Protein AF-0000000067513092 (afdb_homodimer)

Nearest PDB structures (foldseek):
  6led-assembly1_A  TM=8.745E-01  e=2.678E-21  Nitratireductor indicus C115
  6lei-assembly1_A  TM=8.644E-01  e=2.377E-21  Nitratireductor indicus C115
  6le2-assembly1_A  TM=8.466E-01  e=1.664E-21  Nitratireductor indicus C115
  6le2-assembly1_B  TM=8.863E-01  e=1.053E-20  Nitratireductor indicus C115
  1uf4-assembly1_A  TM=8.535E-01  e=4.575E-21  Agrobacterium sp.

InterPro domains:
  IPR003010 Carbon-nitrogen hydrolase [PF00795] (7-262)
  IPR003010 Carbon-nitrogen hydrolase [PS50263] (4-254)
  IPR036526 Carbon-nitrogen hydrolase superfamily [G3DSA:3.60.110.10] (2-268)
  IPR036526 Carbon-nitrogen hydrolase superfamily [SSF56317] (1-269)
  IPR050345 Aliphatic Amidase/Beta-Ureidopropionase [PTHR43674] (4-258)

Secondary structure (DSSP, 8-state):
-PPEEEEEEEB---TT-HHHHHHHHHHHHHHHGGG--SEEE--TTTTT-S--GGGHHHH-B-HHHHHHHHHHHHHHHT--S-EEEEEEEEEEETTEEEEEEEEEEETTEEEEEEEPS----STT--HHHH-BPP----EEEETTEEEEE--THHHHSHHHHHHHHHTT-SEEEEEE--B---EETTEEHHHHHHHHHHHHHHHHHT-EEEEEEBEEEETTEEEEB--EEE-TTS-EEEEPPBTS-EEEEEEE-GGGHHHHHHHSTHHHHHHHHGGGGHHHHHHHHHHHHHH-/-PPEEEEEEEB---TT-HHHHHHHHHHHHHHHGGG--SEEE--TTTTT-S--GGGHHHH-B-HHHHHHHHHHHHHHHT--S-EEEEEEEEEEETTEEEEEEEEEEETTEEEEEEE-S----STT--HHHH-BPP----EEEETTEEEEE--THHHHSHHHHHHHHHTT-SEEEEEE--B---EETTEEHHHHHHHHHHHHHHHHHT-EEEEEEBEEEETTEEEEB--EEE-TTS-EEEEPPBTS-EEEEEEE-GGGHHHHHHHSTHHHHHHHHGGGGHHHHHHHHHHHHH--

Foldseek 3Di:
DDWAKEKFWQAAEDAQDQVRLLVVVLVVVLVCQVVQGQEYEAAAQSRHDDPCVVSLVVFADAQVRVLVSVLVSCVVSVHPDWHWYWYWHWHDDPNFIFGKIWIDTPNPHTFDIDTAADQDPDDPGNRVVHHDHGDDWEWGADPVGIETEYEAVRLLDLVSLLRHLLRPHQEYEYRYFDFFDDCDPNDGPVLVSVLVSQLVSLQLRQHKYWYHYYADDDPNTTGFTWTWIAGSNSHTPDTDHTRDTDMDIDIDDSVSRVVSCVVPVNSVVCVVCVVVCVVVVVVVVCVVVVVD/DDWAKEKFWQAAEDAQDQVRLLVVVLVVVLVCQVVQGQEYEAAFQSRHDDPCAVSLVVFADAQVRVLVSVLVSCVVSVHPDWHWYWYWHWHDDPNFIFGKIWIDTPNPHTFDIDTAADQDPDDPGNRVVHHDHGDDWEWGADPVGIETEYEAVRLLDLVSLLRHLLRPHQEYEYRYFDFFDDCDPNDGPVLVSVLVSQLVSLQLRQHKYWYHYYADDDPNTTGFTWTWIAGSNSHTPDTDHTRDTDMDIDIDDSVSRVVSCVVPVNSVVCVVCVVVCVVVVVVVVCVVVVVD

Sequence (584 aa):
MGEVRHAVLQFRPEKSRLRESLARLRARLEALRPHAPQVVVLPEAALTGYFLQGGVRELALTRHELLELLVGVYEKVGWEGVLDVVVGFYERDEGAYYNSAAYLELPHRVVHVHRKVFLPTYGVFDEERYLARGRRVEAFRTRFGRAALLICEDFWHSITATIAALDGAEVIYVPSASPARGFQGGYPENVARWRTLAQAVAAEHGLYVVVASLVGFEGGKGMSGGSLVVGPDGRVLAEAPLFEEAALLFALDRERIPPVRYDSPLLSDLEAGLPLLLSDLQRVLGRRDADTMGEVRHAVLQFRPEKSRLRESLARLRARLEALRPHAPQVVVLPEAALTGYFLQGGVRELALTRHELLELLVGVYEKVGWEGVLDVVVGFYERDEGAYYNSAAYLELPHRVVHVHRKVFLPTYGVFDEERYLARGRRVEAFRTRFGRAALLICEDFWHSITATIAALDGAEVIYVPSASPARGFQGGYPENVARWRTLAQAVAAEHGLYVVVASLVGFEGGKGMSGGSLVVGPDGRVLAEAPLFEEAALLFALDRERIPPVRYDSPLLSDLEAGLPLLLSDLQRVLGRRDADT

Organism: Thermus thermophilus (strain ATCC 27634 / DSM 579 / HB8) (NCBI:txid300852)

Structure (mmCIF, N/CA/C/O backbone):
data_AF-0000000067513092-model_v1
#
loop_
_entity.id
_entity.type
_entity.pdbx_description
1 polymer 'Carbon-nitrogen hydrolase family protein'
#
loop_
_atom_site.group_PDB
_atom_site.id
_atom_site.type_symbol
_atom_site.label_atom_id
_atom_site.label_alt_id
_atom_site.label_comp_id
_atom_site.label_asym_id
_atom_site.label_entity_id
_atom_site.label_seq_id
_atom_site.pdbx_PDB_ins_code
_atom_site.Cartn_x
_atom_site.Cartn_y
_atom_site.Cartn_z
_atom_site.occupancy
_atom_site.B_iso_or_equiv
_atom_site.auth_seq_id
_atom_site.auth_comp_id
_atom_site.auth_asym_id
_atom_site.auth_atom_id
_atom_site.pdbx_PDB_model_num
ATOM 1 N N . MET A 1 1 ? -24.484 -16.328 -1.698 1 56.78 1 MET A N 1
ATOM 2 C CA . MET A 1 1 ? -23.453 -17.172 -2.318 1 56.78 1 MET A CA 1
ATOM 3 C C . MET A 1 1 ? -22.391 -17.578 -1.302 1 56.78 1 MET A C 1
ATOM 5 O O . MET A 1 1 ? -21.953 -16.75 -0.499 1 56.78 1 MET A O 1
ATOM 9 N N . GLY A 1 2 ? -22.25 -18.922 -0.94 1 75.31 2 GLY A N 1
ATOM 10 C CA . GLY A 1 2 ? -21.625 -19.578 0.199 1 75.31 2 GLY A CA 1
ATOM 11 C C . GLY A 1 2 ? -20.125 -19.453 0.196 1 75.31 2 GLY A C 1
ATOM 12 O O . GLY A 1 2 ? -19.531 -18.875 -0.721 1 75.31 2 GLY A O 1
ATOM 13 N N . GLU A 1 3 ? -19.422 -19.703 1.213 1 93.62 3 GLU A N 1
ATOM 14 C CA . GLU A 1 3 ? -17.984 -19.812 1.432 1 93.62 3 GLU A CA 1
ATOM 15 C C . GLU A 1 3 ? -17.344 -20.719 0.388 1 93.62 3 GLU A C 1
ATOM 17 O O . GLU A 1 3 ? -17.906 -21.734 -0.006 1 93.62 3 GLU A O 1
ATOM 22 N N . VAL A 1 4 ? -16.328 -20.266 -0.289 1 97.69 4 VAL A N 1
ATOM 23 C CA . VAL A 1 4 ? -15.547 -21.047 -1.234 1 97.69 4 VAL A CA 1
ATOM 24 C C . VAL A 1 4 ? -14.344 -21.656 -0.522 1 97.69 4 VAL A C 1
ATOM 26 O O . VAL A 1 4 ? -13.516 -20.938 0.039 1 97.69 4 VAL A O 1
ATOM 29 N N . ARG A 1 5 ? -14.234 -22.953 -0.515 1 98.06 5 ARG A N 1
ATOM 30 C CA . ARG A 1 5 ? -13.125 -23.625 0.148 1 98.06 5 ARG A CA 1
ATOM 31 C C . ARG A 1 5 ? -11.852 -23.531 -0.676 1 98.06 5 ARG A C 1
ATOM 33 O O . ARG A 1 5 ? -11.836 -23.891 -1.854 1 98.06 5 ARG A O 1
ATOM 40 N N . HIS A 1 6 ? -10.828 -23.016 -0.034 1 98.62 6 HIS A N 1
ATOM 41 C CA . HIS A 1 6 ? -9.531 -22.812 -0.682 1 98.62 6 HIS A CA 1
ATOM 42 C C . HIS A 1 6 ? -8.445 -23.625 0.012 1 98.62 6 HIS A C 1
ATOM 44 O O . HIS A 1 6 ? -8.57 -23.969 1.191 1 98.62 6 HIS A O 1
ATOM 50 N N . ALA A 1 7 ? -7.461 -23.938 -0.726 1 98.75 7 ALA A N 1
ATOM 51 C CA . ALA A 1 7 ? -6.188 -24.391 -0.176 1 98.75 7 ALA A CA 1
ATOM 52 C C . ALA A 1 7 ? -5.012 -23.703 -0.858 1 98.75 7 ALA A C 1
ATOM 54 O O . ALA A 1 7 ? -4.961 -23.625 -2.088 1 98.75 7 ALA A O 1
ATOM 55 N N . VAL A 1 8 ? -4.172 -23.141 -0.067 1 98.81 8 VAL A N 1
ATOM 56 C CA . VAL A 1 8 ? -2.859 -22.75 -0.571 1 98.81 8 VAL A CA 1
ATOM 57 C C . VAL A 1 8 ? -1.862 -23.875 -0.344 1 98.81 8 VAL A C 1
ATOM 59 O O . VAL A 1 8 ? -1.721 -24.375 0.777 1 98.81 8 VAL A O 1
ATOM 62 N N . LEU A 1 9 ? -1.268 -24.344 -1.411 1 98.56 9 LEU A N 1
ATOM 63 C CA . LEU A 1 9 ? -0.167 -25.281 -1.271 1 98.56 9 LEU A CA 1
ATOM 64 C C . LEU A 1 9 ? 1.176 -24.562 -1.292 1 98.56 9 LEU A C 1
ATOM 66 O O . LEU A 1 9 ? 1.632 -24.125 -2.348 1 98.56 9 LEU A O 1
ATOM 70 N N . GLN A 1 10 ? 1.695 -24.328 -0.117 1 98.31 10 GLN A N 1
ATOM 71 C CA . GLN A 1 10 ? 3.105 -23.953 -0.069 1 98.31 10 GLN A CA 1
ATOM 72 C C . GLN A 1 10 ? 3.994 -25.109 -0.54 1 98.31 10 GLN A C 1
ATOM 74 O O . GLN A 1 10 ? 4.184 -26.078 0.18 1 98.31 10 GLN A O 1
ATOM 79 N N . PHE A 1 11 ? 4.586 -25.016 -1.67 1 97.69 11 PHE A N 1
ATOM 80 C CA . PHE A 1 11 ? 5.004 -26.172 -2.475 1 97.69 11 PHE A CA 1
ATOM 81 C C . PHE A 1 11 ? 6.492 -26.094 -2.781 1 97.69 11 PHE A C 1
ATOM 83 O O . PHE A 1 11 ? 7.035 -25.016 -3.012 1 97.69 11 PHE A O 1
ATOM 90 N N . ARG A 1 12 ? 7.129 -27.234 -2.732 1 96.38 12 ARG A N 1
ATOM 91 C CA . ARG A 1 12 ? 8.523 -27.391 -3.129 1 96.38 12 ARG A CA 1
ATOM 92 C C . ARG A 1 12 ? 8.641 -28.172 -4.441 1 96.38 12 ARG A C 1
ATOM 94 O O . ARG A 1 12 ? 8.461 -29.391 -4.465 1 96.38 12 ARG A O 1
ATOM 101 N N . PRO A 1 13 ? 8.984 -27.484 -5.469 1 95.62 13 PRO A N 1
ATOM 10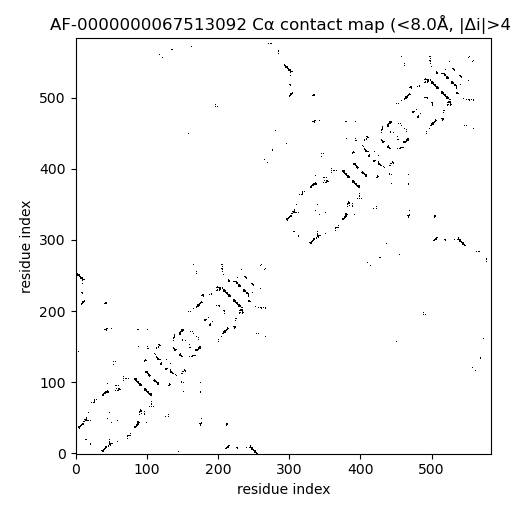2 C CA . PRO A 1 13 ? 9.164 -28.203 -6.734 1 95.62 13 PRO A CA 1
ATOM 103 C C . PRO A 1 13 ? 10.484 -28.969 -6.789 1 95.62 13 PRO A C 1
ATOM 105 O O . PRO A 1 13 ? 11.359 -28.766 -5.945 1 95.62 13 PRO A O 1
ATOM 108 N N . GLU A 1 14 ? 10.5 -29.984 -7.688 1 95.69 14 GLU A N 1
ATOM 109 C CA . GLU A 1 14 ? 11.781 -30.531 -8.109 1 95.69 14 GLU A CA 1
ATOM 110 C C . GLU A 1 14 ? 12.375 -29.734 -9.273 1 95.69 14 GLU A C 1
ATOM 112 O O . GLU A 1 14 ? 11.945 -29.891 -10.414 1 95.69 14 GLU A O 1
ATOM 117 N N . LYS A 1 15 ? 13.352 -28.969 -8.938 1 95.25 15 LYS A N 1
ATOM 118 C CA . LYS A 1 15 ? 13.859 -27.984 -9.891 1 95.25 15 LYS A CA 1
ATOM 119 C C . LYS A 1 15 ? 14.25 -28.656 -11.211 1 95.25 15 LYS A C 1
ATOM 121 O O . LYS A 1 15 ? 14.953 -29.656 -11.219 1 95.25 15 LYS A O 1
ATOM 126 N N . SER A 1 16 ? 13.812 -28.156 -12.219 1 96.25 16 SER A N 1
ATOM 127 C CA . SER A 1 16 ? 14.117 -28.5 -13.602 1 96.25 16 SER A CA 1
ATOM 128 C C . SER A 1 16 ? 13.617 -29.891 -13.945 1 96.25 16 SER A C 1
ATOM 130 O O . SER A 1 16 ? 14.031 -30.484 -14.945 1 96.25 16 SER A O 1
ATOM 132 N N . ARG A 1 17 ? 12.852 -30.438 -13.07 1 96.81 17 ARG A N 1
ATOM 133 C CA . ARG A 1 17 ? 12.289 -31.766 -13.281 1 96.81 17 ARG A CA 1
ATOM 134 C C . ARG A 1 17 ? 10.766 -31.734 -13.25 1 96.81 17 ARG A C 1
ATOM 136 O O . ARG A 1 17 ? 10.148 -32.094 -12.242 1 96.81 17 ARG A O 1
ATOM 143 N N . LEU A 1 18 ? 10.211 -31.438 -14.367 1 97.56 18 LEU A N 1
ATOM 144 C CA . LEU A 1 18 ? 8.781 -31.203 -14.516 1 97.56 18 LEU A CA 1
ATOM 145 C C . LEU A 1 18 ? 7.98 -32.438 -14.094 1 97.56 18 LEU A C 1
ATOM 147 O O . LEU A 1 18 ? 7.027 -32.312 -13.32 1 97.56 18 LEU A O 1
ATOM 151 N N . ARG A 1 19 ? 8.383 -33.625 -14.539 1 97.25 19 ARG A N 1
ATOM 152 C CA . ARG A 1 19 ? 7.648 -34.844 -14.258 1 97.25 19 ARG A CA 1
ATOM 153 C C . ARG A 1 19 ? 7.621 -35.125 -12.758 1 97.25 19 ARG A C 1
ATOM 155 O O . ARG A 1 19 ? 6.586 -35.5 -12.211 1 97.25 19 ARG A O 1
ATOM 162 N N . GLU A 1 20 ? 8.766 -34.938 -12.133 1 97.94 20 GLU A N 1
ATOM 163 C CA . GLU A 1 20 ? 8.859 -35.156 -10.695 1 97.94 20 GLU A CA 1
ATOM 164 C C . GLU A 1 20 ? 8.023 -34.156 -9.922 1 97.94 20 GLU A C 1
ATOM 166 O O . GLU A 1 20 ? 7.398 -34.5 -8.914 1 97.94 20 GLU A O 1
ATOM 171 N N . SER A 1 21 ? 8.055 -32.938 -10.352 1 98.06 21 SER A N 1
ATOM 172 C CA . SER A 1 21 ? 7.234 -31.906 -9.711 1 98.06 21 SER A CA 1
ATOM 173 C C . SER A 1 21 ? 5.75 -32.219 -9.852 1 98.06 21 SER A C 1
ATOM 175 O O . SER A 1 21 ? 4.977 -32.031 -8.906 1 98.06 21 SER A O 1
ATOM 177 N N . LEU A 1 22 ? 5.344 -32.719 -10.977 1 98.38 22 LEU A N 1
ATOM 178 C CA . LEU A 1 22 ? 3.951 -33.094 -11.203 1 98.38 22 LEU A CA 1
ATOM 179 C C . LEU A 1 22 ? 3.559 -34.281 -10.32 1 98.38 22 LEU A C 1
ATOM 181 O O . LEU A 1 22 ? 2.43 -34.344 -9.82 1 98.38 22 LEU A O 1
ATOM 185 N N . ALA A 1 23 ? 4.496 -35.188 -10.164 1 98.19 23 ALA A N 1
ATOM 186 C CA . ALA A 1 23 ? 4.242 -36.312 -9.266 1 98.19 23 ALA A CA 1
ATOM 187 C C . ALA A 1 23 ? 4.059 -35.844 -7.828 1 98.19 23 ALA A C 1
ATOM 189 O O . ALA A 1 23 ? 3.188 -36.344 -7.109 1 98.19 23 ALA A O 1
ATOM 190 N N . ARG A 1 24 ? 4.863 -34.906 -7.434 1 97.69 24 ARG A N 1
ATOM 191 C CA . ARG A 1 24 ? 4.723 -34.344 -6.102 1 97.69 24 ARG A CA 1
ATOM 192 C C . ARG A 1 24 ? 3.385 -33.625 -5.957 1 97.69 24 ARG A C 1
ATOM 194 O O . ARG A 1 24 ? 2.721 -33.719 -4.926 1 97.69 24 ARG A O 1
ATOM 201 N N . LEU A 1 25 ? 3.043 -32.844 -6.988 1 98.38 25 LEU A N 1
ATOM 202 C CA . LEU A 1 25 ? 1.759 -32.156 -6.969 1 98.38 25 LEU A CA 1
ATOM 203 C C . LEU A 1 25 ? 0.609 -33.156 -6.84 1 98.38 25 LEU A C 1
ATOM 205 O O . LEU A 1 25 ? -0.326 -32.906 -6.066 1 98.38 25 LEU A O 1
ATOM 209 N N . ARG A 1 26 ? 0.686 -34.219 -7.582 1 98.38 26 ARG A N 1
ATOM 210 C CA . ARG A 1 26 ? -0.331 -35.25 -7.508 1 98.38 26 ARG A CA 1
ATOM 211 C C . ARG A 1 26 ? -0.487 -35.781 -6.082 1 98.38 26 ARG A C 1
ATOM 213 O O . ARG A 1 26 ? -1.605 -35.875 -5.578 1 98.38 26 ARG A O 1
ATOM 220 N N . ALA A 1 27 ? 0.633 -36.031 -5.465 1 98.31 27 ALA A N 1
ATOM 221 C CA . ALA A 1 27 ? 0.615 -36.531 -4.094 1 98.31 27 ALA A CA 1
ATOM 222 C C . ALA A 1 27 ? -0.029 -35.531 -3.143 1 98.31 27 ALA A C 1
ATOM 224 O O . ALA A 1 27 ? -0.796 -35.938 -2.256 1 98.31 27 ALA A O 1
ATOM 225 N N . ARG A 1 28 ? 0.281 -34.281 -3.277 1 98.12 28 ARG A N 1
ATOM 226 C CA . ARG A 1 28 ? -0.279 -33.25 -2.41 1 98.12 28 ARG A CA 1
ATOM 227 C C . ARG A 1 28 ? -1.776 -33.094 -2.648 1 98.12 28 ARG A C 1
ATOM 229 O O . ARG A 1 28 ? -2.541 -32.875 -1.706 1 98.12 28 ARG A O 1
ATOM 236 N N . LEU A 1 29 ? -2.195 -33.156 -3.918 1 98.06 29 LEU A N 1
ATOM 237 C CA . LEU A 1 29 ? -3.617 -33.062 -4.227 1 98.06 29 LEU A CA 1
ATOM 238 C C . LEU A 1 29 ? -4.379 -34.25 -3.668 1 98.06 29 LEU A C 1
ATOM 240 O O . LEU A 1 29 ? -5.504 -34.094 -3.188 1 98.06 29 LEU A O 1
ATOM 244 N N . GLU A 1 30 ? -3.766 -35.406 -3.777 1 97.94 30 GLU A N 1
ATOM 245 C CA . GLU A 1 30 ? -4.383 -36.594 -3.188 1 97.94 30 GLU A CA 1
ATOM 246 C C . GLU A 1 30 ? -4.625 -36.406 -1.692 1 97.94 30 GLU A C 1
ATOM 248 O O . GLU A 1 30 ? -5.691 -36.75 -1.182 1 97.94 30 GLU A O 1
ATOM 253 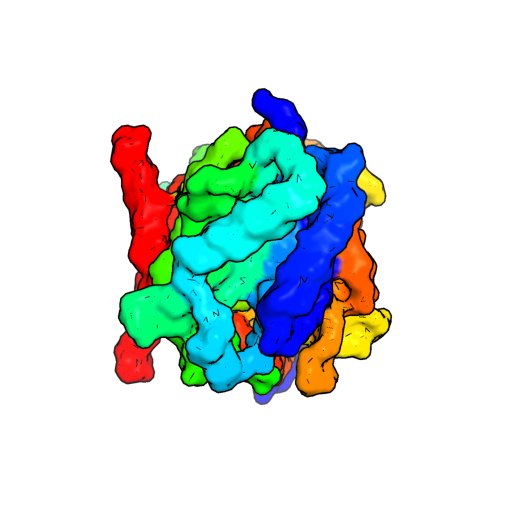N N . ALA A 1 31 ? -3.605 -35.844 -1.03 1 97.5 31 ALA A N 1
ATOM 254 C CA . ALA A 1 31 ? -3.705 -35.594 0.406 1 97.5 31 ALA A CA 1
ATOM 255 C C . ALA A 1 31 ? -4.785 -34.562 0.714 1 97.5 31 ALA A C 1
ATOM 257 O O . ALA A 1 31 ? -5.336 -34.562 1.817 1 97.5 31 ALA A O 1
ATOM 258 N N . LEU A 1 32 ? -5.133 -33.719 -0.27 1 97.38 32 LEU A N 1
ATOM 259 C CA . LEU A 1 32 ? -6.102 -32.625 -0.073 1 97.38 32 LEU A CA 1
ATOM 260 C C . LEU A 1 32 ? -7.52 -33.125 -0.339 1 97.38 32 LEU A C 1
ATOM 262 O O . LEU A 1 32 ? -8.492 -32.469 0.033 1 97.38 32 LEU A O 1
ATOM 266 N N . ARG A 1 33 ? -7.656 -34.25 -0.954 1 96 33 ARG A N 1
ATOM 267 C CA . ARG A 1 33 ? -8.938 -34.719 -1.453 1 96 33 ARG A CA 1
ATOM 268 C C . ARG A 1 33 ? -9.984 -34.75 -0.339 1 96 33 ARG A C 1
ATOM 270 O O . ARG A 1 33 ? -11.117 -34.312 -0.531 1 96 33 ARG A O 1
ATOM 277 N N . PRO A 1 34 ? -9.57 -35.25 0.916 1 95.94 34 PRO A N 1
ATOM 278 C CA . PRO A 1 34 ? -10.578 -35.312 1.979 1 95.94 34 PRO A CA 1
ATOM 279 C C . PRO A 1 34 ? -11.117 -33.938 2.369 1 95.94 34 PRO A C 1
ATOM 281 O O . PRO A 1 34 ? -12.234 -33.844 2.895 1 95.94 34 PRO A O 1
ATOM 284 N N . HIS A 1 35 ? -10.375 -32.938 2.135 1 96.5 35 HIS A N 1
ATOM 285 C CA . HIS A 1 35 ? -10.789 -31.578 2.488 1 96.5 35 HIS A CA 1
ATOM 286 C C . HIS A 1 35 ? -11.555 -30.922 1.346 1 96.5 35 HIS A C 1
ATOM 288 O O . HIS A 1 35 ? -12.203 -29.891 1.54 1 96.5 35 HIS A O 1
ATOM 294 N N . ALA A 1 36 ? -11.445 -31.422 0.157 1 95.88 36 ALA A N 1
ATOM 295 C CA . ALA A 1 36 ? -12.195 -31.094 -1.053 1 95.88 36 ALA A CA 1
ATOM 296 C C . ALA A 1 36 ? -12.203 -29.594 -1.309 1 95.88 36 ALA A C 1
ATOM 298 O O . ALA A 1 36 ? -13.266 -29 -1.491 1 95.88 36 ALA A O 1
ATOM 299 N N . PRO A 1 37 ? -11.086 -28.938 -1.289 1 98.06 37 PRO A N 1
ATOM 300 C CA . PRO A 1 37 ? -11.109 -27.531 -1.716 1 98.06 37 PRO A CA 1
ATOM 301 C C . PRO A 1 37 ? -11.648 -27.359 -3.131 1 98.06 37 PRO A C 1
ATOM 303 O O . PRO A 1 37 ? -11.57 -28.281 -3.949 1 98.06 37 PRO A O 1
ATOM 306 N N . GLN A 1 38 ? -12.219 -26.203 -3.318 1 98.38 38 GLN A N 1
ATOM 307 C CA . GLN A 1 38 ? -12.742 -25.859 -4.637 1 98.38 38 GLN A CA 1
ATOM 308 C C . GLN A 1 38 ? -11.703 -25.109 -5.457 1 98.38 38 GLN A C 1
ATOM 310 O O . GLN A 1 38 ? -11.773 -25.078 -6.688 1 98.38 38 GLN A O 1
ATOM 315 N N . VAL A 1 39 ? -10.766 -24.422 -4.785 1 98.81 39 VAL A N 1
ATOM 316 C CA . VAL A 1 39 ? -9.672 -23.703 -5.418 1 98.81 39 VAL A CA 1
ATOM 317 C C . VAL A 1 39 ? -8.352 -24.062 -4.734 1 98.81 39 VAL A C 1
ATOM 319 O O . VAL A 1 39 ? -8.25 -24.031 -3.508 1 98.81 39 VAL A O 1
ATOM 322 N N . VAL A 1 40 ? -7.406 -24.469 -5.469 1 98.88 40 VAL A N 1
ATOM 323 C CA . VAL A 1 40 ? -6.055 -24.703 -4.973 1 98.88 40 VAL A CA 1
ATOM 324 C C . VAL A 1 40 ? -5.094 -23.688 -5.586 1 98.88 40 VAL A C 1
ATOM 326 O O . VAL A 1 40 ? -5.074 -23.5 -6.805 1 98.88 40 VAL A O 1
ATOM 329 N N . VAL A 1 41 ? -4.363 -23 -4.777 1 98.94 41 VAL A N 1
ATOM 330 C CA . VAL A 1 41 ? -3.445 -21.953 -5.23 1 98.94 41 VAL A CA 1
ATOM 331 C C . VAL A 1 41 ? -2.004 -22.422 -5.039 1 98.94 41 VAL A C 1
ATOM 333 O O . VAL A 1 41 ? -1.607 -22.797 -3.932 1 98.94 41 VAL A O 1
ATOM 336 N N . LEU A 1 42 ? -1.245 -22.453 -6.082 1 98.88 42 LEU A N 1
ATOM 337 C CA . LEU A 1 42 ? 0.159 -22.859 -6.09 1 98.88 42 LEU A CA 1
ATOM 338 C C . LEU A 1 42 ? 1.064 -21.641 -6.297 1 98.88 42 LEU A C 1
ATOM 340 O O . LEU A 1 42 ? 0.615 -20.609 -6.777 1 98.88 42 LEU A O 1
ATOM 344 N N . PRO A 1 43 ? 2.381 -21.797 -5.988 1 98.75 43 PRO A N 1
ATOM 345 C CA . PRO A 1 43 ? 3.334 -20.688 -6.055 1 98.75 43 PRO A CA 1
ATOM 346 C C . PRO A 1 43 ? 3.758 -20.359 -7.488 1 98.75 43 PRO A C 1
ATOM 348 O O . PRO A 1 43 ? 3.289 -21 -8.438 1 98.75 43 PRO A O 1
ATOM 351 N N . GLU A 1 44 ? 4.555 -19.266 -7.594 1 98.62 44 GLU A N 1
ATOM 352 C CA . GLU A 1 44 ? 5.285 -18.891 -8.797 1 98.62 44 GLU A CA 1
ATOM 353 C C . GLU A 1 44 ? 6.238 -20 -9.234 1 98.62 44 GLU A C 1
ATOM 355 O O . GLU A 1 44 ? 6.938 -20.594 -8.406 1 98.62 44 GLU A O 1
ATOM 360 N N . ALA A 1 45 ? 6.184 -20.359 -10.516 1 97.56 45 ALA A N 1
ATOM 361 C CA . ALA A 1 45 ? 7.074 -21.359 -11.094 1 97.56 45 ALA A CA 1
ATOM 362 C C . ALA A 1 45 ? 6.984 -22.688 -10.336 1 97.56 45 ALA A C 1
ATOM 364 O O . ALA A 1 45 ? 7.988 -23.375 -10.156 1 97.56 45 ALA A O 1
ATOM 365 N N . ALA A 1 46 ? 5.832 -22.969 -9.922 1 97.56 46 ALA A N 1
ATOM 366 C CA . ALA A 1 46 ? 5.602 -24.078 -9.016 1 97.56 46 ALA A CA 1
ATOM 367 C C . ALA A 1 46 ? 5.984 -25.406 -9.664 1 97.56 46 ALA A C 1
ATOM 369 O O . ALA A 1 46 ? 6.355 -26.359 -8.977 1 97.56 46 ALA A O 1
ATOM 370 N N . LEU A 1 47 ? 5.984 -25.484 -10.969 1 96.25 47 LEU A N 1
ATOM 371 C CA . LEU A 1 47 ? 6.117 -26.781 -11.641 1 96.25 47 LEU A CA 1
ATOM 372 C C . LEU A 1 47 ? 7.578 -27.062 -11.977 1 96.25 47 LEU A C 1
ATOM 374 O O . LEU A 1 47 ? 7.938 -28.203 -12.281 1 96.25 47 LEU A O 1
ATOM 378 N N . THR A 1 48 ? 8.445 -26.031 -11.938 1 96.94 48 THR A N 1
ATOM 379 C CA . THR A 1 48 ? 9.789 -26.234 -12.477 1 96.94 48 THR A CA 1
ATOM 380 C C . THR A 1 48 ? 10.844 -25.688 -11.531 1 96.94 48 THR A C 1
ATOM 382 O O . THR A 1 48 ? 12.031 -25.969 -11.68 1 96.94 48 THR A O 1
ATOM 385 N N . GLY A 1 49 ? 10.406 -24.953 -10.547 1 96.31 49 GLY A N 1
ATOM 386 C CA . GLY A 1 49 ? 11.359 -24.141 -9.82 1 96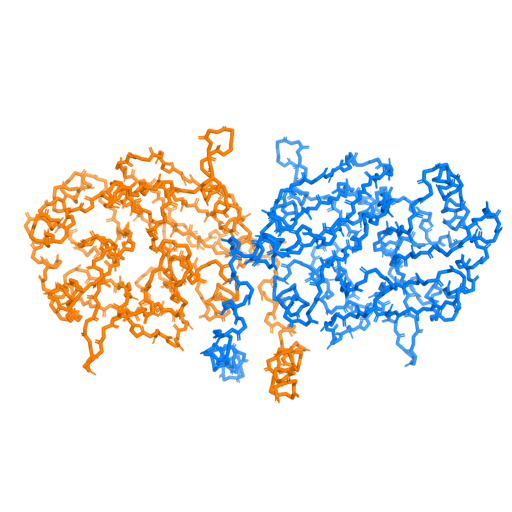.31 49 GLY A CA 1
ATOM 387 C C . GLY A 1 49 ? 11.57 -22.766 -10.438 1 96.31 49 GLY A C 1
ATOM 388 O O . GLY A 1 49 ? 11.289 -22.562 -11.617 1 96.31 49 GLY A O 1
ATOM 389 N N . TYR A 1 50 ? 12.156 -21.875 -9.766 1 96.06 50 TYR A N 1
ATOM 390 C CA . TYR A 1 50 ? 12.195 -20.453 -10.125 1 96.06 50 TYR A CA 1
ATOM 391 C C . TYR A 1 50 ? 13.469 -20.125 -10.891 1 96.06 50 TYR A C 1
ATOM 393 O O . TYR A 1 50 ? 13.414 -19.531 -11.969 1 96.06 50 TYR A O 1
ATOM 401 N N . PHE A 1 51 ? 14.578 -20.531 -10.422 1 93.88 51 PHE A N 1
ATOM 402 C CA . PHE A 1 51 ? 15.859 -20.141 -11 1 93.88 51 PHE A CA 1
ATOM 403 C C . PHE A 1 51 ? 16.266 -21.078 -12.133 1 93.88 51 PHE A C 1
ATOM 405 O O . PHE A 1 51 ? 17.328 -21.688 -12.086 1 93.88 51 PHE A O 1
ATOM 412 N N . LEU A 1 52 ? 15.523 -21.094 -13.156 1 92.44 52 LEU A N 1
ATOM 413 C CA . LEU A 1 52 ? 15.805 -21.953 -14.289 1 92.44 52 LEU A CA 1
ATOM 414 C C . LEU A 1 52 ? 16.828 -21.312 -15.219 1 92.44 52 LEU A C 1
ATOM 416 O O . LEU A 1 52 ? 17.562 -22.016 -15.93 1 92.44 52 LEU A O 1
ATOM 420 N N . GLN A 1 53 ? 16.828 -20.031 -15.203 1 90.31 53 GLN A N 1
ATOM 421 C CA . GLN A 1 53 ? 17.703 -19.297 -16.109 1 90.31 53 GLN A CA 1
ATOM 422 C C . GLN A 1 53 ? 17.547 -19.812 -17.547 1 90.31 53 GLN A C 1
ATOM 424 O O . GLN A 1 53 ? 16.453 -19.828 -18.094 1 90.31 53 GLN A O 1
ATOM 429 N N . GLY A 1 54 ? 18.562 -20.266 -18.141 1 89.12 54 GLY A N 1
ATOM 430 C CA . GLY A 1 54 ? 18.5 -20.734 -19.516 1 89.12 54 GLY A CA 1
ATOM 431 C C . GLY A 1 54 ? 17.594 -21.953 -19.672 1 89.12 54 GLY A C 1
ATOM 432 O O . GLY A 1 54 ? 17.094 -22.219 -20.766 1 89.12 54 GLY A O 1
ATOM 433 N N . GLY A 1 55 ? 17.297 -22.672 -18.672 1 93.62 55 GLY A N 1
ATOM 434 C CA . GLY A 1 55 ? 16.438 -23.844 -18.688 1 93.62 55 GLY A CA 1
ATOM 435 C C . GLY A 1 55 ? 14.992 -23.516 -19 1 93.62 55 GLY A C 1
ATOM 436 O O . GLY A 1 55 ? 14.203 -24.406 -19.312 1 93.62 55 GLY A O 1
ATOM 437 N N . VAL A 1 56 ? 14.625 -22.25 -18.984 1 95.62 56 VAL A N 1
ATOM 438 C CA . VAL A 1 56 ? 13.273 -21.812 -19.328 1 95.62 56 VAL A CA 1
ATOM 439 C C . VAL A 1 56 ? 12.93 -22.281 -20.75 1 95.62 56 VAL A C 1
ATOM 441 O O . VAL A 1 56 ? 11.812 -22.734 -21 1 95.62 56 VAL A O 1
ATOM 444 N N . ARG A 1 57 ? 13.828 -22.203 -21.641 1 94.75 57 ARG A N 1
ATOM 445 C CA . ARG A 1 57 ? 13.609 -22.562 -23.031 1 94.75 57 ARG A CA 1
ATOM 446 C C . ARG A 1 57 ? 13.148 -24.016 -23.156 1 94.75 57 ARG A C 1
ATOM 448 O O . ARG A 1 57 ? 12.281 -24.328 -23.969 1 94.75 57 ARG A O 1
ATOM 455 N N . GLU A 1 58 ? 13.695 -24.828 -22.312 1 95.69 58 GLU A N 1
ATOM 456 C CA . GLU A 1 58 ? 13.445 -26.266 -22.406 1 95.69 58 GLU A CA 1
ATOM 457 C C . GLU A 1 58 ? 12.156 -26.641 -21.672 1 95.69 58 GLU A C 1
ATOM 459 O O . GLU A 1 58 ? 11.492 -27.609 -22.047 1 95.69 58 GLU A O 1
ATOM 464 N N . LEU A 1 59 ? 11.789 -25.859 -20.703 1 97.56 59 LEU A N 1
ATOM 465 C CA . LEU A 1 59 ? 10.758 -26.375 -19.797 1 97.56 59 LEU A CA 1
ATOM 466 C C . LEU A 1 59 ? 9.484 -25.531 -19.906 1 97.56 59 LEU A C 1
ATOM 468 O O . LEU A 1 59 ? 8.453 -25.891 -19.344 1 97.56 59 LEU A O 1
ATOM 472 N N . ALA A 1 60 ? 9.547 -24.391 -20.609 1 98.31 60 ALA A N 1
ATOM 473 C CA . ALA A 1 60 ? 8.359 -23.562 -20.781 1 98.31 60 ALA A CA 1
ATOM 474 C C . ALA A 1 60 ? 7.25 -24.344 -21.484 1 98.31 60 ALA A C 1
ATOM 476 O O . ALA A 1 60 ? 7.523 -25.203 -22.328 1 98.31 60 ALA A O 1
ATOM 477 N N . LEU A 1 61 ? 6.059 -24.047 -21.109 1 98.62 61 LEU A N 1
ATOM 478 C CA . LEU A 1 61 ? 4.883 -24.734 -21.641 1 98.62 61 LEU A CA 1
ATOM 479 C C . LEU A 1 61 ? 3.949 -23.75 -22.344 1 98.62 61 LEU A C 1
ATOM 481 O O . LEU A 1 61 ? 3.861 -22.578 -21.969 1 98.62 61 LEU A O 1
ATOM 485 N N . THR A 1 62 ? 3.227 -24.203 -23.344 1 98.5 62 THR A N 1
ATOM 486 C CA . THR A 1 62 ? 2.059 -23.469 -23.812 1 98.5 62 THR A CA 1
ATOM 487 C C . THR A 1 62 ? 0.892 -23.625 -22.844 1 98.5 62 THR A C 1
ATOM 489 O O . THR A 1 62 ? 0.899 -24.516 -21.984 1 98.5 62 THR A O 1
ATOM 492 N N . ARG A 1 63 ? -0.116 -22.781 -23.031 1 98.25 63 ARG A N 1
ATOM 493 C CA . ARG A 1 63 ? -1.312 -22.875 -22.203 1 98.25 63 ARG A CA 1
ATOM 494 C C . ARG A 1 63 ? -1.991 -24.234 -22.375 1 98.25 63 ARG A C 1
ATOM 496 O O . ARG A 1 63 ? -2.518 -24.797 -21.422 1 98.25 63 ARG A O 1
ATOM 503 N N . HIS A 1 64 ? -1.926 -24.703 -23.562 1 98.19 64 HIS A N 1
ATOM 504 C CA . HIS A 1 64 ? -2.539 -26 -23.859 1 98.19 64 HIS A CA 1
ATOM 505 C C . HIS A 1 64 ? -1.79 -27.141 -23.188 1 98.19 64 HIS A C 1
ATOM 507 O O . HIS A 1 64 ? -2.408 -28.031 -22.594 1 98.19 64 HIS A O 1
ATOM 513 N N . GLU A 1 65 ? -0.5 -27.109 -23.297 1 98.62 65 GLU A N 1
ATOM 514 C CA . GLU A 1 65 ? 0.313 -28.141 -22.641 1 98.62 65 GLU A CA 1
ATOM 515 C C . GLU A 1 65 ? 0.105 -28.125 -21.125 1 98.62 65 GLU A C 1
ATOM 517 O O . GLU A 1 65 ? 0.015 -29.188 -20.5 1 98.62 65 GLU A O 1
ATOM 522 N N . LEU A 1 66 ? 0.044 -26.922 -20.578 1 98.81 66 LEU A N 1
ATOM 523 C CA . LEU A 1 66 ? -0.207 -26.812 -19.141 1 98.81 66 LEU A CA 1
ATOM 524 C C . LEU A 1 66 ? -1.526 -27.469 -18.766 1 98.81 66 LEU A C 1
ATOM 526 O O . LEU A 1 66 ? -1.583 -28.25 -17.812 1 98.81 66 LEU A O 1
ATOM 530 N N . LEU A 1 67 ? -2.598 -27.125 -19.5 1 98.81 67 LEU A N 1
ATOM 531 C CA . LEU A 1 67 ? -3.908 -27.703 -19.234 1 98.81 67 LEU A CA 1
ATOM 532 C C . LEU A 1 67 ? -3.859 -29.219 -19.312 1 98.81 67 LEU A C 1
ATOM 534 O O . LEU A 1 67 ? -4.367 -29.906 -18.422 1 98.81 67 LEU A O 1
ATOM 538 N N . GLU A 1 68 ? -3.229 -29.734 -20.328 1 98.75 68 GLU A N 1
ATOM 539 C CA . GLU A 1 68 ? -3.148 -31.188 -20.5 1 98.75 68 GLU A CA 1
ATOM 540 C C . GLU A 1 68 ? -2.445 -31.844 -19.328 1 98.75 68 GLU A C 1
ATOM 542 O O . GLU A 1 68 ? -2.912 -32.875 -18.828 1 98.75 68 GLU A O 1
ATOM 547 N N . LEU A 1 69 ? -1.319 -31.312 -18.953 1 98.75 69 LEU A N 1
ATOM 548 C CA . LEU A 1 69 ? -0.548 -31.859 -17.844 1 98.75 69 LEU A CA 1
ATOM 549 C C . LEU A 1 69 ? -1.366 -31.859 -16.562 1 98.75 69 LEU A C 1
ATOM 551 O O . LEU A 1 69 ? -1.406 -32.875 -15.844 1 98.75 69 LEU A O 1
ATOM 555 N N . LEU A 1 70 ? -2.074 -30.75 -16.25 1 98.75 70 LEU A N 1
ATOM 556 C CA . LEU A 1 70 ? -2.793 -30.625 -14.992 1 98.75 70 LEU A CA 1
ATOM 557 C C . LEU A 1 70 ? -4.074 -31.453 -15.016 1 98.75 70 LEU A C 1
ATOM 559 O O . LEU A 1 70 ? -4.504 -31.969 -13.977 1 98.75 70 LEU A O 1
ATOM 563 N N . VAL A 1 71 ? -4.715 -31.594 -16.203 1 98.69 71 VAL A N 1
ATOM 564 C CA . VAL A 1 71 ? -5.844 -32.531 -16.344 1 98.69 71 VAL A CA 1
ATOM 565 C C . VAL A 1 71 ? -5.391 -33.938 -16.031 1 98.69 71 VAL A C 1
ATOM 567 O O . VAL A 1 71 ? -6.094 -34.688 -15.352 1 98.69 71 VAL A O 1
ATOM 570 N N . GLY A 1 72 ? -4.234 -34.281 -16.578 1 98.44 72 GLY A N 1
ATOM 571 C CA . GLY A 1 72 ? -3.682 -35.594 -16.25 1 98.44 72 GLY A CA 1
ATOM 572 C C . GLY A 1 72 ? -3.529 -35.844 -14.758 1 98.44 72 GLY A C 1
ATOM 573 O O . GLY A 1 72 ? -3.91 -36.875 -14.25 1 98.44 72 GLY A O 1
ATOM 574 N N . VAL A 1 73 ? -2.912 -34.875 -14.055 1 98.31 73 VAL A N 1
ATOM 575 C CA . VAL A 1 73 ? -2.744 -34.969 -12.609 1 98.31 73 VAL A CA 1
ATOM 576 C C . VAL A 1 73 ? -4.109 -35.094 -11.938 1 98.31 73 VAL A C 1
ATOM 578 O O . VAL A 1 73 ? -4.312 -35.938 -11.07 1 98.31 73 VAL A O 1
ATOM 581 N N . TYR A 1 74 ? -5.039 -34.219 -12.383 1 98 74 TYR A N 1
ATOM 582 C CA . TYR A 1 74 ? -6.402 -34.188 -11.867 1 98 74 TYR A CA 1
ATOM 583 C C . TYR A 1 74 ? -7.07 -35.562 -11.984 1 98 74 TYR A C 1
ATOM 585 O O . TYR A 1 74 ? -7.672 -36.031 -11.031 1 98 74 TYR A O 1
ATOM 593 N N . GLU A 1 75 ? -6.934 -36.188 -13.094 1 97.94 75 GLU A N 1
ATOM 594 C CA . GLU A 1 75 ? -7.551 -37.469 -13.359 1 97.94 75 GLU A CA 1
ATOM 595 C C . GLU A 1 75 ? -6.906 -38.562 -12.523 1 97.94 75 GLU A C 1
ATOM 597 O O . GLU A 1 75 ? -7.598 -39.438 -11.969 1 97.94 75 GLU A O 1
ATOM 602 N N . LYS A 1 76 ? -5.617 -38.531 -12.461 1 97.88 76 LYS A N 1
ATOM 603 C CA . LYS A 1 76 ? -4.898 -39.562 -11.695 1 97.88 76 LYS A CA 1
ATOM 604 C C . LYS A 1 76 ? -5.266 -39.469 -10.211 1 97.88 76 LYS A C 1
ATOM 606 O O . LYS A 1 76 ? -5.309 -40.5 -9.531 1 97.88 76 LYS A O 1
ATOM 611 N N . VAL A 1 77 ? -5.473 -38.281 -9.695 1 97.56 77 VAL A N 1
ATOM 612 C CA . VAL A 1 77 ? -5.855 -38.094 -8.305 1 97.56 77 VAL A CA 1
ATOM 613 C C . VAL A 1 77 ? -7.273 -38.594 -8.078 1 97.56 77 VAL A C 1
ATOM 615 O O . VAL A 1 77 ? -7.625 -39 -6.969 1 97.56 77 VAL A O 1
ATOM 618 N N . GLY A 1 78 ? -8.094 -38.656 -9.125 1 96.69 78 GLY A N 1
ATOM 619 C CA . GLY A 1 78 ? -9.492 -39.031 -9 1 96.69 78 GLY A CA 1
ATOM 620 C C . GLY A 1 78 ? -10.336 -37.969 -8.344 1 96.69 78 GLY A C 1
ATOM 621 O O . GLY A 1 78 ? -11.18 -38.25 -7.496 1 96.69 78 GLY A O 1
ATOM 622 N N . TRP A 1 79 ? -10.062 -36.781 -8.695 1 94.69 79 TRP A N 1
ATOM 623 C CA . TRP A 1 79 ? -10.797 -35.656 -8.109 1 94.69 79 TRP A CA 1
ATOM 624 C C . TRP A 1 79 ? -12.25 -35.656 -8.57 1 94.69 79 TRP A C 1
ATOM 626 O O . TRP A 1 79 ? -12.531 -35.938 -9.742 1 94.69 79 TRP A O 1
ATOM 636 N N . GLU A 1 80 ? -13.102 -35.406 -7.641 1 93.44 80 GLU A N 1
ATOM 637 C CA . GLU A 1 80 ? -14.523 -35.344 -7.984 1 93.44 80 GLU A CA 1
ATOM 638 C C . GLU A 1 80 ? -14.969 -33.906 -8.188 1 93.44 80 G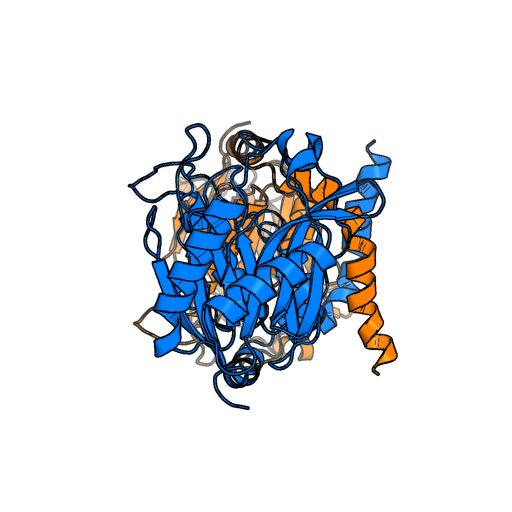LU A C 1
ATOM 640 O O . GLU A 1 80 ? -14.711 -33.031 -7.348 1 93.44 80 GLU A O 1
ATOM 645 N N . GLY A 1 81 ? -15.633 -33.688 -9.32 1 95.81 81 GLY A N 1
ATOM 646 C CA . GLY A 1 81 ? -16.141 -32.344 -9.602 1 95.81 81 GLY A CA 1
ATOM 647 C C . GLY A 1 81 ? -15.109 -31.438 -10.227 1 95.81 81 GLY A C 1
ATOM 648 O O . GLY A 1 81 ? -14.078 -31.906 -10.727 1 95.81 81 GLY A O 1
ATOM 649 N N . VAL A 1 82 ? -15.398 -30.188 -10.258 1 98.06 82 VAL A N 1
ATOM 650 C CA . VAL A 1 82 ? -14.523 -29.188 -10.867 1 98.06 82 VAL A CA 1
ATOM 651 C C . VAL A 1 82 ? -13.539 -28.656 -9.836 1 98.06 82 VAL A C 1
ATOM 653 O O . VAL A 1 82 ? -13.906 -28.406 -8.688 1 98.06 82 VAL A O 1
ATOM 656 N N . LEU A 1 83 ? -12.344 -28.562 -10.133 1 98.62 83 LEU A N 1
ATOM 657 C CA . LEU A 1 83 ? -11.305 -27.984 -9.281 1 98.62 83 LEU A CA 1
ATOM 658 C C . LEU A 1 83 ? -10.664 -26.781 -9.961 1 98.62 83 LEU A C 1
ATOM 660 O O . LEU A 1 83 ? -10.109 -26.906 -11.055 1 98.62 83 LEU A O 1
ATOM 664 N N . ASP A 1 84 ? -10.789 -25.609 -9.391 1 98.88 84 ASP A N 1
ATOM 665 C CA . ASP A 1 84 ? -10.023 -24.453 -9.859 1 98.88 84 ASP A CA 1
ATOM 666 C C . ASP A 1 84 ? -8.602 -24.484 -9.312 1 98.88 84 ASP A C 1
ATOM 668 O O . ASP A 1 84 ? -8.391 -24.797 -8.133 1 98.88 84 ASP A O 1
ATOM 672 N N . VAL A 1 85 ? -7.621 -24.219 -10.172 1 98.88 85 VAL A N 1
ATOM 673 C CA . VAL A 1 85 ? -6.215 -24.234 -9.773 1 98.88 85 VAL A CA 1
ATOM 674 C C . VAL A 1 85 ? -5.535 -22.953 -10.258 1 98.88 85 VAL A C 1
ATOM 676 O O . VAL A 1 85 ? -5.684 -22.562 -11.414 1 98.88 85 VAL A O 1
ATOM 679 N N . VAL A 1 86 ? -4.914 -22.219 -9.383 1 98.94 86 VAL A N 1
ATOM 680 C CA . VAL A 1 86 ? -3.959 -21.172 -9.727 1 98.94 86 VAL A CA 1
ATOM 681 C C . VAL A 1 86 ? -2.541 -21.734 -9.711 1 98.94 86 VAL A C 1
ATOM 683 O O . VAL A 1 86 ? -2.129 -22.375 -8.734 1 98.94 86 VAL A O 1
ATOM 686 N N . VAL A 1 87 ? -1.785 -21.531 -10.773 1 98.88 87 VAL A N 1
ATOM 687 C CA . VAL A 1 87 ? -0.461 -22.141 -10.812 1 98.88 87 VAL A CA 1
ATOM 688 C C . VAL A 1 87 ? 0.498 -21.25 -11.602 1 98.88 87 VAL A C 1
ATOM 690 O O . VAL A 1 87 ? 0.147 -20.734 -12.664 1 98.88 87 VAL A O 1
ATOM 693 N N . GLY A 1 88 ? 1.654 -20.984 -11.023 1 98.75 88 GLY A N 1
ATOM 694 C CA . GLY A 1 88 ? 2.729 -20.344 -11.758 1 98.75 88 GLY A CA 1
ATOM 695 C C . GLY A 1 88 ? 3.494 -21.281 -12.656 1 98.75 88 GLY A C 1
ATOM 696 O O . GLY A 1 88 ? 3.736 -22.438 -12.289 1 98.75 88 GLY A O 1
ATOM 697 N N . PHE A 1 89 ? 3.869 -20.844 -13.859 1 98.62 89 PHE A N 1
ATOM 698 C CA . PHE A 1 89 ? 4.633 -21.641 -14.812 1 98.62 89 PHE A CA 1
ATOM 699 C C . PHE A 1 89 ? 5.375 -20.734 -15.789 1 98.62 89 PHE A C 1
ATOM 701 O O . PHE A 1 89 ? 5.062 -19.547 -15.922 1 98.62 89 PHE A O 1
ATOM 708 N N . TYR A 1 90 ? 6.414 -21.266 -16.391 1 98.56 90 TYR A N 1
ATOM 709 C CA . TYR A 1 90 ? 7.039 -20.578 -17.516 1 98.56 90 TYR A CA 1
ATOM 710 C C . TYR A 1 90 ? 6.305 -20.875 -18.812 1 98.56 90 TYR A C 1
ATOM 712 O O . TYR A 1 90 ? 6.082 -22.031 -19.172 1 98.56 90 TYR A O 1
ATOM 720 N N . GLU A 1 91 ? 5.961 -19.781 -19.484 1 98.75 91 GLU A N 1
ATOM 721 C CA . GLU A 1 91 ? 5.098 -19.844 -20.672 1 98.75 91 GLU A CA 1
ATOM 722 C C . GLU A 1 91 ? 5.887 -19.578 -21.953 1 98.75 91 GLU A C 1
ATOM 724 O O . GLU A 1 91 ? 6.711 -18.656 -21.984 1 98.75 91 GLU A O 1
ATOM 729 N N . ARG A 1 92 ? 5.691 -20.375 -22.859 1 98.25 92 ARG A N 1
ATOM 730 C CA . ARG A 1 92 ? 6.125 -20.016 -24.203 1 98.25 92 ARG A CA 1
ATOM 731 C C . ARG A 1 92 ? 4.926 -19.688 -25.094 1 98.25 92 ARG A C 1
ATOM 733 O O . ARG A 1 92 ? 3.945 -20.438 -25.125 1 98.25 92 ARG A O 1
ATOM 740 N N . ASP A 1 93 ? 4.934 -18.547 -25.703 1 96.75 93 ASP A N 1
ATOM 741 C CA . ASP A 1 93 ? 3.871 -18.062 -26.594 1 96.75 93 ASP A CA 1
ATOM 742 C C . ASP A 1 93 ? 4.426 -17.156 -27.672 1 96.75 93 ASP A C 1
ATOM 744 O O . ASP A 1 93 ? 5.082 -16.156 -27.391 1 96.75 93 ASP A O 1
ATOM 748 N N . GLU A 1 94 ? 4.098 -17.453 -28.891 1 92.06 94 GLU A N 1
ATOM 749 C CA . GLU A 1 94 ? 4.41 -16.641 -30.062 1 92.06 94 GLU A CA 1
ATOM 750 C C . GLU A 1 94 ? 5.887 -16.25 -30.078 1 92.06 94 GLU A C 1
ATOM 752 O O . GLU A 1 94 ? 6.227 -15.078 -30.234 1 92.06 94 GLU A O 1
ATOM 757 N N . GLY A 1 95 ? 6.812 -17.172 -29.781 1 92.38 95 GLY A N 1
ATOM 758 C CA . GLY A 1 95 ? 8.25 -16.969 -29.922 1 92.38 95 GLY A CA 1
ATOM 759 C C . GLY A 1 95 ? 8.875 -16.297 -28.703 1 92.38 95 GLY A C 1
ATOM 760 O O . GLY A 1 95 ? 10.07 -16.016 -28.703 1 92.38 95 GLY A O 1
ATOM 761 N N . ALA A 1 96 ? 8.078 -16.031 -27.703 1 96.69 96 ALA A N 1
ATOM 762 C CA . ALA A 1 96 ? 8.602 -15.422 -26.484 1 96.69 96 ALA A CA 1
ATOM 763 C C . ALA A 1 96 ? 8.344 -16.297 -25.266 1 96.69 96 ALA A C 1
ATOM 765 O O . ALA A 1 96 ? 7.539 -17.234 -25.328 1 96.69 96 ALA A O 1
ATOM 766 N N . TYR A 1 97 ? 9.141 -16.078 -24.25 1 98.25 97 TYR A N 1
ATOM 767 C CA . TYR A 1 97 ? 9.008 -16.797 -22.984 1 98.25 97 TYR A CA 1
ATOM 768 C C . TYR A 1 97 ? 8.609 -15.836 -21.859 1 98.25 97 TYR A C 1
ATOM 770 O O . TYR A 1 97 ? 9.094 -14.703 -21.797 1 98.25 97 TYR A O 1
ATOM 778 N N . TYR A 1 98 ? 7.703 -16.234 -21.062 1 98.38 98 TYR A N 1
ATOM 779 C CA . TYR A 1 98 ? 7.184 -15.391 -20 1 98.38 98 TYR A CA 1
ATOM 780 C C . TYR A 1 98 ? 7.18 -16.125 -18.672 1 98.38 98 TYR A C 1
ATOM 782 O O . TYR A 1 98 ? 7.125 -17.359 -18.641 1 98.38 98 TYR A O 1
ATOM 790 N N . ASN A 1 99 ? 7.352 -15.406 -17.531 1 98.5 99 ASN A N 1
ATOM 791 C CA . ASN A 1 99 ? 6.879 -15.852 -16.234 1 98.5 99 ASN A CA 1
ATOM 792 C C . ASN A 1 99 ? 5.387 -15.586 -16.047 1 98.5 99 ASN A C 1
ATOM 794 O O . ASN A 1 99 ? 4.973 -14.43 -15.93 1 98.5 99 ASN A O 1
ATOM 798 N N . SER A 1 100 ? 4.613 -16.672 -16.047 1 98.81 100 SER A N 1
ATOM 799 C CA . SER A 1 100 ? 3.162 -16.516 -16.078 1 98.81 100 SER A CA 1
ATOM 800 C C . SER A 1 100 ? 2.494 -17.297 -14.953 1 98.81 100 SER A C 1
ATOM 802 O O . SER A 1 100 ? 3.115 -18.156 -14.336 1 98.81 100 SER A O 1
ATOM 804 N N . ALA A 1 101 ? 1.339 -16.906 -14.57 1 98.94 101 ALA A N 1
ATOM 805 C CA . ALA A 1 101 ? 0.413 -17.656 -13.727 1 98.94 101 ALA A CA 1
ATOM 806 C C . ALA A 1 101 ? -0.931 -17.844 -14.422 1 98.94 101 ALA A C 1
ATOM 808 O O . ALA A 1 101 ? -1.434 -16.938 -15.078 1 98.94 101 ALA A O 1
ATOM 809 N N . ALA A 1 102 ? -1.499 -19.047 -14.281 1 98.88 102 ALA A N 1
ATOM 810 C CA . ALA A 1 102 ? -2.779 -19.359 -14.906 1 98.88 102 ALA A CA 1
ATOM 811 C C . ALA A 1 102 ? -3.842 -19.672 -13.859 1 98.88 102 ALA A C 1
ATOM 813 O O . ALA A 1 102 ? -3.533 -20.219 -12.797 1 98.88 102 ALA A O 1
ATOM 814 N N . TYR A 1 103 ? -5.008 -19.25 -14.086 1 98.94 103 TYR A N 1
ATOM 815 C CA . TYR A 1 103 ? -6.203 -19.75 -13.414 1 98.94 103 TYR A CA 1
ATOM 816 C C . TYR A 1 103 ? -6.93 -20.766 -14.281 1 98.94 103 TYR A C 1
ATOM 818 O O . TYR A 1 103 ? -7.398 -20.453 -15.375 1 98.94 103 TYR A O 1
ATOM 826 N N . LEU A 1 104 ? -7.023 -22.016 -13.781 1 98.88 104 LEU A N 1
ATOM 827 C CA . LEU A 1 104 ? -7.652 -23.094 -14.539 1 98.88 104 LEU A CA 1
ATOM 828 C C . LEU A 1 104 ? -8.914 -23.578 -13.836 1 98.88 104 LEU A C 1
ATOM 830 O O . LEU A 1 104 ? -8.992 -23.562 -12.609 1 98.88 104 LEU A O 1
ATOM 834 N N . GLU A 1 105 ? -9.844 -23.969 -14.641 1 98.62 105 GLU A N 1
ATOM 835 C CA . GLU A 1 105 ? -10.992 -24.766 -14.203 1 98.62 105 GLU A CA 1
ATOM 836 C C . GLU A 1 105 ? -10.898 -26.203 -14.695 1 98.62 105 GLU A C 1
ATOM 838 O O . GLU A 1 105 ? -11.383 -26.516 -15.789 1 98.62 105 GLU A O 1
ATOM 843 N N . LEU A 1 106 ? -10.219 -27.031 -13.859 1 98.44 106 LEU A N 1
ATOM 844 C CA . LEU A 1 106 ? -9.961 -28.406 -14.266 1 98.44 106 LEU A CA 1
ATOM 845 C C . LEU A 1 106 ? -11.234 -29.234 -14.195 1 98.44 106 LEU A C 1
ATOM 847 O O . LEU A 1 106 ? -12.016 -29.109 -13.25 1 98.44 106 LEU A O 1
ATOM 851 N N . PRO A 1 107 ? -11.484 -30.078 -15.148 1 97.94 107 PRO A N 1
ATOM 852 C CA . PRO A 1 107 ? -10.602 -30.406 -16.266 1 97.94 107 PRO A CA 1
ATOM 853 C C . PRO A 1 107 ? -10.953 -29.641 -17.547 1 97.94 107 PRO A C 1
ATOM 855 O O . PRO A 1 107 ? -10.602 -30.078 -18.641 1 97.94 107 PRO A O 1
ATOM 858 N N . HIS A 1 108 ? -11.547 -28.5 -17.453 1 98 108 HIS A N 1
ATOM 859 C CA . HIS A 1 108 ? -12.258 -27.938 -18.609 1 98 108 HIS A CA 1
ATOM 860 C C . HIS A 1 108 ? -11.375 -26.953 -19.375 1 98 108 HIS A C 1
ATOM 862 O O . HIS A 1 108 ? -11.25 -27.062 -20.594 1 98 108 HIS A O 1
ATOM 868 N N . ARG A 1 109 ? -10.773 -26 -18.672 1 98.25 109 ARG A N 1
ATOM 869 C CA . ARG A 1 109 ? -10.188 -24.938 -19.469 1 98.25 109 ARG A CA 1
ATOM 870 C C . ARG A 1 109 ? -9.234 -24.094 -18.641 1 98.25 109 ARG A C 1
ATOM 872 O O . ARG A 1 109 ? -9.273 -24.125 -17.406 1 98.25 109 ARG A O 1
ATOM 879 N N . VAL A 1 110 ? -8.414 -23.328 -19.391 1 98.75 110 VAL A N 1
ATOM 880 C CA . VAL A 1 110 ? -7.695 -22.203 -18.828 1 98.75 110 VAL A CA 1
ATOM 881 C C . VAL A 1 110 ? -8.586 -20.953 -18.859 1 98.75 110 VAL A C 1
ATOM 883 O O . VAL A 1 110 ? -9.023 -20.516 -19.922 1 98.75 110 VAL A O 1
ATOM 886 N N . VAL A 1 111 ? -8.828 -20.391 -17.703 1 98.75 111 VAL A N 1
ATOM 887 C CA . VAL A 1 111 ? -9.742 -19.25 -17.594 1 98.75 111 VAL A CA 1
ATOM 888 C C . VAL A 1 111 ? -9 -17.953 -17.891 1 98.75 111 VAL A C 1
ATOM 890 O O . VAL A 1 111 ? -9.531 -17.062 -18.562 1 98.75 111 VAL A O 1
ATOM 893 N N . HIS A 1 112 ? -7.809 -17.812 -17.406 1 98.75 112 HIS A N 1
ATOM 894 C CA . HIS A 1 112 ? -7.02 -16.594 -17.531 1 98.75 112 HIS A CA 1
ATOM 895 C C . HIS A 1 112 ? -5.531 -16.875 -17.344 1 98.75 112 HIS A C 1
ATOM 897 O O . HIS A 1 112 ? -5.16 -17.766 -16.578 1 98.75 112 HIS A O 1
ATOM 903 N N . VAL A 1 113 ? -4.703 -16.172 -18.094 1 98.81 113 VAL A N 1
ATOM 904 C CA . VAL A 1 113 ? -3.258 -16.188 -17.891 1 98.81 113 VAL A CA 1
ATOM 905 C C . VAL A 1 113 ? -2.748 -14.766 -17.672 1 98.81 113 VAL A C 1
ATOM 907 O O . VAL A 1 113 ? -3.08 -13.859 -18.438 1 98.81 113 VAL A O 1
ATOM 910 N N . HIS A 1 114 ? -2.064 -14.586 -16.609 1 98.81 114 HIS A N 1
ATOM 911 C CA . HIS A 1 114 ? -1.356 -13.344 -16.328 1 98.81 114 HIS A CA 1
ATOM 912 C C . HIS A 1 114 ? 0.143 -13.5 -16.562 1 98.81 114 HIS A C 1
ATOM 914 O O . HIS A 1 114 ? 0.765 -14.422 -16.031 1 98.81 114 HIS A O 1
ATOM 920 N N . ARG A 1 115 ? 0.671 -12.617 -17.375 1 98.56 115 ARG A N 1
ATOM 921 C CA . ARG A 1 115 ? 2.115 -12.562 -17.594 1 98.56 115 ARG A CA 1
ATOM 922 C C . ARG A 1 115 ? 2.754 -11.5 -16.688 1 98.56 115 ARG A C 1
ATOM 924 O O . ARG A 1 115 ? 2.295 -10.359 -16.641 1 98.56 115 ARG A O 1
ATOM 931 N N . LYS A 1 116 ? 3.768 -11.922 -15.984 1 98.19 116 LYS A N 1
ATOM 932 C CA . LYS A 1 116 ? 4.434 -11.047 -15.023 1 98.19 116 LYS A CA 1
ATOM 933 C C . LYS A 1 116 ? 4.891 -9.75 -15.688 1 98.19 116 LYS A C 1
ATOM 935 O O . LYS A 1 116 ? 5.523 -9.781 -16.75 1 98.19 116 LYS A O 1
ATOM 940 N N . VAL A 1 117 ? 4.559 -8.625 -15.055 1 97.19 117 VAL A N 1
ATOM 941 C CA . VAL A 1 117 ? 4.859 -7.316 -15.617 1 97.19 117 VAL A CA 1
ATOM 942 C C . VAL A 1 117 ? 6.219 -6.836 -15.109 1 97.19 117 VAL A C 1
ATOM 944 O O . VAL A 1 117 ? 7.051 -6.371 -15.898 1 97.19 117 VAL A O 1
ATOM 947 N N . PHE A 1 118 ? 6.418 -6.902 -13.812 1 97.06 118 PHE A N 1
ATOM 948 C CA . PHE A 1 118 ? 7.668 -6.469 -13.195 1 97.06 118 PHE A CA 1
ATOM 949 C C . PHE A 1 118 ? 8.641 -7.633 -13.062 1 97.06 118 PHE A C 1
ATOM 951 O O . PHE A 1 118 ? 8.445 -8.516 -12.219 1 97.06 118 PHE A O 1
ATOM 958 N N . LEU A 1 119 ? 9.719 -7.574 -13.867 1 96.31 119 LEU A N 1
ATOM 959 C CA . LEU A 1 119 ? 10.742 -8.617 -13.875 1 96.31 119 LEU A CA 1
ATOM 960 C C . LEU A 1 119 ? 11.984 -8.164 -13.102 1 96.31 119 LEU A C 1
ATOM 962 O O . LEU A 1 119 ? 12.789 -7.387 -13.617 1 96.31 119 LEU A O 1
ATOM 966 N N . PRO A 1 120 ? 12.148 -8.68 -11.93 1 92.06 120 PRO A N 1
ATOM 967 C CA . PRO A 1 120 ? 13.281 -8.195 -11.141 1 92.06 120 PRO A CA 1
ATOM 968 C C . PRO A 1 120 ? 14.633 -8.578 -11.742 1 92.06 120 PRO A C 1
ATOM 970 O O . PRO A 1 120 ? 14.797 -9.703 -12.227 1 92.06 120 PRO A O 1
ATOM 973 N N . THR A 1 121 ? 15.539 -7.637 -11.734 1 90.19 121 THR A N 1
ATOM 974 C CA . THR A 1 121 ? 16.906 -7.832 -12.203 1 90.19 121 THR A CA 1
ATOM 975 C C . THR A 1 121 ? 17.906 -7.266 -11.203 1 90.19 121 THR A C 1
ATOM 977 O O . THR A 1 121 ? 18.906 -6.648 -11.594 1 90.19 121 THR A O 1
ATOM 980 N N . TYR A 1 122 ? 17.672 -7.398 -10 1 86.38 122 TYR A N 1
ATOM 981 C CA . TYR A 1 122 ? 18.547 -6.93 -8.938 1 86.38 122 TYR A CA 1
ATOM 982 C C . TYR A 1 122 ? 18.859 -8.047 -7.953 1 86.38 122 TYR A C 1
ATOM 984 O O . TYR A 1 122 ? 18.141 -9.055 -7.902 1 86.38 122 TYR A O 1
ATOM 992 N N . GLY A 1 123 ? 19.953 -7.879 -7.227 1 81.75 123 GLY A N 1
ATOM 993 C CA . GLY A 1 123 ? 20.328 -8.93 -6.301 1 81.75 123 GLY A CA 1
ATOM 994 C C . GLY A 1 123 ? 20.562 -10.273 -6.977 1 81.75 123 GLY A C 1
ATOM 995 O O . GLY A 1 123 ? 21.344 -10.375 -7.918 1 81.75 123 GLY A O 1
ATOM 996 N N . VAL A 1 124 ? 19.656 -11.211 -6.562 1 83.19 124 VAL A N 1
ATOM 997 C CA . VAL A 1 124 ? 19.828 -12.57 -7.074 1 83.19 124 VAL A CA 1
ATOM 998 C C . VAL A 1 124 ? 18.938 -12.781 -8.297 1 83.19 124 VAL A C 1
ATOM 1000 O O . VAL A 1 124 ? 18.969 -13.836 -8.922 1 83.19 124 VAL A O 1
ATOM 1003 N N . PHE A 1 125 ? 18.219 -11.789 -8.633 1 88 125 PHE A N 1
ATOM 1004 C CA . PHE A 1 125 ? 17.188 -11.945 -9.656 1 88 125 PHE A CA 1
ATOM 1005 C C . PHE A 1 125 ? 17.719 -11.516 -11.023 1 88 125 PHE A C 1
ATOM 1007 O O . PHE A 1 125 ? 18.453 -10.531 -11.125 1 88 125 PHE A O 1
ATOM 1014 N N . ASP A 1 126 ? 17.391 -12.273 -12.062 1 89.12 126 ASP A N 1
ATOM 1015 C CA . ASP A 1 126 ? 17.812 -11.961 -13.422 1 89.12 126 ASP A CA 1
ATOM 1016 C C . ASP A 1 126 ? 16.719 -12.281 -14.43 1 89.12 126 ASP A C 1
ATOM 1018 O O . ASP A 1 126 ? 16.984 -12.727 -15.539 1 89.12 126 ASP A O 1
ATOM 1022 N N . GLU A 1 127 ? 15.492 -12.055 -14.109 1 91.12 127 GLU A N 1
ATOM 1023 C CA . GLU A 1 127 ? 14.359 -12.492 -14.914 1 91.12 127 GLU A CA 1
ATOM 1024 C C . GLU A 1 127 ? 14.359 -11.82 -16.281 1 91.12 127 GLU A C 1
ATOM 1026 O O . GLU A 1 127 ? 14.055 -12.461 -17.297 1 91.12 127 GLU A O 1
ATOM 1031 N N . GLU A 1 128 ? 14.758 -10.57 -16.312 1 90.31 128 GLU A N 1
ATOM 1032 C CA . GLU A 1 128 ? 14.656 -9.828 -17.562 1 90.31 128 GLU A CA 1
ATOM 1033 C C . GLU A 1 128 ? 15.617 -10.383 -18.609 1 90.31 128 GLU A C 1
ATOM 1035 O O . GLU A 1 128 ? 15.438 -10.156 -19.812 1 90.31 128 GLU A O 1
ATOM 1040 N N . ARG A 1 129 ? 16.562 -11.102 -18.156 1 89.5 129 ARG A N 1
ATOM 1041 C CA . ARG A 1 129 ? 17.547 -11.703 -19.062 1 89.5 129 ARG A CA 1
ATOM 1042 C C . ARG A 1 129 ? 16.922 -12.82 -19.891 1 89.5 129 ARG A C 1
ATOM 1044 O O . ARG A 1 129 ? 17.344 -13.07 -21.016 1 89.5 129 ARG A O 1
ATOM 1051 N N . TYR A 1 130 ? 15.859 -13.438 -19.344 1 93 130 TYR A N 1
ATOM 1052 C CA . TYR A 1 130 ? 15.414 -14.68 -19.953 1 93 130 TYR A CA 1
ATOM 1053 C C . TYR A 1 130 ? 13.945 -14.594 -20.359 1 93 130 TYR A C 1
ATOM 1055 O O . TYR A 1 130 ? 13.453 -15.43 -21.109 1 93 130 TYR A O 1
ATOM 1063 N N . LEU A 1 131 ? 13.281 -13.555 -19.844 1 97.06 131 LEU A N 1
ATOM 1064 C CA . LEU A 1 131 ? 11.828 -13.555 -19.984 1 97.06 131 LEU A CA 1
ATOM 1065 C C . LEU A 1 131 ? 11.336 -12.227 -20.547 1 97.06 131 LEU A C 1
ATOM 1067 O O . LEU A 1 131 ? 11.906 -11.172 -20.266 1 97.06 131 LEU A O 1
ATOM 1071 N N . ALA A 1 132 ? 10.328 -12.328 -21.406 1 96.19 132 ALA A N 1
ATOM 1072 C CA . ALA A 1 132 ? 9.617 -11.141 -21.844 1 96.19 132 ALA A CA 1
ATOM 1073 C C . ALA A 1 132 ? 8.648 -10.633 -20.781 1 96.19 132 ALA A C 1
ATOM 1075 O O . ALA A 1 132 ? 8.188 -11.414 -19.938 1 96.19 132 ALA A O 1
ATOM 1076 N N . ARG A 1 133 ? 8.375 -9.336 -20.844 1 95.5 133 ARG A N 1
ATOM 1077 C CA . ARG A 1 133 ? 7.488 -8.711 -19.859 1 95.5 133 ARG A CA 1
ATOM 1078 C C . ARG A 1 133 ? 6.027 -8.844 -20.281 1 95.5 133 ARG A C 1
ATOM 1080 O O . ARG A 1 133 ? 5.711 -8.758 -21.469 1 95.5 133 ARG A O 1
ATOM 1087 N N . GLY A 1 134 ? 5.172 -9.102 -19.25 1 95.62 134 GLY A N 1
ATOM 1088 C CA . GLY A 1 134 ? 3.76 -8.836 -19.469 1 95.62 134 GLY A CA 1
ATOM 1089 C C . GLY A 1 134 ? 3.438 -7.352 -19.5 1 95.62 134 GLY A C 1
ATOM 1090 O O . GLY A 1 134 ? 4.293 -6.516 -19.203 1 95.62 134 GLY A O 1
ATOM 1091 N N . ARG A 1 135 ? 2.213 -6.996 -19.891 1 93.62 135 ARG A N 1
ATOM 1092 C CA . ARG A 1 135 ? 1.864 -5.582 -20.016 1 93.62 135 ARG A CA 1
ATOM 1093 C C . ARG A 1 135 ? 0.421 -5.336 -19.594 1 93.62 135 ARG A C 1
ATOM 1095 O O . ARG A 1 135 ? -0.184 -4.336 -19.984 1 93.62 135 ARG A O 1
ATOM 1102 N N . ARG A 1 136 ? -0.062 -6.312 -18.891 1 95.44 136 ARG A N 1
ATOM 1103 C CA . ARG A 1 136 ? -1.479 -6.195 -18.562 1 95.44 136 ARG A CA 1
ATOM 1104 C C . ARG A 1 136 ? -1.747 -6.66 -17.125 1 95.44 136 ARG A C 1
ATOM 1106 O O . ARG A 1 136 ? -1.223 -7.684 -16.688 1 95.44 136 ARG A O 1
ATOM 1113 N N . VAL A 1 137 ? -2.395 -5.812 -16.406 1 97.56 137 VAL A N 1
ATOM 1114 C CA . VAL A 1 137 ? -3.004 -6.176 -15.133 1 97.56 137 VAL A CA 1
ATOM 1115 C C . VAL A 1 137 ? -4.52 -6.039 -15.234 1 97.56 137 VAL A C 1
ATOM 1117 O O . VAL A 1 137 ? -5.035 -4.984 -15.602 1 97.56 137 VAL A O 1
ATOM 1120 N N . GLU A 1 138 ? -5.227 -7.129 -14.961 1 97.25 138 GLU A N 1
ATOM 1121 C CA . GLU A 1 138 ? -6.68 -7.074 -15.078 1 97.25 138 GLU A CA 1
ATOM 1122 C C . GLU A 1 138 ? -7.348 -8.102 -14.164 1 97.25 138 GLU A C 1
ATOM 1124 O O . GLU A 1 138 ? -6.723 -9.086 -13.773 1 97.25 138 GLU A O 1
ATOM 1129 N N . ALA A 1 139 ? -8.531 -7.801 -13.805 1 98.31 139 ALA A N 1
ATOM 1130 C CA . ALA A 1 139 ? -9.391 -8.797 -13.172 1 98.31 139 ALA A CA 1
ATOM 1131 C C . ALA A 1 139 ? -10.148 -9.609 -14.211 1 98.31 139 ALA A C 1
ATOM 1133 O O . ALA A 1 139 ? -10.289 -9.188 -15.359 1 98.31 139 ALA A O 1
ATOM 1134 N N . PHE A 1 140 ? -10.531 -10.82 -13.836 1 98.44 140 PHE A N 1
ATOM 1135 C CA . PHE A 1 140 ? -11.258 -11.719 -14.719 1 98.44 140 PHE A CA 1
ATOM 1136 C C . PHE A 1 140 ? -12.336 -12.484 -13.961 1 98.44 140 PHE A C 1
ATOM 1138 O O . PHE A 1 140 ? -12.273 -12.594 -12.734 1 98.44 140 PHE A O 1
ATOM 1145 N N . ARG A 1 141 ? -13.312 -12.977 -14.656 1 98.25 141 ARG A N 1
ATOM 1146 C CA . ARG A 1 141 ? -14.43 -13.688 -14.055 1 98.25 141 ARG A CA 1
ATOM 1147 C C . ARG A 1 141 ? -14.086 -15.148 -13.812 1 98.25 141 ARG A C 1
ATOM 1149 O O . ARG A 1 141 ? -13.477 -15.797 -14.672 1 98.25 141 ARG A O 1
ATOM 1156 N N . THR A 1 142 ? -14.391 -15.68 -12.648 1 98.12 142 THR A N 1
ATOM 1157 C CA . THR A 1 142 ? -14.391 -17.094 -12.312 1 98.12 142 THR A CA 1
ATOM 1158 C C . THR A 1 142 ? -15.789 -17.547 -11.891 1 98.12 142 THR A C 1
ATOM 1160 O O . THR A 1 142 ? -16.703 -16.734 -11.773 1 98.12 142 THR A O 1
ATOM 1163 N N . ARG A 1 143 ? -15.961 -18.828 -11.68 1 96.31 143 ARG A N 1
ATOM 1164 C CA . ARG A 1 143 ? -17.266 -19.297 -11.227 1 96.31 143 ARG A CA 1
ATOM 1165 C C . ARG A 1 143 ? -17.516 -18.891 -9.781 1 96.31 143 ARG A C 1
ATOM 1167 O O . ARG A 1 143 ? -18.641 -19.016 -9.281 1 96.31 143 ARG A O 1
ATOM 1174 N N . PHE A 1 144 ? -16.531 -18.266 -9.094 1 97.88 144 PHE A N 1
ATOM 1175 C CA . PHE A 1 144 ? -16.688 -17.875 -7.703 1 97.88 144 PHE A CA 1
ATOM 1176 C C . PHE A 1 144 ? -16.688 -16.359 -7.562 1 97.88 144 PHE A C 1
ATOM 1178 O O . PHE A 1 144 ? -16.75 -15.836 -6.449 1 97.88 144 PHE A O 1
ATOM 1185 N N . GLY A 1 145 ? -16.594 -15.625 -8.656 1 97 145 GLY A N 1
ATOM 1186 C CA . GLY A 1 145 ? -16.484 -14.18 -8.641 1 97 145 GLY A CA 1
ATOM 1187 C C . GLY A 1 145 ? -15.32 -13.656 -9.461 1 97 145 GLY A C 1
ATOM 1188 O O . GLY A 1 145 ? -14.781 -14.367 -10.305 1 97 145 GLY A O 1
ATOM 1189 N N . ARG A 1 146 ? -14.914 -12.445 -9.258 1 98.19 146 ARG A N 1
ATOM 1190 C CA . ARG A 1 146 ? -13.828 -11.852 -10.039 1 98.19 146 ARG A CA 1
ATOM 1191 C C . ARG A 1 146 ? -12.508 -11.93 -9.289 1 98.19 146 ARG A C 1
ATOM 1193 O O . ARG A 1 146 ? -12.453 -11.664 -8.086 1 98.19 146 ARG A O 1
ATOM 1200 N N . ALA A 1 147 ? -11.516 -12.312 -9.984 1 98.75 147 ALA A N 1
ATOM 1201 C CA . ALA A 1 147 ? -10.188 -12.5 -9.398 1 98.75 147 ALA A CA 1
ATOM 1202 C C . ALA A 1 147 ? -9.117 -11.805 -10.234 1 98.75 147 ALA A C 1
ATOM 1204 O O . ALA A 1 147 ? -9.383 -11.367 -11.359 1 98.75 147 ALA A O 1
ATOM 1205 N N . ALA A 1 148 ? -7.988 -11.562 -9.656 1 98.88 148 ALA A N 1
ATOM 1206 C CA . ALA A 1 148 ? -6.793 -11.133 -10.375 1 98.88 148 ALA A CA 1
ATOM 1207 C C . ALA A 1 148 ? -5.574 -11.953 -9.969 1 98.88 148 ALA A C 1
ATOM 1209 O O . ALA A 1 148 ? -5.559 -12.555 -8.891 1 98.88 148 ALA A O 1
ATOM 1210 N N . LEU A 1 149 ? -4.652 -12.062 -10.859 1 98.94 149 LEU A N 1
ATOM 1211 C CA . LEU A 1 149 ? -3.363 -12.695 -10.617 1 98.94 149 LEU A CA 1
ATOM 1212 C C . LEU A 1 149 ? -2.236 -11.664 -10.648 1 98.94 149 LEU A C 1
ATOM 1214 O O . LEU A 1 149 ? -2.137 -10.883 -11.594 1 98.94 149 LEU A O 1
ATOM 1218 N N . LEU A 1 150 ? -1.485 -11.57 -9.633 1 98.88 150 LEU A N 1
ATOM 1219 C CA . LEU A 1 150 ? -0.249 -10.797 -9.578 1 98.88 150 LEU A CA 1
ATOM 1220 C C . LEU A 1 150 ? 0.916 -11.664 -9.117 1 98.88 150 LEU A C 1
ATOM 1222 O O . LEU A 1 150 ? 0.847 -12.289 -8.055 1 98.88 150 LEU A O 1
ATOM 1226 N N . ILE A 1 151 ? 2.01 -11.688 -9.875 1 98.75 151 ILE A N 1
ATOM 1227 C CA . ILE A 1 151 ? 3.072 -12.648 -9.602 1 98.75 151 ILE A CA 1
ATOM 1228 C C . ILE A 1 151 ? 4.207 -11.961 -8.844 1 98.75 151 ILE A C 1
ATOM 1230 O O . ILE A 1 151 ? 4.906 -11.109 -9.398 1 98.75 151 ILE A O 1
ATOM 1234 N N . CYS A 1 152 ? 4.395 -12.352 -7.625 1 97.75 152 CYS A N 1
ATOM 1235 C CA . CYS A 1 152 ? 5.547 -12 -6.805 1 97.75 152 CYS A CA 1
ATOM 1236 C C . CYS A 1 152 ? 5.855 -10.516 -6.898 1 97.75 152 CYS A C 1
ATOM 1238 O O . CYS A 1 152 ? 5.086 -9.68 -6.406 1 97.75 152 CYS A O 1
ATOM 1240 N N . GLU A 1 153 ? 6.824 -10.094 -7.715 1 97.06 153 GLU A N 1
ATOM 1241 C CA . GLU A 1 153 ? 7.27 -8.711 -7.855 1 97.06 153 GLU A CA 1
ATOM 1242 C C . GLU A 1 153 ? 6.117 -7.797 -8.266 1 97.06 153 GLU A C 1
ATOM 1244 O O . GLU A 1 153 ? 6.074 -6.629 -7.871 1 97.06 153 GLU A O 1
ATOM 1249 N N . ASP A 1 154 ? 5.191 -8.258 -9.055 1 97.88 154 ASP A N 1
ATOM 1250 C CA . ASP A 1 154 ? 4.031 -7.461 -9.438 1 97.88 154 ASP A CA 1
ATOM 1251 C C . ASP A 1 154 ? 3.328 -6.891 -8.211 1 97.88 154 ASP A C 1
ATOM 1253 O O . ASP A 1 154 ? 2.938 -5.723 -8.195 1 97.88 154 ASP A O 1
ATOM 1257 N N . PHE A 1 155 ? 3.225 -7.719 -7.195 1 98.12 155 PHE A N 1
ATOM 1258 C CA . PHE A 1 155 ? 2.416 -7.363 -6.035 1 98.12 155 PHE A CA 1
ATOM 1259 C C . PHE A 1 155 ? 3.152 -6.371 -5.148 1 98.12 155 PHE A C 1
ATOM 1261 O O . PHE A 1 155 ? 2.527 -5.633 -4.379 1 98.12 155 PHE A O 1
ATOM 1268 N N . TRP A 1 156 ? 4.469 -6.316 -5.262 1 97.06 156 TRP A N 1
ATOM 1269 C CA . TRP A 1 156 ? 5.242 -5.359 -4.477 1 97.06 156 TRP A CA 1
ATOM 1270 C C . TRP A 1 156 ? 4.918 -3.928 -4.891 1 97.06 156 TRP A C 1
ATOM 1272 O O . TRP A 1 156 ? 5.266 -2.979 -4.184 1 97.06 156 TRP A O 1
ATOM 1282 N N . HIS A 1 157 ? 4.422 -3.771 -6.031 1 97.25 157 HIS A N 1
ATOM 1283 C CA . HIS A 1 157 ? 3.963 -2.469 -6.5 1 97.25 157 HIS A CA 1
ATOM 1284 C C . HIS A 1 157 ? 2.463 -2.299 -6.273 1 97.25 157 HIS A C 1
ATOM 1286 O O . HIS A 1 157 ? 1.653 -2.807 -7.051 1 97.25 157 HIS A O 1
ATOM 1292 N N . SER A 1 158 ? 2.09 -1.497 -5.305 1 96.75 158 SER A N 1
ATOM 1293 C CA . SER A 1 158 ? 0.703 -1.388 -4.863 1 96.75 158 SER A CA 1
ATOM 1294 C C . SER A 1 158 ? -0.203 -0.913 -5.992 1 96.75 158 SER A C 1
ATOM 1296 O O . SER A 1 158 ? -1.402 -1.196 -5.996 1 96.75 158 SER A O 1
ATOM 1298 N N . ILE A 1 159 ? 0.354 -0.259 -7.008 1 95.56 159 ILE A N 1
ATOM 1299 C CA . ILE A 1 159 ? -0.437 0.271 -8.109 1 95.56 159 ILE A CA 1
ATOM 1300 C C . ILE A 1 159 ? -1.077 -0.878 -8.883 1 95.56 159 ILE A C 1
ATOM 1302 O O . ILE A 1 159 ? -2.176 -0.735 -9.43 1 95.56 159 ILE A O 1
ATOM 1306 N N . THR A 1 160 ? -0.406 -2.07 -8.977 1 98.06 160 THR A N 1
ATOM 1307 C CA . THR A 1 160 ? -0.988 -3.203 -9.688 1 98.06 160 THR A CA 1
ATOM 1308 C C . THR A 1 160 ? -2.227 -3.719 -8.961 1 98.06 160 THR A C 1
ATOM 1310 O O . THR A 1 160 ? -3.232 -4.047 -9.594 1 98.06 160 THR A O 1
ATOM 1313 N N . ALA A 1 161 ? -2.166 -3.76 -7.637 1 98.44 161 ALA A N 1
ATOM 1314 C CA . ALA A 1 161 ? -3.332 -4.152 -6.852 1 98.44 161 ALA A CA 1
ATOM 1315 C C . ALA A 1 161 ? -4.461 -3.135 -7.004 1 98.44 161 ALA A C 1
ATOM 1317 O O . ALA A 1 161 ? -5.637 -3.504 -7.043 1 98.44 161 ALA A O 1
ATOM 1318 N N . THR A 1 162 ? -4.086 -1.846 -7.039 1 97.06 162 THR A N 1
ATOM 1319 C CA . THR A 1 162 ? -5.066 -0.787 -7.25 1 97.06 162 THR A CA 1
ATOM 1320 C C . THR A 1 162 ? -5.805 -0.991 -8.57 1 97.06 162 THR A C 1
ATOM 1322 O O . THR A 1 162 ? -7.035 -0.933 -8.609 1 97.06 162 THR A O 1
ATOM 1325 N N . ILE A 1 163 ? -5.043 -1.301 -9.609 1 96.5 163 ILE A N 1
ATOM 1326 C CA . ILE A 1 163 ? -5.641 -1.526 -10.922 1 96.5 163 ILE A CA 1
ATOM 1327 C C . ILE A 1 163 ? -6.57 -2.736 -10.867 1 96.5 163 ILE A C 1
ATOM 1329 O O . ILE A 1 163 ? -7.703 -2.678 -11.352 1 96.5 163 ILE A O 1
ATOM 1333 N N . ALA A 1 164 ? -6.121 -3.818 -10.266 1 98.38 164 ALA A N 1
ATOM 1334 C CA . ALA A 1 164 ? -6.922 -5.035 -10.141 1 98.38 164 ALA A CA 1
ATOM 1335 C C . ALA A 1 164 ? -8.219 -4.762 -9.383 1 98.38 164 ALA A C 1
ATOM 1337 O O . ALA A 1 164 ? -9.289 -5.219 -9.789 1 98.38 164 ALA A O 1
ATOM 1338 N N . ALA A 1 165 ? -8.117 -4.023 -8.289 1 98.06 165 ALA A N 1
ATOM 1339 C CA . ALA A 1 165 ? -9.281 -3.717 -7.461 1 98.06 165 ALA A CA 1
ATOM 1340 C C . ALA A 1 165 ? -10.289 -2.863 -8.219 1 98.06 165 ALA A C 1
ATOM 1342 O O . ALA A 1 165 ? -11.484 -3.145 -8.203 1 98.06 165 ALA A O 1
ATOM 1343 N N . LEU A 1 166 ? -9.797 -1.832 -8.891 1 96.25 166 LEU A N 1
ATOM 1344 C CA . LEU A 1 166 ? -10.656 -0.945 -9.664 1 96.25 166 LEU A CA 1
ATOM 1345 C C . LEU A 1 166 ? -11.32 -1.695 -10.812 1 96.25 166 LEU A C 1
ATOM 1347 O O . LEU A 1 166 ? -12.375 -1.287 -11.305 1 96.25 166 LEU A O 1
ATOM 1351 N N . ASP A 1 167 ? -10.648 -2.793 -11.25 1 97.19 167 ASP A N 1
ATOM 1352 C CA . ASP A 1 167 ? -11.195 -3.617 -12.32 1 97.19 167 ASP A CA 1
ATOM 1353 C C . ASP A 1 167 ? -12.172 -4.652 -11.773 1 97.19 167 ASP A C 1
ATOM 1355 O O . ASP A 1 167 ? -12.609 -5.551 -12.5 1 97.19 167 ASP A O 1
ATOM 1359 N N . GLY A 1 168 ? -12.383 -4.68 -10.477 1 96.94 168 GLY A N 1
ATOM 1360 C CA . GLY A 1 168 ? -13.484 -5.426 -9.891 1 96.94 168 GLY A CA 1
ATOM 1361 C C . GLY A 1 168 ? -13.039 -6.68 -9.164 1 96.94 168 GLY A C 1
ATOM 1362 O O . GLY A 1 168 ? -13.867 -7.496 -8.75 1 96.94 168 GLY A O 1
ATOM 1363 N N . ALA A 1 169 ? -11.773 -6.891 -8.961 1 98.5 169 ALA A N 1
ATOM 1364 C CA . ALA A 1 169 ? -11.289 -8.094 -8.289 1 98.5 169 ALA A CA 1
ATOM 1365 C C . ALA A 1 169 ? -11.812 -8.172 -6.859 1 98.5 169 ALA A C 1
ATOM 1367 O O . ALA A 1 169 ? -11.852 -7.164 -6.148 1 98.5 169 ALA A O 1
ATOM 1368 N N . GLU A 1 170 ? -12.234 -9.344 -6.473 1 98.5 170 GLU A N 1
ATOM 1369 C CA . GLU A 1 170 ? -12.656 -9.641 -5.105 1 98.5 170 GLU A CA 1
ATOM 1370 C C . GLU A 1 170 ? -11.57 -10.406 -4.352 1 98.5 170 GLU A C 1
ATOM 1372 O O . GLU A 1 170 ? -11.586 -10.461 -3.119 1 98.5 170 GLU A O 1
ATOM 1377 N N . VAL A 1 171 ? -10.711 -11 -5.09 1 98.88 171 VAL A N 1
ATOM 1378 C CA . VAL A 1 171 ? -9.555 -11.703 -4.551 1 98.88 171 VAL A CA 1
ATOM 1379 C C . VAL A 1 171 ? -8.359 -11.531 -5.484 1 98.88 171 VAL A C 1
ATOM 1381 O O . VAL A 1 171 ? -8.516 -11.555 -6.707 1 98.88 171 VAL A O 1
ATOM 1384 N N . ILE A 1 172 ? -7.242 -11.211 -4.91 1 98.94 172 ILE A N 1
ATOM 1385 C CA . ILE A 1 172 ? -5.98 -11.234 -5.641 1 98.94 172 ILE A CA 1
ATOM 1386 C C . ILE A 1 172 ? -5.156 -12.445 -5.215 1 98.94 172 ILE A C 1
ATOM 1388 O O . ILE A 1 172 ? -4.812 -12.594 -4.043 1 98.94 172 ILE A O 1
ATOM 1392 N N . TYR A 1 173 ? -4.926 -13.367 -6.109 1 98.94 173 TYR A N 1
ATOM 1393 C CA . TYR A 1 173 ? -3.975 -14.445 -5.883 1 98.94 173 TYR A CA 1
ATOM 1394 C C . TYR A 1 173 ? -2.559 -14.016 -6.242 1 98.94 173 TYR A C 1
ATOM 1396 O O . TYR A 1 173 ? -2.328 -13.445 -7.312 1 98.94 173 TYR A O 1
ATOM 1404 N N . VAL A 1 174 ? -1.632 -14.305 -5.34 1 98.94 174 VAL A N 1
ATOM 1405 C CA . VAL A 1 174 ? -0.251 -13.867 -5.52 1 98.94 174 VAL A CA 1
ATOM 1406 C C . VAL A 1 174 ? 0.685 -15.07 -5.453 1 98.94 174 VAL A C 1
ATOM 1408 O O . VAL A 1 174 ? 1.288 -15.344 -4.414 1 98.94 174 VAL A O 1
ATOM 1411 N N . PRO A 1 175 ? 0.832 -15.789 -6.605 1 98.88 175 PRO A N 1
ATOM 1412 C CA . PRO A 1 175 ? 1.918 -16.766 -6.641 1 98.88 175 PRO A CA 1
ATOM 1413 C C . PRO A 1 175 ? 3.295 -16.125 -6.461 1 98.88 175 PRO A C 1
ATOM 1415 O O . PRO A 1 175 ? 3.629 -15.172 -7.152 1 98.88 175 PRO A O 1
ATOM 1418 N N . SER A 1 176 ? 4.078 -16.688 -5.555 1 98 176 SER A N 1
ATOM 1419 C CA . SER A 1 176 ? 5.336 -16.016 -5.223 1 98 176 SER A CA 1
ATOM 1420 C C . SER A 1 176 ? 6.469 -17.031 -5.059 1 98 176 SER A C 1
ATOM 1422 O O . SER A 1 176 ? 6.242 -18.156 -4.629 1 98 176 SER A O 1
ATOM 1424 N N . ALA A 1 177 ? 7.613 -16.688 -5.48 1 96.25 177 ALA A N 1
ATOM 1425 C CA . ALA A 1 177 ? 8.906 -17.312 -5.188 1 96.25 177 ALA A CA 1
ATOM 1426 C C . ALA A 1 177 ? 9.891 -16.281 -4.625 1 96.25 177 ALA A C 1
ATOM 1428 O O . ALA A 1 177 ? 10.516 -15.539 -5.379 1 96.25 177 ALA A O 1
ATOM 1429 N N . SER A 1 178 ? 9.977 -16.234 -3.387 1 91.38 178 SER A N 1
ATOM 1430 C CA . SER A 1 178 ? 10.758 -15.188 -2.725 1 91.38 178 SER A CA 1
ATOM 1431 C C . SER A 1 178 ? 11.883 -15.781 -1.891 1 91.38 178 SER A C 1
ATOM 1433 O O . SER A 1 178 ? 11.633 -16.406 -0.857 1 91.38 178 SER A O 1
ATOM 1435 N N . PRO A 1 179 ? 13.031 -15.594 -2.338 1 89.94 179 PRO A N 1
ATOM 1436 C CA . PRO A 1 179 ? 14.148 -16.047 -1.508 1 89.94 179 PRO A CA 1
ATOM 1437 C C . PRO A 1 179 ? 14.258 -15.281 -0.192 1 89.94 179 PRO A C 1
ATOM 1439 O O . PRO A 1 179 ? 13.992 -14.078 -0.151 1 89.94 179 PRO A O 1
ATOM 1442 N N . ALA A 1 180 ? 14.648 -15.992 0.8 1 86.56 180 ALA A N 1
ATOM 1443 C CA . ALA A 1 180 ? 14.805 -15.359 2.107 1 86.56 180 ALA A CA 1
ATOM 1444 C C . ALA A 1 180 ? 15.914 -14.312 2.082 1 86.56 180 ALA A C 1
ATOM 1446 O O . ALA A 1 180 ? 16.969 -14.539 1.482 1 86.56 180 ALA A O 1
ATOM 1447 N N . ARG A 1 181 ? 15.555 -13.211 2.514 1 78.12 181 ARG A N 1
ATOM 1448 C CA . ARG A 1 181 ? 16.5 -12.109 2.658 1 78.12 181 ARG A CA 1
ATOM 1449 C C . ARG A 1 181 ? 16.422 -11.492 4.051 1 78.12 181 ARG A C 1
ATOM 1451 O O . ARG A 1 181 ? 15.336 -11.414 4.637 1 78.12 181 ARG A O 1
ATOM 1458 N N . GLY A 1 182 ? 17.562 -11.031 4.582 1 67.38 182 GLY A N 1
ATOM 1459 C CA . GLY A 1 182 ? 17.641 -10.273 5.816 1 67.38 182 GLY A CA 1
ATOM 1460 C C . GLY A 1 182 ? 17.172 -11.047 7.031 1 67.38 182 GLY A C 1
ATOM 1461 O O . GLY A 1 182 ? 16.078 -11.633 7.02 1 67.38 182 GLY A O 1
ATOM 1462 N N . PHE A 1 183 ? 18.016 -11.688 7.848 1 64.12 183 PHE A N 1
ATOM 1463 C CA . PHE A 1 183 ? 17.625 -12.43 9.039 1 64.12 183 PHE A CA 1
ATOM 1464 C C . PHE A 1 183 ? 17.734 -11.555 10.281 1 64.12 183 PHE A C 1
ATOM 1466 O O . PHE A 1 183 ? 18.797 -11.492 10.914 1 64.12 183 PHE A O 1
ATOM 1473 N N . GLN A 1 184 ? 17.047 -10.383 10.188 1 55.06 184 GLN A N 1
ATOM 1474 C CA . GLN A 1 184 ? 17.047 -9.648 11.445 1 55.06 184 GLN A CA 1
ATOM 1475 C C . GLN A 1 184 ? 16.031 -10.227 12.438 1 55.06 184 GLN A C 1
ATOM 1477 O O . GLN A 1 184 ? 14.852 -10.336 12.125 1 55.06 184 GLN A O 1
ATOM 1482 N N . GLY A 1 185 ? 16.344 -10.594 13.641 1 57.06 185 GLY A N 1
ATOM 1483 C CA . GLY A 1 185 ? 15.586 -11.094 14.773 1 57.06 185 GLY A CA 1
ATOM 1484 C C . GLY A 1 185 ? 15 -12.477 14.531 1 57.06 185 GLY A C 1
ATOM 1485 O O . GLY A 1 185 ? 13.938 -12.805 15.07 1 57.06 185 GLY A O 1
ATOM 1486 N N . GLY A 1 186 ? 15.477 -13.227 13.484 1 62.5 186 GLY A N 1
ATOM 1487 C CA . GLY A 1 186 ? 15.062 -14.602 13.242 1 62.5 186 GLY A CA 1
ATOM 1488 C C . GLY A 1 186 ? 13.992 -14.727 12.18 1 62.5 186 GLY A C 1
ATOM 1489 O O . GLY A 1 186 ? 13.68 -15.828 11.727 1 62.5 186 GLY A O 1
ATOM 1490 N N . TYR A 1 187 ? 13.266 -13.688 11.852 1 75.69 187 TYR A N 1
ATOM 1491 C CA . TYR A 1 187 ? 12.219 -13.711 10.844 1 75.69 187 TYR A CA 1
ATOM 1492 C C . TYR A 1 187 ? 12.664 -13.008 9.57 1 75.69 187 TYR A C 1
ATOM 1494 O O . TYR A 1 187 ? 13.18 -11.883 9.617 1 75.69 187 TYR A O 1
ATOM 1502 N N . PRO A 1 188 ? 12.609 -13.789 8.547 1 86.25 188 PRO A N 1
ATOM 1503 C CA . PRO A 1 188 ? 13.062 -13.148 7.305 1 86.25 188 PRO A CA 1
ATOM 1504 C C . PRO A 1 188 ? 12.305 -11.859 6.992 1 86.25 188 PRO A C 1
ATOM 1506 O O . PRO A 1 188 ? 11.07 -11.836 7.062 1 86.25 188 PRO A O 1
ATOM 1509 N N . GLU A 1 189 ? 13.008 -10.812 6.684 1 86.06 189 GLU A N 1
ATOM 1510 C CA . GLU A 1 189 ? 12.461 -9.484 6.445 1 86.06 189 GLU A CA 1
ATOM 1511 C C . GLU A 1 189 ? 11.477 -9.492 5.285 1 86.06 189 GLU A C 1
ATOM 1513 O O . GLU A 1 189 ? 10.477 -8.766 5.309 1 86.06 189 GLU A O 1
ATOM 1518 N N . ASN A 1 190 ? 11.742 -10.32 4.355 1 87.38 190 ASN A N 1
ATOM 1519 C CA . ASN A 1 190 ? 10.844 -10.375 3.209 1 87.38 190 ASN A CA 1
ATOM 1520 C C . ASN A 1 190 ? 9.453 -10.852 3.613 1 87.38 190 ASN A C 1
ATOM 1522 O O . ASN A 1 190 ? 8.445 -10.359 3.096 1 87.38 190 ASN A O 1
ATOM 1526 N N . VAL A 1 191 ? 9.406 -11.789 4.543 1 90.5 191 VAL A N 1
ATOM 1527 C CA . VAL A 1 191 ? 8.125 -12.336 4.988 1 90.5 191 VAL A CA 1
ATOM 1528 C C . VAL A 1 191 ? 7.324 -11.258 5.711 1 90.5 191 VAL A C 1
ATOM 1530 O O . VAL A 1 191 ? 6.121 -11.117 5.484 1 90.5 191 VAL A O 1
ATOM 1533 N N . ALA A 1 192 ? 8.008 -10.523 6.547 1 91.88 192 ALA A N 1
ATOM 1534 C CA . ALA A 1 192 ? 7.352 -9.422 7.246 1 91.88 192 ALA A CA 1
ATOM 1535 C C . ALA A 1 192 ? 6.828 -8.375 6.262 1 91.88 192 ALA A C 1
ATOM 1537 O O . ALA A 1 192 ? 5.727 -7.848 6.438 1 91.88 192 ALA A O 1
ATOM 1538 N N . ARG A 1 193 ? 7.543 -8.109 5.285 1 92.94 193 ARG A N 1
ATOM 1539 C CA . ARG A 1 193 ? 7.156 -7.129 4.285 1 92.94 193 ARG A CA 1
ATOM 1540 C C . ARG A 1 193 ? 5.961 -7.613 3.471 1 92.94 193 ARG A C 1
ATOM 1542 O O . ARG A 1 193 ? 5.066 -6.832 3.143 1 92.94 193 ARG A O 1
ATOM 1549 N N . TRP A 1 194 ? 5.945 -8.891 3.158 1 94.12 194 TRP A N 1
ATOM 1550 C CA . TRP A 1 194 ? 4.805 -9.477 2.463 1 94.12 194 TRP A CA 1
ATOM 1551 C C . TRP A 1 194 ? 3.529 -9.336 3.287 1 94.12 194 TRP A C 1
ATOM 1553 O O . TRP A 1 194 ? 2.482 -8.953 2.762 1 94.12 194 TRP A O 1
ATOM 1563 N N . ARG A 1 195 ? 3.699 -9.68 4.523 1 96.12 195 ARG A N 1
ATOM 1564 C CA . ARG A 1 195 ? 2.561 -9.602 5.434 1 96.12 195 ARG A CA 1
ATOM 1565 C C . ARG A 1 195 ? 2.012 -8.18 5.492 1 96.12 195 ARG A C 1
ATOM 1567 O O . ARG A 1 195 ? 0.81 -7.961 5.324 1 96.12 195 ARG A O 1
ATOM 1574 N N . THR A 1 196 ? 2.898 -7.23 5.684 1 97.25 196 THR A N 1
ATOM 1575 C CA . THR A 1 196 ? 2.533 -5.824 5.801 1 97.25 196 THR A CA 1
ATOM 1576 C C . THR A 1 196 ? 1.857 -5.332 4.523 1 97.25 196 THR A C 1
ATOM 1578 O O . THR A 1 196 ? 0.795 -4.711 4.578 1 97.25 196 THR A O 1
ATOM 1581 N N . LEU A 1 197 ? 2.42 -5.637 3.418 1 97.62 197 LEU A N 1
ATOM 1582 C CA . LEU A 1 197 ? 1.873 -5.188 2.143 1 97.62 197 LEU A CA 1
ATOM 1583 C C . LEU A 1 197 ? 0.513 -5.82 1.877 1 97.62 197 LEU A C 1
ATOM 1585 O O . LEU A 1 197 ? -0.426 -5.141 1.46 1 97.62 197 LEU A O 1
ATOM 1589 N N . ALA A 1 198 ? 0.405 -7.125 2.094 1 98.5 198 ALA A N 1
ATOM 1590 C CA . ALA A 1 198 ? -0.855 -7.824 1.862 1 98.5 198 ALA A CA 1
ATOM 1591 C C . ALA A 1 198 ? -1.974 -7.246 2.725 1 98.5 198 ALA A C 1
ATOM 1593 O O . ALA A 1 198 ? -3.094 -7.051 2.248 1 98.5 198 ALA A O 1
ATOM 1594 N N . GLN A 1 199 ? -1.649 -6.961 3.951 1 98.44 199 GLN A N 1
ATOM 1595 C CA . GLN A 1 199 ? -2.633 -6.375 4.855 1 98.44 199 GLN A CA 1
ATOM 1596 C C . GLN A 1 199 ? -3.053 -4.984 4.383 1 98.44 199 GLN A C 1
ATOM 1598 O O . GLN A 1 199 ? -4.238 -4.652 4.387 1 98.44 199 GLN A O 1
ATOM 1603 N N . ALA A 1 200 ? -2.092 -4.195 4.008 1 98.38 200 ALA A N 1
ATOM 1604 C CA . ALA A 1 200 ? -2.373 -2.838 3.551 1 98.38 200 ALA A CA 1
ATOM 1605 C C . ALA A 1 200 ? -3.254 -2.848 2.305 1 98.38 200 ALA A C 1
ATOM 1607 O O . ALA A 1 200 ? -4.25 -2.121 2.232 1 98.38 200 ALA A O 1
ATOM 1608 N N . VAL A 1 201 ? -2.904 -3.693 1.365 1 98.56 201 VAL A N 1
ATOM 1609 C CA . VAL A 1 201 ? -3.635 -3.779 0.105 1 98.56 201 VAL A CA 1
ATOM 1610 C C . VAL A 1 201 ? -5.055 -4.277 0.363 1 98.56 201 VAL A C 1
ATOM 1612 O O . VAL A 1 201 ? -6.023 -3.701 -0.138 1 98.56 201 VAL A O 1
ATOM 1615 N N . ALA A 1 202 ? -5.152 -5.332 1.144 1 98.75 202 ALA A N 1
ATOM 1616 C CA . ALA A 1 202 ? -6.465 -5.898 1.439 1 98.75 202 ALA A CA 1
ATOM 1617 C C . ALA A 1 202 ? -7.371 -4.863 2.102 1 98.75 202 ALA A C 1
ATOM 1619 O O . ALA A 1 202 ? -8.516 -4.676 1.689 1 98.75 202 ALA A O 1
ATOM 1620 N N . ALA A 1 203 ? -6.867 -4.164 3.062 1 97.69 203 ALA A N 1
ATOM 1621 C CA . ALA A 1 203 ? -7.641 -3.184 3.822 1 97.69 203 ALA A CA 1
ATOM 1622 C C . ALA A 1 203 ? -8.008 -1.984 2.953 1 97.69 203 ALA A C 1
ATOM 1624 O O . ALA A 1 203 ? -9.109 -1.434 3.076 1 97.69 203 ALA A O 1
ATOM 1625 N N . GLU A 1 204 ? -7.102 -1.548 2.145 1 97.69 204 GLU A N 1
ATOM 1626 C CA . GLU A 1 204 ? -7.328 -0.381 1.297 1 97.69 204 GLU A CA 1
ATOM 1627 C C . GLU A 1 204 ? -8.461 -0.631 0.305 1 97.69 204 GLU A C 1
ATOM 1629 O O . GLU A 1 204 ? -9.281 0.254 0.055 1 97.69 204 GLU A O 1
ATOM 1634 N N . HIS A 1 205 ? -8.523 -1.873 -0.231 1 98.12 205 HIS A N 1
ATOM 1635 C CA . HIS A 1 205 ? -9.422 -2.084 -1.357 1 98.12 205 HIS A CA 1
ATOM 1636 C C . HIS A 1 205 ? -10.602 -2.965 -0.96 1 98.12 205 HIS A C 1
ATOM 1638 O O . HIS A 1 205 ? -11.523 -3.174 -1.757 1 98.12 205 HIS A O 1
ATOM 1644 N N . GLY A 1 206 ? -10.609 -3.48 0.262 1 98.06 206 GLY A N 1
ATOM 1645 C CA . GLY A 1 206 ? -11.688 -4.348 0.703 1 98.06 206 GLY A CA 1
ATOM 1646 C C . GLY A 1 206 ? -11.789 -5.629 -0.102 1 98.06 206 GLY A C 1
ATOM 1647 O O . GLY A 1 206 ? -12.867 -5.977 -0.589 1 98.06 206 GLY A O 1
ATOM 1648 N N . LEU A 1 207 ? -10.688 -6.324 -0.244 1 98.69 207 LEU A N 1
ATOM 1649 C CA . LEU A 1 207 ? -10.672 -7.578 -0.993 1 98.69 207 LEU A CA 1
ATOM 1650 C C . LEU A 1 207 ? -9.727 -8.586 -0.343 1 98.69 207 LEU A C 1
ATOM 1652 O O . LEU A 1 207 ? -8.969 -8.234 0.562 1 98.69 207 LEU A O 1
ATOM 1656 N N . TYR A 1 208 ? -9.789 -9.844 -0.747 1 98.88 208 TYR A N 1
ATOM 1657 C CA . TYR A 1 208 ? -8.914 -10.898 -0.226 1 98.88 208 TYR A CA 1
ATOM 1658 C C . TYR A 1 208 ? -7.574 -10.891 -0.943 1 98.88 208 TYR A C 1
ATOM 1660 O O . TYR A 1 208 ? -7.504 -10.625 -2.145 1 98.88 208 TYR A O 1
ATOM 1668 N N . VAL A 1 209 ? -6.555 -11.164 -0.229 1 98.94 209 VAL A N 1
ATOM 1669 C CA . VAL A 1 209 ? -5.234 -11.406 -0.802 1 98.94 209 VAL A CA 1
ATOM 1670 C C . VAL A 1 209 ? -4.738 -12.789 -0.393 1 98.94 209 VAL A C 1
ATOM 1672 O O . VAL A 1 209 ? -4.727 -13.125 0.793 1 98.94 209 VAL A O 1
ATOM 1675 N N . VAL A 1 210 ? -4.406 -13.602 -1.329 1 98.94 210 VAL A N 1
ATOM 1676 C CA . VAL A 1 210 ? -3.91 -14.953 -1.098 1 98.94 210 VAL A CA 1
ATOM 1677 C C . VAL A 1 210 ? -2.502 -15.094 -1.671 1 98.94 210 VAL A C 1
ATOM 1679 O O . VAL A 1 210 ? -2.324 -15.164 -2.889 1 98.94 210 VAL A O 1
ATOM 1682 N N . VAL A 1 211 ? -1.546 -15.164 -0.802 1 98.75 211 VAL A N 1
ATOM 1683 C CA . VAL A 1 211 ? -0.154 -15.328 -1.207 1 98.75 211 VAL A CA 1
ATOM 1684 C C . VAL A 1 211 ? 0.243 -16.797 -1.108 1 98.75 211 VAL A C 1
ATOM 1686 O O . VAL A 1 211 ? 0.106 -17.422 -0.049 1 98.75 211 VAL A O 1
ATOM 1689 N N . ALA A 1 212 ? 0.629 -17.391 -2.178 1 98.75 212 ALA A N 1
ATOM 1690 C CA . ALA A 1 212 ? 1.147 -18.75 -2.213 1 98.75 212 ALA A CA 1
ATOM 1691 C C . ALA A 1 212 ? 2.646 -18.766 -2.498 1 98.75 212 ALA A C 1
ATOM 1693 O O . ALA A 1 212 ? 3.078 -18.406 -3.596 1 98.75 212 ALA A O 1
ATOM 1694 N N . SER A 1 213 ? 3.389 -19.281 -1.594 1 97.75 213 SER A N 1
ATOM 1695 C CA . SER A 1 213 ? 4.836 -19.109 -1.655 1 97.75 213 SER A CA 1
ATOM 1696 C C . SER A 1 213 ? 5.543 -20.438 -1.905 1 97.75 213 SER A C 1
ATOM 1698 O O . SER A 1 213 ? 5.145 -21.469 -1.365 1 97.75 213 SER A O 1
ATOM 1700 N N . LEU A 1 214 ? 6.566 -20.312 -2.707 1 97 214 LEU A N 1
ATOM 1701 C CA . LEU A 1 214 ? 7.469 -21.438 -2.912 1 97 214 LEU A CA 1
ATOM 1702 C C . LEU A 1 214 ? 8.312 -21.688 -1.667 1 97 214 LEU A C 1
ATOM 1704 O O . LEU A 1 214 ? 8.562 -20.766 -0.884 1 97 214 LEU A O 1
ATOM 1708 N N . VAL A 1 215 ? 8.664 -22.953 -1.479 1 96.25 215 VAL A N 1
ATOM 1709 C CA . VAL A 1 215 ? 9.648 -23.297 -0.46 1 96.25 215 VAL A CA 1
ATOM 1710 C C . VAL A 1 215 ? 10.703 -24.219 -1.059 1 96.25 215 VAL A C 1
ATOM 1712 O O . VAL A 1 215 ? 10.523 -24.75 -2.158 1 96.25 215 VAL A O 1
ATOM 1715 N N . GLY A 1 216 ? 11.766 -24.391 -0.23 1 93.25 216 GLY A N 1
ATOM 1716 C CA . GLY A 1 216 ? 12.867 -25.219 -0.694 1 93.25 216 GLY A CA 1
ATOM 1717 C C . GLY A 1 216 ? 14.117 -24.406 -1.02 1 93.25 216 GLY A C 1
ATOM 1718 O O . GLY A 1 216 ? 14.164 -23.203 -0.769 1 93.25 216 GLY A O 1
ATOM 1719 N N . PHE A 1 217 ? 15.102 -25.125 -1.517 1 90.62 217 PHE A N 1
ATOM 1720 C CA . PHE A 1 217 ? 16.391 -24.516 -1.829 1 90.62 217 PHE A CA 1
ATOM 1721 C C . PHE A 1 217 ? 16.703 -24.656 -3.311 1 90.62 217 PHE A C 1
ATOM 1723 O O . PHE A 1 217 ? 16.516 -25.719 -3.893 1 90.62 217 PHE A O 1
ATOM 1730 N N . GLU A 1 218 ? 17 -23.531 -3.918 1 88.44 218 GLU A N 1
ATOM 1731 C CA . GLU A 1 218 ? 17.469 -23.531 -5.301 1 88.44 218 GLU A CA 1
ATOM 1732 C C . GLU A 1 218 ? 18.812 -22.797 -5.414 1 88.44 218 GLU A C 1
ATOM 1734 O O . GLU A 1 218 ? 18.906 -21.594 -5.16 1 88.44 218 GLU A O 1
ATOM 1739 N N . GLY A 1 219 ? 19.844 -23.516 -5.871 1 80.81 219 GLY A N 1
ATOM 1740 C CA . GLY A 1 219 ? 21.141 -22.875 -6.059 1 80.81 219 GLY A CA 1
ATOM 1741 C C . GLY A 1 219 ? 21.641 -22.172 -4.82 1 80.81 219 GLY A C 1
ATOM 1742 O O . GLY A 1 219 ? 22.156 -21.047 -4.902 1 80.81 219 GLY A O 1
ATOM 1743 N N . GLY A 1 220 ? 21.422 -22.672 -3.695 1 81.56 220 GLY A N 1
ATOM 1744 C CA . GLY A 1 220 ? 21.906 -22.094 -2.451 1 81.56 220 GLY A CA 1
ATOM 1745 C C . GLY A 1 220 ? 21 -21.016 -1.888 1 81.56 220 GLY A C 1
ATOM 1746 O O . GLY A 1 220 ? 21.281 -20.453 -0.828 1 81.56 220 GLY A O 1
ATOM 1747 N N . LYS A 1 221 ? 19.953 -20.719 -2.568 1 86.69 221 LYS A N 1
ATOM 1748 C CA . LYS A 1 221 ? 18.969 -19.734 -2.105 1 86.69 221 LYS A CA 1
ATOM 1749 C C . LYS A 1 221 ? 17.75 -20.422 -1.497 1 86.69 221 LYS A C 1
ATOM 1751 O O . LYS A 1 221 ? 17.109 -21.25 -2.148 1 86.69 221 LYS A O 1
ATOM 1756 N N . GLY A 1 222 ? 17.5 -20.094 -0.304 1 89.69 222 GLY A N 1
ATOM 1757 C CA . GLY A 1 222 ? 16.344 -20.688 0.362 1 89.69 222 GLY A CA 1
ATOM 1758 C C . GLY A 1 222 ? 15.078 -19.859 0.197 1 89.69 222 GLY A C 1
ATOM 1759 O O . GLY A 1 222 ? 15.047 -18.688 0.56 1 89.69 222 GLY A O 1
ATOM 1760 N N . MET A 1 223 ? 14.086 -20.5 -0.429 1 93 223 MET A N 1
ATOM 1761 C CA . MET A 1 223 ? 12.773 -19.875 -0.512 1 93 223 MET A CA 1
ATOM 1762 C C . MET A 1 223 ? 12.07 -19.891 0.844 1 93 223 MET A C 1
ATOM 1764 O O . MET A 1 223 ? 11.938 -20.938 1.466 1 93 223 MET A O 1
ATOM 1768 N N . SER A 1 224 ? 11.578 -18.766 1.298 1 92.75 224 SER A N 1
ATOM 1769 C CA . SER A 1 224 ? 11.188 -18.547 2.689 1 92.75 224 SER A CA 1
ATOM 1770 C C . SER A 1 224 ? 9.859 -19.234 2.996 1 92.75 224 SER A C 1
ATOM 1772 O O . SER A 1 224 ? 9.586 -19.594 4.145 1 92.75 224 SER A O 1
ATOM 1774 N N . GLY A 1 225 ? 9.047 -19.516 1.96 1 95.5 225 GLY A N 1
ATOM 1775 C CA . GLY A 1 225 ? 7.664 -19.844 2.271 1 95.5 225 GLY A CA 1
ATOM 1776 C C . GLY A 1 225 ? 6.918 -18.688 2.914 1 95.5 225 GLY A C 1
ATOM 1777 O O . GLY A 1 225 ? 7.035 -17.531 2.471 1 95.5 225 GLY A O 1
ATOM 1778 N N . GLY A 1 226 ? 6.07 -19.062 3.881 1 95.5 226 GLY A N 1
ATOM 1779 C CA . GLY A 1 226 ? 5.316 -18.016 4.555 1 95.5 226 GLY A CA 1
ATOM 1780 C C . GLY A 1 226 ? 4.074 -17.594 3.797 1 95.5 226 GLY A C 1
ATOM 1781 O O . GLY A 1 226 ? 3.758 -16.406 3.732 1 95.5 226 GLY A O 1
ATOM 1782 N N . SER A 1 227 ? 3.396 -18.547 3.109 1 98.19 227 SER A N 1
ATOM 1783 C CA . SER A 1 227 ? 2.125 -18.25 2.463 1 98.19 227 SER A CA 1
ATOM 1784 C C . SER A 1 227 ? 1.163 -17.562 3.43 1 98.19 227 SER A C 1
ATOM 1786 O O . SER A 1 227 ? 1.249 -17.766 4.645 1 98.19 227 SER A O 1
ATOM 1788 N N . LEU A 1 228 ? 0.34 -16.766 2.867 1 97.69 228 LEU A N 1
ATOM 1789 C CA . LEU A 1 228 ? -0.446 -15.867 3.701 1 97.69 228 LEU A CA 1
ATOM 1790 C C . LEU A 1 228 ? -1.815 -15.609 3.082 1 97.69 228 LEU A C 1
ATOM 1792 O O . LEU A 1 228 ? -1.927 -15.43 1.866 1 97.69 228 LEU A O 1
ATOM 1796 N N . VAL A 1 229 ? -2.863 -15.617 3.92 1 98.69 229 VAL A N 1
ATOM 1797 C CA . VAL A 1 229 ? -4.211 -15.242 3.5 1 98.69 229 VAL A CA 1
ATOM 1798 C C . VAL A 1 229 ? -4.695 -14.055 4.332 1 98.69 229 VAL A C 1
ATOM 1800 O O . VAL A 1 229 ? -4.684 -14.109 5.566 1 98.69 229 VAL A O 1
ATOM 1803 N N . VAL A 1 230 ? -5.086 -13.008 3.697 1 98.69 230 VAL A N 1
ATOM 1804 C CA . VAL A 1 230 ? -5.555 -11.805 4.371 1 98.69 230 VAL A CA 1
ATOM 1805 C C . VAL A 1 230 ? -6.996 -11.508 3.961 1 98.69 230 VAL A C 1
ATOM 1807 O O . VAL A 1 230 ? -7.344 -11.602 2.781 1 98.69 230 VAL A O 1
ATOM 1810 N N . GLY A 1 231 ? -7.82 -11.188 4.91 1 98.44 231 GLY A N 1
ATOM 1811 C CA . GLY A 1 231 ? -9.211 -10.852 4.648 1 98.44 231 GLY A CA 1
ATOM 1812 C C . GLY A 1 231 ? -9.398 -9.422 4.18 1 98.44 231 GLY A C 1
ATOM 1813 O O . GLY A 1 231 ? -8.461 -8.625 4.215 1 98.44 23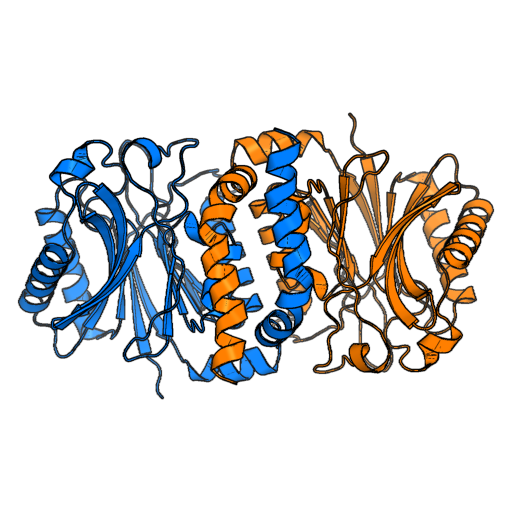1 GLY A O 1
ATOM 1814 N N . PRO A 1 232 ? -10.664 -9.156 3.746 1 98.25 232 PRO A N 1
ATOM 1815 C CA . PRO A 1 232 ? -10.914 -7.836 3.156 1 98.25 232 PRO A CA 1
ATOM 1816 C C . PRO A 1 232 ? -10.719 -6.695 4.152 1 98.25 232 PRO A C 1
ATOM 1818 O O . PRO A 1 232 ? -10.547 -5.543 3.75 1 98.25 232 PRO A O 1
ATOM 1821 N N . ASP A 1 233 ? -10.688 -6.953 5.422 1 96.12 233 ASP A N 1
ATOM 1822 C CA . ASP A 1 233 ? -10.5 -5.914 6.43 1 96.12 233 ASP A CA 1
ATOM 1823 C C . ASP A 1 233 ? -9.031 -5.758 6.797 1 96.12 233 ASP A C 1
ATOM 1825 O O . ASP A 1 233 ? -8.688 -4.992 7.703 1 96.12 233 ASP A O 1
ATOM 1829 N N . GLY A 1 234 ? -8.203 -6.559 6.164 1 97.19 234 GLY A N 1
ATOM 1830 C CA . GLY A 1 234 ? -6.773 -6.449 6.406 1 97.19 234 GLY A CA 1
ATOM 1831 C C . GLY A 1 234 ? -6.273 -7.402 7.473 1 97.19 234 GLY A C 1
ATOM 1832 O O . GLY A 1 234 ? -5.078 -7.434 7.777 1 97.19 234 GLY A O 1
ATOM 1833 N N . ARG A 1 235 ? -7.117 -8.219 8.039 1 95.81 235 ARG A N 1
ATOM 1834 C CA . ARG A 1 235 ? -6.699 -9.164 9.07 1 95.81 235 ARG A CA 1
ATOM 1835 C C . ARG A 1 235 ? -6.141 -10.438 8.445 1 95.81 235 ARG A C 1
ATOM 1837 O O . ARG A 1 235 ? -6.68 -10.945 7.457 1 95.81 235 ARG A O 1
ATOM 1844 N N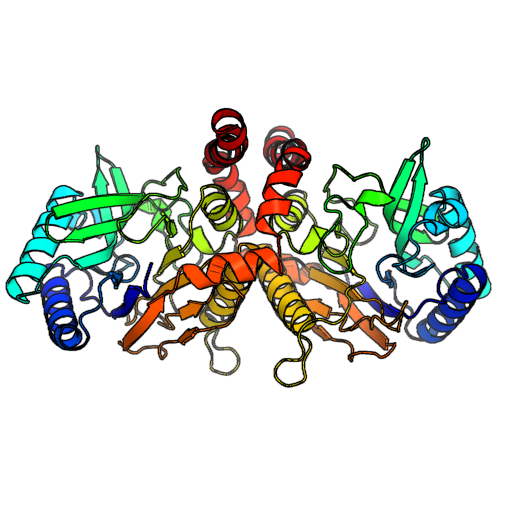 . VAL A 1 236 ? -5.113 -10.977 9.016 1 97.44 236 VAL A N 1
ATOM 1845 C CA . VAL A 1 236 ? -4.539 -12.25 8.578 1 97.44 236 VAL A CA 1
ATOM 1846 C C . VAL A 1 236 ? -5.453 -13.398 8.984 1 97.44 236 VAL A C 1
ATOM 1848 O O . VAL A 1 236 ? -5.805 -13.539 10.156 1 97.44 236 VAL A O 1
ATOM 1851 N N . LEU A 1 237 ? -5.84 -14.125 8.031 1 97.44 237 LEU A N 1
ATOM 1852 C CA . LEU A 1 237 ? -6.746 -15.25 8.281 1 97.44 237 LEU A CA 1
ATOM 1853 C C . LEU A 1 237 ? -5.965 -16.547 8.469 1 97.44 237 LEU A C 1
ATOM 1855 O O . LEU A 1 237 ? -6.398 -17.438 9.211 1 97.44 237 LEU A O 1
ATOM 1859 N N . ALA A 1 238 ? -4.84 -16.703 7.742 1 97 238 ALA A N 1
ATOM 1860 C CA . ALA A 1 238 ? -4.016 -17.906 7.812 1 97 238 ALA A CA 1
ATOM 1861 C C . ALA A 1 238 ? -2.584 -17.625 7.367 1 97 238 ALA A C 1
ATOM 1863 O O . ALA A 1 238 ? -2.357 -16.766 6.5 1 97 238 ALA A O 1
ATOM 1864 N N . GLU A 1 239 ? -1.676 -18.281 7.957 1 96.62 239 GLU A N 1
ATOM 1865 C CA . GLU A 1 239 ? -0.26 -18.156 7.625 1 96.62 239 GLU A CA 1
ATOM 1866 C C . GLU A 1 239 ? 0.435 -19.516 7.676 1 96.62 239 GLU A C 1
ATOM 1868 O O . GLU A 1 239 ? 0.185 -20.312 8.586 1 96.62 239 GLU A O 1
ATOM 1873 N N . ALA A 1 240 ? 1.262 -19.781 6.723 1 97 240 ALA A N 1
ATOM 1874 C CA . ALA A 1 240 ? 2 -21.047 6.66 1 97 240 ALA A CA 1
ATOM 1875 C C . ALA A 1 240 ? 3.355 -20.906 7.348 1 97 240 ALA A C 1
ATOM 1877 O O . ALA A 1 240 ? 3.883 -19.812 7.496 1 97 240 ALA A O 1
ATOM 1878 N N . PRO A 1 241 ? 3.918 -22.062 7.859 1 95.69 241 PRO A N 1
ATOM 1879 C CA . PRO A 1 241 ? 5.254 -22.016 8.453 1 95.69 241 PRO A CA 1
ATOM 1880 C C . PRO A 1 241 ? 6.34 -21.656 7.441 1 95.69 241 PRO A C 1
ATOM 1882 O O . PRO A 1 241 ? 6.109 -21.719 6.23 1 95.69 241 PRO A O 1
ATOM 1885 N N . LEU A 1 242 ? 7.473 -21.266 7.992 1 94.62 242 LEU A N 1
ATOM 1886 C CA . LEU A 1 242 ? 8.602 -20.922 7.137 1 94.62 242 LEU A CA 1
ATOM 1887 C C . LEU A 1 242 ? 9.406 -22.156 6.777 1 94.62 242 LEU A C 1
ATOM 1889 O O . LEU A 1 242 ? 9.523 -23.094 7.582 1 94.62 242 LEU A O 1
ATOM 1893 N N . PHE A 1 243 ? 9.844 -22.266 5.578 1 93.69 243 PHE A N 1
ATOM 1894 C CA . PHE A 1 243 ? 10.836 -23.188 5.062 1 93.69 243 PHE A CA 1
ATOM 1895 C C . PHE A 1 243 ? 10.305 -24.625 5.066 1 93.69 243 PHE A C 1
ATOM 1897 O O . PHE A 1 243 ? 11.078 -25.578 5.047 1 93.69 243 PHE A O 1
ATOM 1904 N N . GLU A 1 244 ? 8.984 -24.719 5.172 1 95.38 244 GLU A N 1
ATOM 1905 C CA . GLU A 1 244 ? 8.352 -26.031 5.145 1 95.38 244 GLU A CA 1
ATOM 1906 C C . GLU A 1 244 ? 7.164 -26.062 4.18 1 95.38 244 GLU A C 1
ATOM 1908 O O . GLU A 1 244 ? 6.461 -25.062 4.031 1 95.38 244 GLU A O 1
ATOM 1913 N N . GLU A 1 245 ? 7.004 -27.203 3.504 1 97.19 245 GLU A N 1
ATOM 1914 C CA . GLU A 1 245 ? 5.766 -27.359 2.752 1 97.19 245 GLU A CA 1
ATOM 1915 C C . GLU A 1 245 ? 4.551 -27.344 3.68 1 97.19 245 GLU A C 1
ATOM 1917 O O . GLU A 1 245 ? 4.648 -27.734 4.848 1 97.19 245 GLU A O 1
ATOM 1922 N N . ALA A 1 246 ? 3.529 -26.875 3.219 1 97.62 246 ALA A N 1
ATOM 1923 C CA . ALA A 1 246 ? 2.309 -26.797 4.016 1 97.62 246 ALA A CA 1
ATOM 1924 C C . ALA A 1 246 ? 1.084 -26.609 3.125 1 97.62 246 ALA A C 1
ATOM 1926 O O . ALA A 1 246 ? 1.198 -26.141 1.99 1 97.62 246 ALA A O 1
ATOM 1927 N N . ALA A 1 247 ? -0.02 -27.094 3.58 1 98 247 ALA A N 1
ATOM 1928 C CA . ALA A 1 247 ? -1.317 -26.781 2.986 1 98 247 ALA A CA 1
ATOM 1929 C C . ALA A 1 247 ? -2.143 -25.891 3.91 1 98 247 ALA A C 1
ATOM 1931 O O . ALA A 1 247 ? -2.447 -26.266 5.043 1 98 247 ALA A O 1
ATOM 1932 N N . LEU A 1 248 ? -2.469 -24.688 3.455 1 98 248 LEU A N 1
ATOM 1933 C CA . LEU A 1 248 ? -3.344 -23.781 4.199 1 98 248 LEU A CA 1
ATOM 1934 C C . LEU A 1 248 ? -4.785 -23.906 3.719 1 98 248 LEU A C 1
ATOM 1936 O O . LEU A 1 248 ? -5.094 -23.578 2.576 1 98 248 LEU A O 1
ATOM 1940 N N . LEU A 1 249 ? -5.609 -24.438 4.648 1 98.12 249 LEU A N 1
ATOM 1941 C CA . LEU A 1 249 ? -7.031 -24.562 4.336 1 98.12 249 LEU A CA 1
ATOM 1942 C C . LEU A 1 249 ? -7.82 -23.391 4.895 1 98.12 249 LEU A C 1
ATOM 1944 O O . LEU A 1 249 ? -7.625 -22.984 6.047 1 98.12 249 LEU A O 1
ATOM 1948 N N . PHE A 1 250 ? -8.617 -22.766 4.047 1 97.75 250 PHE A N 1
ATOM 1949 C CA . PHE A 1 250 ? -9.438 -21.656 4.492 1 97.75 250 PHE A CA 1
ATOM 1950 C C . PHE A 1 250 ? -10.648 -21.484 3.58 1 97.75 250 PHE A C 1
ATOM 1952 O O . PHE A 1 250 ? -10.727 -22.094 2.512 1 97.75 250 PHE A O 1
ATOM 1959 N N . ALA A 1 251 ? -11.555 -20.719 4.043 1 97.56 251 ALA A N 1
ATOM 1960 C CA . ALA A 1 251 ? -12.734 -20.391 3.242 1 97.56 251 ALA A CA 1
ATOM 1961 C C . ALA A 1 251 ? -12.781 -18.891 2.932 1 97.56 251 ALA A C 1
ATOM 1963 O O . ALA A 1 251 ? -12.453 -18.062 3.783 1 97.56 251 ALA A O 1
ATOM 1964 N N . LEU A 1 252 ? -13.039 -18.594 1.704 1 97.56 252 LEU A N 1
ATOM 1965 C CA . LEU A 1 252 ? -13.312 -17.219 1.309 1 97.56 252 LEU A CA 1
ATOM 1966 C C . LEU A 1 252 ? -14.82 -16.953 1.247 1 97.56 252 LEU A C 1
ATOM 1968 O O . LEU A 1 252 ? -15.555 -17.719 0.611 1 97.56 252 LEU A O 1
ATOM 1972 N N . ASP A 1 253 ? -15.242 -15.945 1.916 1 97.06 253 ASP A N 1
ATOM 1973 C CA . ASP A 1 253 ? -16.656 -15.555 1.937 1 97.06 253 ASP A CA 1
ATOM 1974 C C . ASP A 1 253 ? -16.859 -14.203 1.264 1 97.06 253 ASP A C 1
ATOM 1976 O O . ASP A 1 253 ? -16.656 -13.156 1.886 1 97.06 253 ASP A O 1
ATOM 1980 N N . ARG A 1 254 ? -17.328 -14.281 0.071 1 95.19 254 ARG A N 1
ATOM 1981 C CA . ARG A 1 254 ? -17.516 -13.055 -0.703 1 95.19 254 ARG A CA 1
ATOM 1982 C C . ARG A 1 254 ? -18.484 -12.109 -0.007 1 95.19 254 ARG A C 1
ATOM 1984 O O . ARG A 1 254 ? -18.453 -10.898 -0.218 1 95.19 254 ARG A O 1
ATOM 1991 N N . GLU A 1 255 ? -19.328 -12.609 0.802 1 95.75 255 GLU A N 1
ATOM 1992 C CA . GLU A 1 255 ? -20.344 -11.805 1.466 1 95.75 255 GLU A CA 1
ATOM 1993 C C . GLU A 1 255 ? -19.734 -10.914 2.543 1 95.75 255 GLU A C 1
ATOM 1995 O O . GLU A 1 255 ? -20.391 -10 3.047 1 95.75 255 GLU A O 1
ATOM 2000 N N . ARG A 1 256 ? -18.5 -11.164 2.838 1 96.69 256 ARG A N 1
ATOM 2001 C CA . ARG A 1 256 ? -17.812 -10.336 3.82 1 96.69 256 ARG A CA 1
ATOM 2002 C C . ARG A 1 256 ? -17.312 -9.031 3.193 1 96.69 256 ARG A C 1
ATOM 2004 O O . ARG A 1 256 ? -16.984 -8.086 3.902 1 96.69 256 ARG A O 1
ATOM 2011 N N . ILE A 1 257 ? -17.297 -8.953 1.924 1 97.69 257 ILE A N 1
ATOM 2012 C CA . ILE A 1 257 ? -16.672 -7.824 1.233 1 97.69 257 ILE A CA 1
ATOM 2013 C C . ILE A 1 257 ? -17.578 -6.598 1.326 1 97.69 257 ILE A C 1
ATOM 2015 O O . ILE A 1 257 ? -17.141 -5.527 1.75 1 97.69 257 ILE A O 1
ATOM 2019 N N . PRO A 1 258 ? -18.938 -6.723 1.061 1 96.75 258 PRO A N 1
ATOM 2020 C CA . PRO A 1 258 ? -19.766 -5.52 1.056 1 96.75 258 PRO A CA 1
ATOM 2021 C C . PRO A 1 258 ? -19.766 -4.793 2.398 1 96.75 258 PRO A C 1
ATOM 2023 O O . PRO A 1 258 ? -19.594 -3.576 2.447 1 96.75 258 PRO A O 1
ATOM 2026 N N . PRO A 1 259 ? -19.922 -5.492 3.533 1 96.62 259 PRO A N 1
ATOM 2027 C CA . PRO A 1 259 ? -19.906 -4.746 4.797 1 96.62 259 PRO A CA 1
ATOM 2028 C C . PRO A 1 259 ? -18.562 -4.074 5.074 1 96.62 259 PRO A C 1
ATOM 2030 O O . PRO A 1 259 ? -18.531 -2.977 5.641 1 96.62 259 PRO A O 1
ATOM 2033 N N . VAL A 1 260 ? -17.484 -4.699 4.742 1 96.19 260 VAL A N 1
ATOM 2034 C CA . VAL A 1 260 ? -16.156 -4.113 4.945 1 96.19 260 VAL A CA 1
ATOM 2035 C C . VAL A 1 260 ? -16.031 -2.836 4.117 1 96.19 260 VAL A C 1
ATOM 2037 O O . VAL A 1 260 ? -15.578 -1.807 4.617 1 96.19 260 VAL A O 1
ATOM 2040 N N . ARG A 1 261 ? -16.484 -2.9 2.844 1 96.25 261 ARG A N 1
ATOM 2041 C CA . ARG A 1 261 ? -16.391 -1.748 1.951 1 96.25 261 ARG A CA 1
ATOM 2042 C C . ARG A 1 261 ? -17.375 -0.652 2.373 1 96.25 261 ARG A C 1
ATOM 2044 O O . ARG A 1 261 ? -17.141 0.527 2.094 1 96.25 261 ARG A O 1
ATOM 2051 N N . TYR A 1 262 ? -18.438 -1.022 3.021 1 94.69 262 TYR A N 1
ATOM 2052 C CA . TYR A 1 262 ? -19.359 -0.038 3.57 1 94.69 262 TYR A CA 1
ATOM 2053 C C . TYR A 1 262 ? -18.719 0.735 4.715 1 94.69 262 TYR A C 1
ATOM 2055 O O . TYR A 1 262 ? -18.797 1.965 4.77 1 94.69 262 TYR A O 1
ATOM 2063 N N . ASP A 1 263 ? -18.062 -0.021 5.574 1 92.06 263 ASP A N 1
ATOM 2064 C CA . ASP A 1 263 ? -17.453 0.586 6.758 1 92.06 263 ASP A CA 1
ATOM 2065 C C . ASP A 1 263 ? -16.234 1.43 6.383 1 92.06 263 ASP A C 1
ATOM 2067 O O . ASP A 1 263 ? -15.93 2.416 7.055 1 92.06 263 ASP A O 1
ATOM 2071 N N . SER A 1 264 ? -15.523 1.059 5.395 1 92.44 264 SER A N 1
ATOM 2072 C CA . SER A 1 264 ? -14.352 1.74 4.859 1 92.44 264 SER A CA 1
ATOM 2073 C C . SER A 1 264 ? -14.422 1.86 3.34 1 92.44 264 SER A C 1
ATOM 2075 O O . SER A 1 264 ? -13.781 1.094 2.619 1 92.44 264 SER A O 1
ATOM 2077 N N . PRO A 1 265 ? -15.125 2.891 2.914 1 95.06 265 PRO A N 1
ATOM 2078 C CA . PRO A 1 265 ? -15.406 2.971 1.479 1 95.06 265 PRO A CA 1
ATOM 2079 C C . PRO A 1 265 ? -14.258 3.58 0.68 1 95.06 265 PRO A C 1
ATOM 2081 O O . PRO A 1 265 ? -14.484 4.441 -0.176 1 95.06 265 PRO A O 1
ATOM 2084 N N . LEU A 1 266 ? -13.062 3.104 0.893 1 95.5 266 LEU A N 1
ATOM 2085 C CA . LEU A 1 266 ? -11.867 3.645 0.256 1 95.5 266 LEU A CA 1
ATOM 2086 C C . LEU A 1 266 ? -11.875 3.361 -1.242 1 95.5 266 LEU A C 1
ATOM 2088 O O . LEU A 1 266 ? -11.492 4.219 -2.043 1 95.5 266 LEU A O 1
ATOM 2092 N N . LEU A 1 267 ? -12.312 2.168 -1.61 1 96.25 267 LEU A N 1
ATOM 2093 C CA . LEU A 1 267 ? -12.297 1.818 -3.027 1 96.25 267 LEU A CA 1
ATOM 2094 C C . LEU A 1 267 ? -13.25 2.709 -3.816 1 96.25 267 LEU A C 1
ATOM 2096 O O . LEU A 1 267 ? -12.883 3.244 -4.863 1 96.25 267 LEU A O 1
ATOM 2100 N N . SER A 1 268 ? -14.477 2.854 -3.303 1 94.19 268 SER A N 1
ATOM 2101 C CA . SER A 1 268 ? -15.422 3.719 -3.99 1 94.19 268 SER A CA 1
ATOM 2102 C C . SER A 1 268 ? -14.945 5.168 -4.008 1 94.19 268 SER A C 1
ATOM 2104 O O . SER A 1 268 ? -15.148 5.883 -4.988 1 94.19 268 SER A O 1
ATOM 2106 N N . ASP A 1 269 ? -14.305 5.59 -2.932 1 94.12 269 ASP A N 1
ATOM 2107 C CA . ASP A 1 269 ? -13.727 6.93 -2.875 1 94.12 269 ASP A CA 1
ATOM 2108 C C . ASP A 1 269 ? -12.617 7.09 -3.912 1 94.12 269 ASP A C 1
ATOM 2110 O O . ASP A 1 269 ? -12.516 8.133 -4.559 1 94.12 269 ASP A O 1
ATOM 2114 N N . LEU A 1 270 ? -11.812 6.098 -4.031 1 94.38 270 LEU A N 1
ATOM 2115 C CA . LEU A 1 270 ? -10.75 6.113 -5.035 1 94.38 270 LEU A CA 1
ATOM 2116 C C . LEU A 1 270 ? -11.328 6.199 -6.441 1 94.38 270 LEU A C 1
ATOM 2118 O O . LEU A 1 270 ? -10.852 6.973 -7.273 1 94.38 270 LEU A O 1
ATOM 2122 N N . GLU A 1 271 ? -12.305 5.41 -6.703 1 92.06 271 GLU A N 1
ATOM 2123 C CA . GLU A 1 271 ? -12.961 5.434 -8.008 1 92.06 271 GLU A CA 1
ATOM 2124 C C . GLU A 1 271 ? -13.453 6.836 -8.352 1 92.06 271 GLU A C 1
ATOM 2126 O O . GLU A 1 271 ? -13.289 7.297 -9.484 1 92.06 271 GLU A O 1
ATOM 2131 N N . ALA A 1 272 ? -13.961 7.465 -7.352 1 89 272 ALA A N 1
ATOM 2132 C CA . ALA A 1 272 ? -14.508 8.805 -7.555 1 89 272 ALA A CA 1
ATOM 2133 C C . ALA A 1 272 ? -13.398 9.836 -7.688 1 89 272 ALA A C 1
ATOM 2135 O O . ALA A 1 272 ? -13.539 10.828 -8.406 1 89 272 ALA A O 1
ATOM 2136 N N . GLY A 1 273 ? -12.336 9.602 -7.012 1 90.31 273 GLY A N 1
ATOM 2137 C CA . GLY A 1 273 ? -11.297 10.609 -6.914 1 90.31 273 GLY A CA 1
ATOM 2138 C C . GLY A 1 273 ? -10.172 10.406 -7.918 1 90.31 273 GLY A C 1
ATOM 2139 O O . GLY A 1 273 ? -9.398 11.32 -8.188 1 90.31 273 GLY A O 1
ATOM 2140 N N . LEU A 1 274 ? -10.016 9.188 -8.492 1 88 274 LEU A N 1
ATOM 2141 C CA . LEU A 1 274 ? -8.883 8.836 -9.336 1 88 274 LEU A CA 1
ATOM 2142 C C . LEU A 1 274 ? -8.812 9.75 -10.555 1 88 274 LEU A C 1
ATOM 2144 O O . LEU A 1 274 ? -7.723 10.164 -10.961 1 88 274 LEU A O 1
ATOM 2148 N N . PRO A 1 275 ? -9.922 10.18 -11.18 1 87.56 275 PRO A N 1
ATOM 2149 C CA . PRO A 1 275 ? -9.844 11.102 -12.312 1 87.56 275 PRO A CA 1
ATOM 2150 C C . PRO A 1 275 ? -9.133 12.406 -11.969 1 87.56 275 PRO A C 1
ATOM 2152 O O . PRO A 1 275 ? -8.484 13.008 -12.828 1 87.56 275 PRO A O 1
ATOM 2155 N N . LEU A 1 276 ? -9.203 12.812 -10.688 1 88.75 276 LEU A N 1
ATOM 2156 C CA . LEU A 1 276 ? -8.562 14.047 -10.242 1 88.75 276 LEU A CA 1
ATOM 2157 C C . LEU A 1 276 ? -7.043 13.898 -10.234 1 88.75 276 LEU A C 1
ATOM 2159 O O . LEU A 1 276 ? -6.32 14.898 -10.227 1 88.75 276 LEU A O 1
ATOM 2163 N N . LEU A 1 277 ? -6.582 12.648 -10.219 1 89.69 277 LEU A N 1
ATOM 2164 C CA . LEU A 1 277 ? -5.156 12.398 -10.055 1 89.69 277 LEU A CA 1
ATOM 2165 C C . LEU A 1 277 ? -4.52 11.984 -11.383 1 89.69 277 LEU A C 1
ATOM 2167 O O . LEU A 1 277 ? -3.303 11.797 -11.461 1 89.69 277 LEU A O 1
ATOM 2171 N N . LEU A 1 278 ? -5.305 11.867 -12.43 1 85.69 278 LEU A N 1
ATOM 2172 C CA . LEU A 1 278 ? -4.797 11.406 -13.711 1 85.69 278 LEU A CA 1
ATOM 2173 C C . LEU A 1 278 ? -3.73 12.352 -14.25 1 85.69 278 LEU A C 1
ATOM 2175 O O . LEU A 1 278 ? -2.734 11.914 -14.828 1 85.69 278 LEU A O 1
ATOM 2179 N N . SER A 1 279 ? -4.027 13.641 -14.078 1 87.44 279 SER A N 1
ATOM 2180 C CA . SER A 1 279 ? -3.061 14.625 -14.555 1 87.44 279 SER A CA 1
ATOM 2181 C C . SER A 1 279 ? -1.727 14.484 -13.828 1 87.44 279 SER A C 1
ATOM 2183 O O . SER A 1 279 ? -0.665 14.648 -14.43 1 87.44 279 SER A O 1
ATOM 2185 N N . ASP A 1 280 ? -1.799 14.219 -12.586 1 91.69 280 ASP A N 1
ATOM 2186 C CA . ASP A 1 280 ? -0.579 14.055 -11.797 1 91.69 280 ASP A CA 1
ATOM 2187 C C . ASP A 1 280 ? 0.157 12.773 -12.188 1 91.69 280 ASP A C 1
ATOM 2189 O O . ASP A 1 280 ? 1.389 12.75 -12.242 1 91.69 280 ASP A O 1
ATOM 2193 N N . LEU A 1 281 ? -0.575 11.695 -12.406 1 87.62 281 LEU A N 1
ATOM 2194 C CA . LEU A 1 281 ? 0.027 10.445 -12.859 1 87.62 281 LEU A CA 1
ATOM 2195 C C . LEU A 1 281 ? 0.749 10.641 -14.188 1 87.62 281 LEU A C 1
ATOM 2197 O O . LEU A 1 281 ? 1.874 10.164 -14.359 1 87.62 281 LEU A O 1
ATOM 2201 N N . GLN A 1 282 ? 0.135 11.422 -15.062 1 85.69 282 GLN A N 1
ATOM 2202 C CA . GLN A 1 282 ? 0.75 11.719 -16.359 1 85.69 282 GLN A CA 1
ATOM 2203 C C . GLN A 1 282 ? 1.982 12.602 -16.188 1 85.69 282 GLN A C 1
ATOM 2205 O O . GLN A 1 282 ? 3 12.391 -16.844 1 85.69 282 GLN A O 1
ATOM 2210 N N . ARG A 1 283 ? 1.822 13.539 -15.32 1 88.25 283 ARG A N 1
ATOM 2211 C CA . ARG A 1 283 ? 2.916 14.469 -15.062 1 88.25 283 ARG A CA 1
ATOM 2212 C C . ARG A 1 283 ? 4.152 13.727 -14.562 1 88.25 283 ARG A C 1
ATOM 2214 O O . ARG A 1 283 ? 5.262 13.969 -15.047 1 88.25 283 ARG A O 1
ATOM 2221 N N . VAL A 1 284 ? 4.016 12.852 -13.68 1 88.19 284 VAL A N 1
ATOM 2222 C CA . VAL A 1 284 ? 5.164 12.195 -13.07 1 88.19 284 VAL A CA 1
ATOM 2223 C C . VAL A 1 284 ? 5.738 11.164 -14.039 1 88.19 284 VAL A C 1
ATOM 2225 O O . VAL A 1 284 ? 6.898 10.766 -13.914 1 88.19 284 VAL A O 1
ATOM 2228 N N . LEU A 1 285 ? 4.934 10.695 -14.953 1 80.31 285 LEU A N 1
ATOM 2229 C CA . LEU A 1 285 ? 5.406 9.812 -16.016 1 80.31 285 LEU A CA 1
ATOM 2230 C C . LEU A 1 285 ? 6.188 10.586 -17.062 1 80.31 285 LEU A C 1
ATOM 2232 O O . LEU A 1 285 ? 7.113 10.055 -17.672 1 80.31 285 LEU A O 1
ATOM 2236 N N . GLY A 1 286 ? 5.57 11.859 -17.453 1 71.44 286 GLY A N 1
ATOM 2237 C CA . GLY A 1 286 ? 6.18 12.695 -18.469 1 71.44 286 GLY A CA 1
ATOM 2238 C C . GLY A 1 286 ? 7.449 13.383 -18 1 71.44 286 GLY A C 1
ATOM 2239 O O . GLY A 1 286 ? 8.289 13.766 -18.812 1 71.44 286 GLY A O 1
ATOM 2240 N N . ARG A 1 287 ? 7.473 13.945 -16.75 1 58.81 287 ARG A N 1
ATOM 2241 C CA . ARG A 1 287 ? 8.695 14.57 -16.266 1 58.81 287 ARG A CA 1
ATOM 2242 C C . ARG A 1 287 ? 9.906 13.688 -16.516 1 58.81 287 ARG A C 1
ATOM 2244 O O . ARG A 1 287 ? 11.039 14.18 -16.547 1 58.81 287 ARG A O 1
ATOM 2251 N N . ARG A 1 288 ? 9.742 12.477 -16.625 1 51.88 288 ARG A N 1
ATOM 2252 C CA . ARG A 1 288 ? 10.922 11.688 -16.969 1 51.88 288 ARG A CA 1
ATOM 2253 C C . ARG A 1 288 ? 11.367 11.961 -18.406 1 51.88 288 ARG A C 1
ATOM 2255 O O . ARG A 1 288 ? 12.547 11.805 -18.734 1 51.88 288 ARG A O 1
ATOM 2262 N N . ASP A 1 289 ? 10.383 12.164 -19.312 1 47.62 289 ASP A N 1
ATOM 2263 C CA . ASP A 1 289 ? 10.859 12.414 -20.672 1 47.62 289 ASP A CA 1
ATOM 2264 C C . ASP A 1 289 ? 11.672 13.711 -20.734 1 47.62 289 ASP A C 1
ATOM 2266 O O . ASP A 1 289 ? 12.438 13.914 -21.672 1 47.62 289 ASP A O 1
ATOM 2270 N N . ALA A 1 290 ? 11.344 14.797 -19.984 1 39.16 290 ALA A N 1
ATOM 2271 C CA . ALA A 1 290 ? 12.086 16.047 -20.156 1 39.16 290 ALA A CA 1
ATOM 2272 C C . ALA A 1 290 ? 13.453 15.953 -19.469 1 39.16 290 ALA A C 1
ATOM 2274 O O . ALA A 1 290 ? 14.305 16.828 -19.672 1 39.16 290 ALA A O 1
ATOM 2275 N N . ASP A 1 291 ? 13.617 15.367 -18.328 1 35.78 291 ASP A N 1
ATOM 2276 C CA . ASP A 1 291 ? 14.938 15.391 -17.719 1 35.78 291 ASP A CA 1
ATOM 2277 C C . ASP A 1 291 ? 15.891 14.43 -18.422 1 35.78 291 ASP A C 1
ATOM 2279 O O . ASP A 1 291 ? 17.031 14.25 -18 1 35.78 291 ASP A O 1
ATOM 2283 N N . THR A 1 292 ? 15.336 13.523 -19.219 1 31.14 292 THR A N 1
ATOM 2284 C CA . THR A 1 292 ? 16.312 12.891 -20.094 1 31.14 292 THR A CA 1
ATOM 2285 C C . THR A 1 292 ? 16.562 13.766 -21.328 1 31.14 292 THR A C 1
ATOM 2287 O O . THR A 1 292 ? 15.633 14.391 -21.859 1 31.14 292 THR A O 1
ATOM 2290 N N . MET B 1 1 ? 25.188 15.305 3.578 1 56.88 1 MET B N 1
ATOM 2291 C CA . MET B 1 1 ? 24.188 16.172 4.184 1 56.88 1 MET B CA 1
ATOM 2292 C C . MET B 1 1 ? 23.562 15.516 5.41 1 56.88 1 MET B C 1
ATOM 2294 O O . MET B 1 1 ? 23.281 14.312 5.398 1 56.88 1 MET B O 1
ATOM 2298 N N . GLY B 1 2 ? 23.75 16.094 6.676 1 75.81 2 GLY B N 1
ATOM 2299 C CA . GLY B 1 2 ? 23.609 15.57 8.023 1 75.81 2 GLY B CA 1
ATOM 2300 C C . GLY B 1 2 ? 22.172 15.273 8.398 1 75.81 2 GLY B C 1
ATOM 2301 O O . GLY B 1 2 ? 21.266 15.5 7.609 1 75.81 2 GLY B O 1
ATOM 2302 N N . GLU B 1 3 ? 21.875 14.57 9.398 1 93.56 3 GLU B N 1
ATOM 2303 C CA . GLU B 1 3 ? 20.609 14.266 10.047 1 93.56 3 GLU B CA 1
ATOM 2304 C C . GLU B 1 3 ? 19.797 15.531 10.312 1 93.56 3 GLU B C 1
ATOM 2306 O O . GLU B 1 3 ? 20.359 16.562 10.68 1 93.56 3 GLU B O 1
ATOM 2311 N N . VAL B 1 4 ? 18.578 15.602 9.875 1 97.69 4 VAL B N 1
ATOM 2312 C CA . VAL B 1 4 ? 17.672 16.703 10.141 1 97.69 4 VAL B CA 1
ATOM 2313 C C . VAL B 1 4 ? 16.844 16.391 11.391 1 97.69 4 VAL B C 1
ATOM 2315 O O . VAL B 1 4 ? 16.125 15.391 11.43 1 97.69 4 VAL B O 1
ATOM 2318 N N . ARG B 1 5 ? 16.922 17.203 12.383 1 98 5 ARG B N 1
ATOM 2319 C CA . ARG B 1 5 ? 16.188 16.984 13.625 1 98 5 ARG B CA 1
ATOM 2320 C C . ARG B 1 5 ? 14.711 17.359 13.453 1 98 5 ARG B C 1
ATOM 2322 O O . ARG B 1 5 ? 14.391 18.484 13.039 1 98 5 ARG B O 1
ATOM 2329 N N . HIS B 1 6 ? 13.859 16.406 13.742 1 98.62 6 HIS B N 1
ATOM 2330 C CA . HIS B 1 6 ? 12.422 16.578 13.617 1 98.62 6 HIS B CA 1
ATOM 2331 C C . HIS B 1 6 ? 11.727 16.438 14.961 1 98.62 6 HIS B C 1
ATOM 2333 O O . HIS B 1 6 ? 12.25 15.781 15.867 1 98.62 6 HIS B O 1
ATOM 2339 N N . ALA B 1 7 ? 10.617 17.047 15.055 1 98.75 7 ALA B N 1
ATOM 2340 C CA . ALA B 1 7 ? 9.648 16.75 16.109 1 98.75 7 ALA B CA 1
ATOM 2341 C C . ALA B 1 7 ? 8.234 16.641 15.547 1 98.75 7 ALA B C 1
ATOM 2343 O O . ALA B 1 7 ? 7.797 17.5 14.781 1 98.75 7 ALA B O 1
ATOM 2344 N N . VAL B 1 8 ? 7.605 15.555 15.852 1 98.81 8 VAL B N 1
ATOM 2345 C CA . VAL B 1 8 ? 6.16 15.484 15.656 1 98.81 8 VAL B CA 1
ATOM 2346 C C . VAL B 1 8 ? 5.449 15.914 16.938 1 98.81 8 VAL B C 1
ATOM 2348 O O . VAL B 1 8 ? 5.723 15.375 18.016 1 98.81 8 VAL B O 1
ATOM 2351 N N . LEU B 1 9 ? 4.633 16.938 16.828 1 98.56 9 LEU B N 1
ATOM 2352 C CA . LEU B 1 9 ? 3.779 17.297 17.953 1 98.56 9 LEU B CA 1
ATOM 2353 C C . LEU B 1 9 ? 2.402 16.641 17.828 1 98.56 9 LEU B C 1
ATOM 2355 O O . LEU B 1 9 ? 1.582 17.094 17.016 1 98.56 9 LEU B O 1
ATOM 2359 N N . GLN B 1 10 ? 2.236 15.539 18.5 1 98.31 10 GLN B N 1
ATOM 2360 C CA . GLN B 1 10 ? 0.87 15.055 18.672 1 98.31 10 GLN B CA 1
ATOM 2361 C C . GLN B 1 10 ? 0.055 16.031 19.531 1 98.31 10 GLN B C 1
ATOM 2363 O O . GLN B 1 10 ? 0.244 16.109 20.75 1 98.31 10 GLN B O 1
ATOM 2368 N N . PHE B 1 11 ? -0.854 16.734 18.984 1 97.75 11 PHE B N 1
ATOM 2369 C CA . PHE B 1 11 ? -1.328 18.016 19.5 1 97.75 11 PHE B CA 1
ATOM 2370 C C . PHE B 1 11 ? -2.836 17.984 19.719 1 97.75 11 PHE B C 1
ATOM 2372 O O . PHE B 1 11 ? -3.57 17.375 18.938 1 97.75 11 PHE B O 1
ATOM 2379 N N . ARG B 1 12 ? -3.262 18.609 20.797 1 96.44 12 ARG B N 1
ATOM 2380 C CA . ARG B 1 12 ? -4.676 18.797 21.094 1 96.44 12 ARG B CA 1
ATOM 2381 C C . ARG B 1 12 ? -5.074 20.266 20.938 1 96.44 12 ARG B C 1
ATOM 2383 O O . ARG B 1 12 ? -4.754 21.094 21.781 1 96.44 12 ARG B O 1
ATOM 2390 N N . PRO B 1 13 ? -5.812 20.531 19.922 1 95.62 13 PRO B N 1
ATOM 2391 C CA . PRO B 1 13 ? -6.27 21.922 19.766 1 95.62 13 PRO B CA 1
ATOM 2392 C C . PRO B 1 13 ? -7.418 22.266 20.703 1 95.62 13 PRO B C 1
ATOM 2394 O O . PRO B 1 13 ? -8.016 21.375 21.312 1 95.62 13 PRO B O 1
ATOM 2397 N N . GLU B 1 14 ? -7.555 23.594 20.922 1 95.69 14 GLU B N 1
ATOM 2398 C CA . GLU B 1 14 ? -8.812 24.094 21.484 1 95.69 14 GLU B CA 1
ATOM 2399 C C . GLU B 1 14 ? -9.836 24.359 20.391 1 95.69 14 GLU B C 1
ATOM 2401 O O . GLU B 1 14 ? -9.766 25.375 19.703 1 95.69 14 GLU B O 1
ATOM 2406 N N . LYS B 1 15 ? -10.781 23.469 20.312 1 95.19 15 LYS B N 1
ATOM 2407 C CA . LYS B 1 15 ? -11.688 23.469 19.172 1 95.19 15 LYS B CA 1
ATOM 2408 C C . LYS B 1 15 ? -12.359 24.828 19.016 1 95.19 15 LYS B C 1
ATOM 2410 O O . LYS B 1 15 ? -12.891 25.391 19.969 1 95.19 15 LYS B O 1
ATOM 2415 N N . SER B 1 16 ? -12.328 25.312 17.906 1 96.25 16 SER B N 1
ATOM 2416 C CA . SER B 1 16 ? -12.992 26.531 17.438 1 96.25 16 SER B CA 1
ATOM 2417 C C . SER B 1 16 ? -12.414 27.766 18.125 1 96.25 16 SER B C 1
ATOM 2419 O O . SER B 1 16 ? -13.031 28.828 18.094 1 96.25 16 SER B O 1
ATOM 2421 N N . ARG B 1 17 ? -11.352 27.578 18.828 1 96.81 17 ARG B N 1
ATOM 2422 C CA . ARG B 1 17 ? -10.695 28.672 19.516 1 96.81 17 ARG B CA 1
ATOM 2423 C C . ARG B 1 17 ? -9.258 28.844 19.047 1 96.81 17 ARG B C 1
ATOM 2425 O O . ARG B 1 17 ? -8.32 28.422 19.719 1 96.81 17 ARG B O 1
ATOM 2432 N N . LEU B 1 18 ? -9.117 29.562 17.984 1 97.56 18 LEU B N 1
ATOM 2433 C CA . LEU B 1 18 ? -7.848 29.734 17.281 1 97.56 18 LEU B CA 1
ATOM 2434 C C . LEU B 1 18 ? -6.793 30.328 18.203 1 97.56 18 LEU B C 1
ATOM 2436 O O . LEU B 1 18 ? -5.672 29.812 18.297 1 97.56 18 LEU B O 1
ATOM 2440 N N . ARG B 1 19 ? -7.137 31.375 18.953 1 97.25 19 ARG B N 1
ATOM 2441 C CA . ARG B 1 19 ? -6.18 32.062 19.812 1 97.25 19 ARG B CA 1
ATOM 2442 C C . ARG B 1 19 ? -5.66 31.141 20.906 1 97.25 19 ARG B C 1
ATOM 2444 O O . ARG B 1 19 ? -4.461 31.125 21.203 1 97.25 19 ARG B O 1
ATOM 2451 N N . GLU B 1 20 ? -6.578 30.391 21.484 1 97.94 20 GLU B N 1
ATOM 2452 C CA . GLU B 1 20 ? -6.191 29.453 22.531 1 97.94 20 GLU B CA 1
ATOM 2453 C C . GLU B 1 20 ? -5.32 28.328 21.969 1 97.94 20 GLU B C 1
ATOM 2455 O O . GLU B 1 20 ? -4.371 27.891 22.625 1 97.94 20 GLU B O 1
ATOM 2460 N N . SER B 1 21 ? -5.648 27.844 20.828 1 98.06 21 SER B N 1
ATOM 2461 C CA . SER B 1 21 ? -4.824 26.828 20.188 1 98.06 21 SER B CA 1
ATOM 2462 C C . SER B 1 21 ? -3.426 27.344 19.891 1 98.06 21 SER B C 1
ATOM 2464 O O . SER B 1 21 ? -2.438 26.625 20.062 1 98.06 21 SER B O 1
ATOM 2466 N N . LEU B 1 22 ? -3.32 28.578 19.469 1 98.38 22 LEU B N 1
ATOM 2467 C CA . LEU B 1 22 ? -2.021 29.188 19.188 1 98.38 22 LEU B CA 1
ATOM 2468 C C . LEU B 1 22 ? -1.214 29.344 20.469 1 98.38 22 LEU B C 1
ATOM 2470 O O . LEU B 1 22 ? 0.008 29.188 20.469 1 98.38 22 LEU B O 1
ATOM 2474 N N . ALA B 1 23 ? -1.921 29.688 21.516 1 98.19 23 ALA B N 1
ATOM 2475 C CA . ALA B 1 23 ? -1.247 29.781 22.812 1 98.19 23 ALA B CA 1
ATOM 2476 C C . ALA B 1 23 ? -0.701 28.422 23.25 1 98.19 23 ALA B C 1
ATOM 2478 O O . ALA B 1 23 ? 0.406 28.344 23.797 1 98.19 23 ALA B O 1
ATOM 2479 N N . ARG B 1 24 ? -1.475 27.406 23.047 1 97.69 24 ARG B N 1
ATOM 2480 C CA . ARG B 1 24 ? -1.019 26.062 23.359 1 97.69 24 ARG B CA 1
ATOM 2481 C C . ARG B 1 24 ? 0.185 25.672 22.5 1 97.69 24 ARG B C 1
ATOM 2483 O O . ARG B 1 24 ? 1.143 25.078 23 1 97.69 24 ARG B O 1
ATOM 2490 N N . LEU B 1 25 ? 0.086 26 21.219 1 98.38 25 LEU B N 1
ATOM 2491 C CA . LEU B 1 25 ? 1.202 25.719 20.312 1 98.38 25 LEU B CA 1
ATOM 2492 C C . LEU B 1 25 ? 2.467 26.438 20.781 1 98.38 25 LEU B C 1
ATOM 2494 O O . LEU B 1 25 ? 3.551 25.844 20.781 1 98.38 25 LEU B O 1
ATOM 2498 N N . ARG B 1 26 ? 2.316 27.672 21.156 1 98.44 26 ARG B N 1
ATOM 2499 C CA . ARG B 1 26 ? 3.445 28.438 21.672 1 98.44 26 ARG B CA 1
ATOM 2500 C C . ARG B 1 26 ? 4.102 27.734 22.859 1 98.44 26 ARG B C 1
ATOM 2502 O O . ARG B 1 26 ? 5.324 27.594 22.906 1 98.44 26 ARG B O 1
ATOM 2509 N N . ALA B 1 27 ? 3.273 27.281 23.766 1 98.31 27 ALA B N 1
ATOM 2510 C CA . ALA B 1 27 ? 3.781 26.594 24.953 1 98.31 27 ALA B CA 1
ATOM 2511 C C . ALA B 1 27 ? 4.535 25.328 24.562 1 98.31 27 ALA B C 1
ATOM 2513 O O . ALA B 1 27 ? 5.578 25.016 25.141 1 98.31 27 ALA B O 1
ATOM 2514 N N . ARG B 1 28 ? 4.027 24.562 23.641 1 98.12 28 ARG B N 1
ATOM 2515 C CA . ARG B 1 28 ? 4.672 23.328 23.203 1 98.12 28 ARG B CA 1
ATOM 2516 C C . ARG B 1 28 ? 5.984 23.609 22.484 1 98.12 28 ARG B C 1
ATOM 2518 O O . ARG B 1 28 ? 6.965 22.875 22.656 1 98.12 28 ARG B O 1
ATOM 2525 N N . LEU B 1 29 ? 6 24.656 21.656 1 98.06 29 LEU B N 1
ATOM 2526 C CA . LEU B 1 29 ? 7.23 25.031 20.969 1 98.06 29 LEU B CA 1
ATOM 2527 C C . LEU B 1 29 ? 8.289 25.5 21.969 1 98.06 29 LEU B C 1
ATOM 2529 O O . LEU B 1 29 ? 9.477 25.203 21.797 1 98.06 29 LEU B O 1
ATOM 2533 N N . GLU B 1 30 ? 7.848 26.234 22.953 1 97.94 30 GLU B N 1
ATOM 2534 C CA . GLU B 1 30 ? 8.781 26.656 23.984 1 97.94 30 GLU B CA 1
ATOM 2535 C C . GLU B 1 30 ? 9.438 25.453 24.656 1 97.94 30 GLU B C 1
ATOM 2537 O O . GLU B 1 30 ? 10.641 25.453 24.891 1 97.94 30 GLU B O 1
ATOM 2542 N N . ALA B 1 31 ? 8.602 24.453 24.953 1 97.5 31 ALA B N 1
ATOM 2543 C CA . ALA B 1 31 ? 9.094 23.234 25.578 1 97.5 31 ALA B CA 1
ATOM 2544 C C . ALA B 1 31 ? 10.062 22.484 24.672 1 97.5 31 ALA B C 1
ATOM 2546 O O . ALA B 1 31 ? 10.914 21.734 25.141 1 97.5 31 ALA B O 1
ATOM 2547 N N . LEU B 1 32 ? 9.969 22.719 23.328 1 97.38 32 LEU B N 1
ATOM 2548 C CA . LEU B 1 32 ? 10.789 22.016 22.359 1 97.38 32 LEU B CA 1
ATOM 2549 C C . LEU B 1 32 ? 12.117 22.734 22.141 1 97.38 32 LEU B C 1
ATOM 2551 O O . LEU B 1 32 ? 13.055 22.172 21.562 1 97.38 32 LEU B O 1
ATOM 2555 N N . ARG B 1 33 ? 12.219 23.922 22.562 1 96.12 33 ARG B N 1
ATOM 2556 C CA . ARG B 1 33 ? 13.344 24.797 22.25 1 96.12 33 ARG B CA 1
ATOM 2557 C C . ARG B 1 33 ? 14.672 24.141 22.609 1 96.12 33 ARG B C 1
ATOM 2559 O O . ARG B 1 33 ? 15.625 24.156 21.828 1 96.12 33 ARG B O 1
ATOM 2566 N N . PRO B 1 34 ? 14.734 23.453 23.844 1 96 34 PRO B N 1
ATOM 2567 C CA . PRO B 1 34 ? 16.016 22.844 24.219 1 96 34 PRO B CA 1
ATOM 2568 C C . PRO B 1 34 ? 16.438 21.734 23.25 1 96 34 PRO B C 1
ATOM 2570 O O . PRO B 1 34 ? 17.641 21.438 23.141 1 96 34 PRO B O 1
ATOM 2573 N N . HIS B 1 35 ? 15.516 21.156 22.578 1 96.5 35 HIS B N 1
ATOM 2574 C CA . HIS B 1 35 ? 15.812 20.078 21.656 1 96.5 35 HIS B CA 1
ATOM 2575 C C . HIS B 1 35 ? 16.094 20.609 20.25 1 96.5 35 HIS B C 1
ATOM 2577 O O . HIS B 1 35 ? 16.625 19.891 19.406 1 96.5 35 HIS B O 1
ATOM 2583 N N . ALA B 1 36 ? 15.703 21.812 19.969 1 95.88 36 ALA B N 1
ATOM 2584 C CA . ALA B 1 36 ? 16 22.609 18.781 1 95.88 36 ALA B CA 1
ATOM 2585 C C . ALA B 1 36 ? 15.711 21.828 17.5 1 95.88 36 ALA B C 1
ATOM 2587 O O . ALA B 1 36 ? 16.578 21.719 16.625 1 95.88 36 ALA B O 1
ATOM 2588 N N . PRO B 1 37 ? 14.578 21.219 17.359 1 98.06 37 PRO B N 1
ATOM 2589 C CA . PRO B 1 37 ? 14.266 20.625 16.047 1 98.06 37 PRO B CA 1
ATOM 2590 C C . PRO B 1 37 ? 14.32 21.656 14.914 1 98.06 37 PRO B C 1
ATOM 2592 O O . PRO B 1 37 ? 14.133 22.844 15.148 1 98.06 37 PRO B O 1
ATOM 2595 N N . GLN B 1 38 ? 14.633 21.141 13.773 1 98.38 38 GLN B N 1
ATOM 2596 C CA . GLN B 1 38 ? 14.672 21.969 12.578 1 98.38 38 GLN B CA 1
ATOM 2597 C C . GLN B 1 38 ? 13.336 21.938 11.844 1 98.38 38 GLN B C 1
ATOM 2599 O O . GLN B 1 38 ? 13.023 22.859 11.078 1 98.38 38 GLN B O 1
ATOM 2604 N N . VAL B 1 39 ? 12.57 20.859 12.016 1 98.81 39 VAL B N 1
ATOM 2605 C CA . VAL B 1 39 ? 11.242 20.703 11.43 1 98.81 39 VAL B CA 1
ATOM 2606 C C . VAL B 1 39 ? 10.258 20.234 12.508 1 98.81 39 VAL B C 1
ATOM 2608 O O . VAL B 1 39 ? 10.531 19.281 13.242 1 98.81 39 VAL B O 1
ATOM 2611 N N . VAL B 1 40 ? 9.195 20.922 12.672 1 98.88 40 VAL B N 1
ATOM 2612 C CA . VAL B 1 40 ? 8.109 20.516 13.555 1 98.88 40 VAL B CA 1
ATOM 2613 C C . VAL B 1 40 ? 6.867 20.172 12.727 1 98.88 40 VAL B C 1
ATOM 2615 O O . VAL B 1 40 ? 6.453 20.953 11.867 1 98.88 40 VAL B O 1
ATOM 2618 N N . VAL B 1 41 ? 6.328 19 12.906 1 98.94 41 VAL B N 1
ATOM 2619 C CA . VAL B 1 41 ? 5.176 18.531 12.141 1 98.94 41 VAL B CA 1
ATOM 2620 C C . VAL B 1 41 ? 3.943 18.484 13.039 1 98.94 41 VAL B C 1
ATOM 2622 O O . VAL B 1 41 ? 3.961 17.844 14.094 1 98.94 41 VAL B O 1
ATOM 2625 N N . LEU B 1 42 ? 2.92 19.188 12.68 1 98.88 42 LEU B N 1
ATOM 2626 C CA . LEU B 1 42 ? 1.653 19.25 13.406 1 98.88 42 LEU B CA 1
ATOM 2627 C C . LEU B 1 42 ? 0.563 18.5 12.656 1 98.88 42 LEU B C 1
ATOM 2629 O O . LEU B 1 42 ? 0.693 18.234 11.453 1 98.88 42 LEU B O 1
ATOM 2633 N N . PRO B 1 43 ? -0.564 18.172 13.344 1 98.75 43 PRO B N 1
ATOM 2634 C CA . PRO B 1 43 ? -1.643 17.375 12.766 1 98.75 43 PRO B CA 1
ATOM 2635 C C . PRO B 1 43 ? -2.525 18.172 11.812 1 98.75 43 PRO B C 1
ATOM 2637 O O . PRO B 1 43 ? -2.281 19.359 11.578 1 98.75 43 PRO B O 1
ATOM 2640 N N . GLU B 1 44 ? -3.459 17.438 11.172 1 98.62 44 GLU B N 1
ATOM 2641 C CA . GLU B 1 44 ? -4.574 17.984 10.406 1 98.62 44 GLU B CA 1
ATOM 2642 C C . GLU B 1 44 ? -5.445 18.891 11.273 1 98.62 44 GLU B C 1
ATOM 2644 O O . GLU B 1 44 ? -5.758 18.547 12.414 1 98.62 44 GLU B O 1
ATOM 2649 N N . ALA B 1 45 ? -5.738 20.078 10.766 1 97.56 45 ALA B N 1
ATOM 2650 C CA . ALA B 1 45 ? -6.609 21.031 11.445 1 97.56 45 ALA B CA 1
ATOM 2651 C C . ALA B 1 45 ? -6.102 21.344 12.852 1 97.56 45 ALA B C 1
ATOM 2653 O O . ALA B 1 45 ? -6.895 21.516 13.781 1 97.56 45 ALA B O 1
ATOM 2654 N N . ALA B 1 46 ? -4.844 21.391 12.953 1 97.56 46 ALA B N 1
ATOM 2655 C CA . ALA B 1 46 ? -4.188 21.469 14.258 1 97.56 46 ALA B CA 1
ATOM 2656 C C . ALA B 1 46 ? -4.555 22.766 14.977 1 97.56 46 ALA B C 1
ATOM 2658 O O . ALA B 1 46 ? -4.547 22.812 16.203 1 97.56 46 ALA B O 1
ATOM 2659 N N . LEU B 1 47 ? -4.949 23.781 14.273 1 96.31 47 LEU B N 1
ATOM 2660 C CA . LEU B 1 47 ? -5.102 25.109 14.875 1 96.31 47 LEU B CA 1
ATOM 2661 C C . LEU B 1 47 ? -6.539 25.328 15.328 1 96.31 47 LEU B C 1
ATOM 2663 O O . LEU B 1 47 ? -6.809 26.25 16.109 1 96.31 47 LEU B O 1
ATOM 2667 N N . THR B 1 48 ? -7.488 24.5 14.844 1 96.88 48 THR B N 1
ATOM 2668 C CA . THR B 1 48 ? -8.883 24.844 15.094 1 96.88 48 THR B CA 1
ATOM 2669 C C . THR B 1 48 ? -9.672 23.625 15.562 1 96.88 48 THR B C 1
ATOM 2671 O O . THR B 1 48 ? -10.797 23.75 16.047 1 96.88 48 THR B O 1
ATOM 2674 N N . GLY B 1 49 ? -9.07 22.484 15.453 1 96.25 49 GLY B N 1
ATOM 2675 C CA . GLY B 1 49 ? -9.867 21.281 15.57 1 96.25 49 GLY B CA 1
ATOM 2676 C C . GLY B 1 49 ? -10.445 20.812 14.25 1 96.25 49 GLY B C 1
ATOM 2677 O O . GLY B 1 49 ? -10.57 21.609 13.305 1 96.25 49 GLY B O 1
ATOM 2678 N N . TYR B 1 50 ? -10.906 19.641 14.156 1 96.06 50 TYR B N 1
ATOM 2679 C CA . TYR B 1 50 ? -11.25 18.984 12.898 1 96.06 50 TYR B CA 1
ATOM 2680 C C . TYR B 1 50 ? -12.734 19.156 12.586 1 96.06 50 TYR B C 1
ATOM 2682 O O . TYR B 1 50 ? -13.094 19.578 11.484 1 96.06 50 TYR B O 1
ATOM 2690 N N . PHE B 1 51 ? -13.586 18.906 13.492 1 93.88 51 PHE B N 1
ATOM 2691 C CA . PHE B 1 51 ? -15.023 18.891 13.25 1 93.88 51 PHE B CA 1
ATOM 2692 C C . PHE B 1 51 ? -15.609 20.297 13.406 1 93.88 51 PHE B C 1
ATOM 2694 O O . PHE B 1 51 ? -16.516 20.516 14.219 1 93.88 51 PHE B O 1
ATOM 2701 N N . LEU B 1 52 ? -15.227 21.172 12.586 1 92.38 52 LEU B N 1
ATOM 2702 C CA . LEU B 1 52 ? -15.711 22.547 12.648 1 92.38 52 LEU B CA 1
ATOM 2703 C C . LEU B 1 52 ? -17.047 22.688 11.938 1 92.38 52 LEU B C 1
ATOM 2705 O O . LEU B 1 52 ? -17.844 23.578 12.25 1 92.38 52 LEU B O 1
ATOM 2709 N N . GLN B 1 53 ? -17.234 21.844 10.977 1 90.44 53 GLN B N 1
ATOM 2710 C CA . GLN B 1 53 ? -18.438 21.922 10.148 1 90.44 53 GLN B CA 1
ATOM 2711 C C . GLN B 1 53 ? -18.656 23.344 9.648 1 90.44 53 GLN B C 1
ATOM 2713 O O . GLN B 1 53 ? -17.781 23.922 9.008 1 90.44 53 GLN B O 1
ATOM 2718 N N . GLY B 1 54 ? -19.734 23.922 9.938 1 89 54 GLY B N 1
ATOM 2719 C CA . GLY B 1 54 ? -20.016 25.281 9.469 1 89 54 GLY B CA 1
ATOM 2720 C C . GLY B 1 54 ? -19.062 26.312 10.008 1 89 54 GLY B C 1
ATOM 2721 O O . GLY B 1 54 ? -18.875 27.375 9.398 1 89 54 GLY B O 1
ATOM 2722 N N . GLY B 1 55 ? -18.359 26.062 11.039 1 93.62 55 GLY B N 1
ATOM 2723 C CA . GLY B 1 55 ? -17.406 26.969 11.648 1 93.62 55 GLY B CA 1
ATOM 2724 C C . GLY B 1 55 ? -16.172 27.203 10.781 1 93.62 55 GLY B C 1
ATOM 2725 O O . GLY B 1 55 ? -15.398 28.125 11.039 1 93.62 55 GLY B O 1
ATOM 2726 N N . VAL B 1 56 ? -16 26.422 9.734 1 95.62 56 VAL B N 1
ATOM 2727 C CA . VAL B 1 56 ? -14.891 26.594 8.805 1 95.62 56 VAL B CA 1
ATOM 2728 C C . VAL B 1 56 ? -14.93 28 8.203 1 95.62 56 VAL B C 1
ATOM 2730 O O . VAL B 1 56 ? -13.891 28.641 8.062 1 95.62 56 VAL B O 1
ATOM 2733 N N . ARG B 1 57 ? -16.062 28.484 7.898 1 94.81 57 ARG B N 1
ATOM 2734 C CA . ARG B 1 57 ? -16.234 29.797 7.277 1 94.81 57 ARG B CA 1
ATOM 2735 C C . ARG B 1 57 ? -15.625 30.891 8.148 1 94.81 57 ARG B C 1
ATOM 2737 O O . ARG B 1 57 ? -15.016 31.828 7.637 1 94.81 57 ARG B O 1
ATOM 2744 N N . GLU B 1 58 ? -15.766 30.719 9.414 1 95.69 58 GLU B N 1
ATOM 2745 C CA . GLU B 1 58 ? -15.359 31.766 10.352 1 95.69 58 GLU B CA 1
ATOM 2746 C C . GLU B 1 58 ? -13.875 31.656 10.688 1 95.69 58 GLU B C 1
ATOM 2748 O O . GLU B 1 58 ? -13.227 32.656 11 1 95.69 58 GLU B O 1
ATOM 2753 N N . LEU B 1 59 ? -13.336 30.469 10.562 1 97.56 59 LEU B N 1
ATOM 2754 C CA . LEU B 1 59 ? -12.016 30.266 11.164 1 97.56 59 LEU B CA 1
ATOM 2755 C C . LEU B 1 59 ? -10.969 29.984 10.094 1 97.56 59 LEU B C 1
ATOM 2757 O O . LEU B 1 59 ? -9.773 29.953 10.383 1 97.56 59 LEU B O 1
ATOM 2761 N N . ALA B 1 60 ? -11.406 29.781 8.844 1 98.31 60 ALA B N 1
ATOM 2762 C CA . ALA B 1 60 ? -10.461 29.531 7.758 1 98.31 60 ALA B CA 1
ATOM 2763 C C . ALA B 1 60 ? -9.516 30.719 7.578 1 98.31 60 ALA B C 1
ATOM 2765 O O . ALA B 1 60 ? -9.906 31.875 7.812 1 98.31 60 ALA B O 1
ATOM 2766 N N . LEU B 1 61 ? -8.32 30.422 7.211 1 98.62 61 LEU B N 1
ATOM 2767 C CA . LEU B 1 61 ? -7.277 31.422 7.059 1 98.62 61 LEU B CA 1
ATOM 2768 C C . LEU B 1 61 ? -6.75 31.453 5.629 1 98.62 61 LEU B C 1
ATOM 2770 O O . LEU B 1 61 ? -6.719 30.406 4.957 1 98.62 61 LEU B O 1
ATOM 2774 N N . THR B 1 62 ? -6.309 32.594 5.16 1 98.5 62 THR B N 1
ATOM 2775 C CA . THR B 1 62 ? -5.457 32.625 3.977 1 98.5 62 THR B CA 1
ATOM 2776 C C . THR B 1 62 ? -4.043 32.156 4.309 1 98.5 62 THR B C 1
ATOM 2778 O O . THR B 1 62 ? -3.66 32.094 5.477 1 98.5 62 THR B O 1
ATOM 2781 N N . ARG B 1 63 ? -3.275 31.891 3.26 1 98.25 63 ARG B N 1
ATOM 2782 C CA . ARG B 1 63 ? -1.88 31.516 3.457 1 98.25 63 ARG B CA 1
ATOM 2783 C C . ARG B 1 63 ? -1.104 32.625 4.16 1 98.25 63 ARG B C 1
ATOM 2785 O O . ARG B 1 63 ? -0.23 32.344 4.984 1 98.25 63 ARG B O 1
ATOM 2792 N N . HIS B 1 64 ? -1.451 33.812 3.832 1 98.19 64 HIS B N 1
ATOM 2793 C CA . HIS B 1 64 ? -0.782 34.969 4.426 1 98.19 64 HIS B CA 1
ATOM 2794 C C . HIS B 1 64 ? -1.117 35.094 5.91 1 98.19 64 HIS B C 1
ATOM 2796 O O . HIS B 1 64 ? -0.229 35.312 6.734 1 98.19 64 HIS B O 1
ATOM 2802 N N . GLU B 1 65 ? -2.369 34.969 6.227 1 98.62 65 GLU B N 1
ATOM 2803 C CA . GLU B 1 65 ? -2.789 35.031 7.621 1 98.62 65 GLU B CA 1
ATOM 2804 C C . GLU B 1 65 ? -2.135 33.906 8.445 1 98.62 65 GLU B C 1
ATOM 2806 O O . GLU B 1 65 ? -1.71 34.156 9.578 1 98.62 65 GLU B O 1
ATOM 2811 N N . LEU B 1 66 ? -2.076 32.75 7.852 1 98.81 66 LEU B N 1
ATOM 2812 C CA . LEU B 1 66 ? -1.421 31.625 8.531 1 98.81 66 LEU B CA 1
ATOM 2813 C C . LEU B 1 66 ? 0.032 31.953 8.844 1 98.81 66 LEU B C 1
ATOM 2815 O O . LEU B 1 66 ? 0.49 31.75 9.977 1 98.81 66 LEU B O 1
ATOM 2819 N N . LEU B 1 67 ? 0.766 32.438 7.824 1 98.81 67 LEU B N 1
ATOM 2820 C CA . LEU B 1 67 ? 2.166 32.781 8.016 1 98.81 67 LEU B CA 1
ATOM 2821 C C . LEU B 1 67 ? 2.314 33.844 9.125 1 98.81 67 LEU B C 1
ATOM 2823 O O . LEU B 1 67 ? 3.166 33.688 10 1 98.81 67 LEU B O 1
ATOM 2827 N N . GLU B 1 68 ? 1.489 34.844 9.094 1 98.75 68 GLU B N 1
ATOM 2828 C CA . GLU B 1 68 ? 1.564 35.906 10.094 1 98.75 68 GLU B CA 1
ATOM 2829 C C . GLU B 1 68 ? 1.358 35.375 11.5 1 98.75 68 GLU B C 1
ATOM 2831 O O . GLU B 1 68 ? 2.098 35.719 12.422 1 98.75 68 GLU B O 1
ATOM 2836 N N . LEU B 1 69 ? 0.337 34.562 11.672 1 98.75 69 LEU B N 1
ATOM 2837 C CA . LEU B 1 69 ? 0.028 33.969 12.977 1 98.75 69 LEU B CA 1
ATOM 2838 C C . LEU B 1 69 ? 1.191 33.125 13.492 1 98.75 69 LEU B C 1
ATOM 2840 O O . LEU B 1 69 ? 1.588 33.25 14.648 1 98.75 69 LEU B O 1
ATOM 2844 N N . LEU B 1 70 ? 1.785 32.312 12.617 1 98.75 70 LEU B N 1
ATOM 2845 C CA . LEU B 1 70 ? 2.83 31.375 13.055 1 98.75 70 LEU B CA 1
ATOM 2846 C C . LEU B 1 70 ? 4.148 32.125 13.266 1 98.75 70 LEU B C 1
ATOM 2848 O O . LEU B 1 70 ? 4.941 31.734 14.133 1 98.75 70 LEU B O 1
ATOM 2852 N N . VAL B 1 71 ? 4.406 33.188 12.477 1 98.69 71 VAL B N 1
ATOM 2853 C CA . VAL B 1 71 ? 5.559 34.062 12.734 1 98.69 71 VAL B CA 1
ATOM 2854 C C . VAL B 1 71 ? 5.434 34.688 14.117 1 98.69 71 VAL B C 1
ATOM 2856 O O . VAL B 1 71 ? 6.414 34.75 14.859 1 98.69 71 VAL B O 1
ATOM 2859 N N . GLY B 1 72 ? 4.234 35.156 14.406 1 98.44 72 GLY B N 1
ATOM 2860 C CA . GLY B 1 72 ? 4 35.688 15.742 1 98.44 72 GLY B CA 1
ATOM 2861 C C . GLY B 1 72 ? 4.348 34.688 16.844 1 98.44 72 GLY B C 1
ATOM 2862 O O . GLY B 1 72 ? 5.016 35.031 17.812 1 98.44 72 GLY B O 1
ATOM 2863 N N . VAL B 1 73 ? 3.846 33.469 16.75 1 98.31 73 VAL B N 1
ATOM 2864 C CA . VAL B 1 73 ? 4.141 32.406 17.719 1 98.31 73 VAL B CA 1
ATOM 2865 C C . VAL B 1 73 ? 5.648 32.188 17.781 1 98.31 73 VAL B C 1
ATOM 2867 O O . VAL B 1 73 ? 6.223 32.094 18.875 1 98.31 73 VAL B O 1
ATOM 2870 N N . TYR B 1 74 ? 6.258 32.094 16.594 1 98.06 74 TYR B N 1
ATOM 2871 C CA . TYR B 1 74 ? 7.691 31.859 16.453 1 98.06 74 TYR B CA 1
ATOM 2872 C C . TYR B 1 74 ? 8.484 32.938 17.188 1 98.06 74 TYR B C 1
ATOM 2874 O O . TYR B 1 74 ? 9.414 32.625 17.938 1 98.06 74 TYR B O 1
ATOM 2882 N N . GLU B 1 75 ? 8.109 34.156 17.047 1 98 75 GLU B N 1
ATOM 2883 C CA . GLU B 1 75 ? 8.797 35.281 17.672 1 98 75 GLU B CA 1
ATOM 2884 C C . GLU B 1 75 ? 8.602 35.281 19.188 1 98 75 GLU B C 1
ATOM 2886 O O . GLU B 1 75 ? 9.547 35.531 19.938 1 98 75 GLU B O 1
ATOM 2891 N N . LYS B 1 76 ? 7.398 35.031 19.594 1 97.94 76 LYS B N 1
ATOM 2892 C CA . LYS B 1 76 ? 7.098 35 21.016 1 97.94 76 LYS B CA 1
ATOM 2893 C C . LYS B 1 76 ? 7.887 33.906 21.719 1 97.94 76 LYS B C 1
ATOM 2895 O O . LYS B 1 76 ? 8.281 34.062 22.891 1 97.94 76 LYS B O 1
ATOM 2900 N N . VAL B 1 77 ? 8.062 32.781 21.078 1 97.62 77 VAL B N 1
ATOM 2901 C CA . VAL B 1 77 ? 8.82 31.656 21.641 1 97.62 77 VAL B CA 1
ATOM 2902 C C . VAL B 1 77 ? 10.297 32.031 21.719 1 97.62 77 VAL B C 1
ATOM 2904 O O . VAL B 1 77 ? 11.023 31.516 22.578 1 97.62 77 VAL B O 1
ATOM 2907 N N . GLY B 1 78 ? 10.766 32.969 20.891 1 96.75 78 GLY B N 1
ATOM 2908 C CA . GLY B 1 78 ? 12.172 33.312 20.812 1 96.75 78 GLY B CA 1
ATOM 2909 C C . GLY B 1 78 ? 13.016 32.25 20.141 1 96.75 78 GLY B C 1
ATOM 2910 O O . GLY B 1 78 ? 14.109 31.922 20.609 1 96.75 78 GLY B O 1
ATOM 2911 N N . TRP B 1 79 ? 12.469 31.703 19.141 1 94.81 79 TRP B N 1
ATOM 2912 C CA . TRP B 1 79 ? 13.18 30.641 18.438 1 94.81 79 TRP B CA 1
ATOM 2913 C C . TRP B 1 79 ? 14.406 31.203 17.734 1 94.81 79 TRP B C 1
ATOM 2915 O O . TRP B 1 79 ? 14.367 32.281 17.172 1 94.81 79 TRP B O 1
ATOM 2925 N N . GLU B 1 80 ? 15.469 30.469 17.844 1 93.56 80 GLU B N 1
ATOM 2926 C CA . GLU B 1 80 ? 16.688 30.875 17.156 1 93.56 80 GLU B CA 1
ATOM 2927 C C . GLU B 1 80 ? 16.844 30.156 15.82 1 93.56 80 GLU B C 1
ATOM 2929 O O . GLU B 1 80 ? 16.734 28.922 15.758 1 93.56 80 GLU B O 1
ATOM 2934 N N . GLY B 1 81 ? 17.078 30.938 14.781 1 95.81 81 GLY B N 1
ATOM 2935 C CA . GLY B 1 81 ? 17.281 30.344 13.469 1 95.81 81 GLY B CA 1
ATOM 2936 C C . GLY B 1 81 ? 15.992 30.078 12.727 1 95.81 81 GLY B C 1
ATOM 2937 O O . GLY B 1 81 ? 14.938 30.594 13.102 1 95.81 81 GLY B O 1
ATOM 2938 N N . VAL B 1 82 ? 16.078 29.344 11.672 1 98.06 82 VAL B N 1
ATOM 2939 C CA . VAL B 1 82 ? 14.93 29.031 10.836 1 98.06 82 VAL B CA 1
ATOM 2940 C C . VAL B 1 82 ? 14.242 27.781 11.352 1 98.06 82 VAL B C 1
ATOM 2942 O O . VAL B 1 82 ? 14.906 26.812 11.727 1 98.06 82 VAL B O 1
ATOM 2945 N N . LEU B 1 83 ? 13.008 27.781 11.477 1 98.62 83 LEU B N 1
ATOM 2946 C CA . LEU B 1 83 ? 12.203 26.625 11.859 1 98.62 83 LEU B CA 1
ATOM 2947 C C . LEU B 1 83 ? 11.219 26.25 10.758 1 98.62 83 LEU B C 1
ATOM 2949 O O . LEU B 1 83 ? 10.375 27.062 10.375 1 98.62 83 LEU B O 1
ATOM 2953 N N . ASP B 1 84 ? 11.352 25.078 10.172 1 98.88 84 ASP B N 1
ATOM 2954 C CA . ASP B 1 84 ? 10.328 24.578 9.273 1 98.88 84 ASP B CA 1
ATOM 2955 C C . ASP B 1 84 ? 9.156 23.984 10.055 1 98.88 84 ASP B C 1
ATOM 2957 O O . ASP B 1 84 ? 9.359 23.266 11.039 1 98.88 84 ASP B O 1
ATOM 2961 N N . VAL B 1 85 ? 7.926 24.297 9.641 1 98.88 85 VAL B N 1
ATOM 2962 C CA . VAL B 1 85 ? 6.727 23.812 10.312 1 98.88 85 VAL B CA 1
ATOM 2963 C C . VAL B 1 85 ? 5.75 23.25 9.281 1 98.88 85 VAL B C 1
ATOM 2965 O O . VAL B 1 85 ? 5.48 23.891 8.258 1 98.88 85 VAL B O 1
ATOM 2968 N N . VAL B 1 86 ? 5.328 22.031 9.453 1 98.94 86 VAL B N 1
ATOM 2969 C CA . VAL B 1 86 ? 4.172 21.484 8.758 1 98.94 86 VAL B CA 1
ATOM 2970 C C . VAL B 1 86 ? 2.924 21.625 9.625 1 98.94 86 VAL B C 1
ATOM 2972 O O . VAL B 1 86 ? 2.928 21.25 10.797 1 98.94 86 VAL B O 1
ATOM 2975 N N . VAL B 1 87 ? 1.859 22.188 9.062 1 98.88 87 VAL B N 1
ATOM 2976 C CA . VAL B 1 87 ? 0.688 22.406 9.906 1 98.88 87 VAL B CA 1
ATOM 2977 C C . VAL B 1 87 ? -0.582 22.281 9.07 1 98.88 87 VAL B C 1
ATOM 2979 O O . VAL B 1 87 ? -0.649 22.797 7.949 1 98.88 87 VAL B O 1
ATOM 2982 N N . GLY B 1 88 ? -1.535 21.516 9.555 1 98.75 88 GLY B N 1
ATOM 2983 C CA . GLY B 1 88 ? -2.863 21.5 8.969 1 98.75 88 GLY B CA 1
ATOM 2984 C C . GLY B 1 88 ? -3.725 22.672 9.375 1 98.75 88 GLY B C 1
ATOM 2985 O O . GLY B 1 88 ? -3.678 23.109 10.531 1 98.75 88 GLY B O 1
ATOM 2986 N N . PHE B 1 89 ? -4.5 23.234 8.445 1 98.62 89 PHE B N 1
ATOM 2987 C CA . PHE B 1 89 ? -5.395 24.344 8.711 1 98.62 89 PHE B CA 1
ATOM 2988 C C . PHE B 1 89 ? -6.523 24.391 7.684 1 98.62 89 PHE B C 1
ATOM 2990 O O . PHE B 1 89 ? -6.434 23.766 6.625 1 98.62 89 PHE B O 1
ATOM 2997 N N . TYR B 1 90 ? -7.613 25.031 8.047 1 98.5 90 TYR B N 1
ATOM 2998 C CA . TYR B 1 90 ? -8.641 25.328 7.059 1 98.5 90 TYR B CA 1
ATOM 2999 C C . TYR B 1 90 ? -8.305 26.594 6.281 1 98.5 90 TYR B C 1
ATOM 3001 O O . TYR B 1 90 ? -8.031 27.641 6.875 1 98.5 90 TYR B O 1
ATOM 3009 N N . GLU B 1 91 ? -8.336 26.453 4.969 1 98.75 91 GLU B N 1
ATOM 3010 C CA . GLU B 1 91 ? -7.879 27.484 4.055 1 98.75 91 GLU B CA 1
ATOM 3011 C C . GLU B 1 91 ? -9.047 28.156 3.336 1 98.75 91 GLU B C 1
ATOM 3013 O O . GLU B 1 91 ? -9.969 27.469 2.877 1 98.75 91 GLU B O 1
ATOM 3018 N N . ARG B 1 92 ? -9.039 29.375 3.33 1 98.25 92 ARG B N 1
ATOM 3019 C CA . ARG B 1 92 ? -9.906 30.094 2.395 1 98.25 92 ARG B CA 1
ATOM 3020 C C . ARG B 1 92 ? -9.094 30.719 1.266 1 98.25 92 ARG B C 1
ATOM 3022 O O . ARG B 1 92 ? -8.062 31.344 1.51 1 98.25 92 ARG B O 1
ATOM 3029 N N . ASP B 1 93 ? -9.453 30.422 0.051 1 96.75 93 ASP B N 1
ATOM 3030 C CA . ASP B 1 93 ? -8.789 30.938 -1.146 1 96.75 93 ASP B CA 1
ATOM 3031 C C . ASP B 1 93 ? -9.773 31.078 -2.303 1 96.75 93 ASP B C 1
ATOM 3033 O O . ASP B 1 93 ? -10.438 30.109 -2.688 1 96.75 93 ASP B O 1
ATOM 3037 N N . GLU B 1 94 ? -9.797 32.219 -2.887 1 92.12 94 GLU B N 1
ATOM 3038 C CA . GLU B 1 94 ? -10.57 32.531 -4.086 1 92.12 94 GLU B CA 1
ATOM 3039 C C . GLU B 1 94 ? -12.023 32.094 -3.938 1 92.12 94 GLU B C 1
ATOM 3041 O O . GLU B 1 94 ? -12.555 31.391 -4.805 1 92.12 94 GLU B O 1
ATOM 3046 N N . GLY B 1 95 ? -12.656 32.312 -2.797 1 92.31 95 GLY B N 1
ATOM 3047 C CA . GLY B 1 95 ? -14.078 32.062 -2.578 1 92.31 95 GLY B CA 1
ATOM 3048 C C . GLY B 1 95 ? -14.391 30.641 -2.178 1 92.31 95 GLY B C 1
ATOM 3049 O O . GLY B 1 95 ? -15.555 30.281 -2.012 1 92.31 95 GLY B O 1
ATOM 3050 N N . ALA B 1 96 ? -13.375 29.828 -2.045 1 96.62 96 ALA B N 1
ATOM 3051 C CA . ALA B 1 96 ? -13.586 28.453 -1.627 1 96.62 96 ALA B CA 1
ATOM 3052 C C . ALA B 1 96 ? -12.844 28.156 -0.327 1 96.62 96 ALA B C 1
ATOM 3054 O O . ALA B 1 96 ? -11.969 28.922 0.089 1 96.62 96 ALA B O 1
ATOM 3055 N N . TYR B 1 97 ? -13.312 27.141 0.345 1 98.25 97 TYR B N 1
ATOM 3056 C CA . TYR B 1 97 ? -12.703 26.688 1.589 1 98.25 97 TYR B CA 1
ATOM 3057 C C . TYR B 1 97 ? -12.125 25.281 1.423 1 98.25 97 TYR B C 1
ATOM 3059 O O . TYR B 1 97 ? -12.719 24.422 0.76 1 98.25 97 TYR B O 1
ATOM 3067 N N . TYR B 1 98 ? -10.969 25.062 1.91 1 98.38 98 TYR B N 1
ATOM 3068 C CA . TYR B 1 98 ? -10.281 23.797 1.751 1 98.38 98 TYR B CA 1
ATOM 3069 C C . TYR B 1 98 ? -9.766 23.281 3.092 1 98.38 98 TYR B C 1
ATOM 3071 O O . TYR B 1 98 ? -9.523 24.062 4.012 1 98.38 98 TYR B O 1
ATOM 3079 N N . ASN B 1 99 ? -9.688 21.953 3.281 1 98.5 99 ASN B N 1
ATOM 3080 C CA . ASN B 1 99 ? -8.781 21.328 4.238 1 98.5 99 ASN B CA 1
ATOM 3081 C C . ASN B 1 99 ? -7.363 21.234 3.688 1 98.5 99 ASN B C 1
ATOM 3083 O O . ASN B 1 99 ? -7.098 20.438 2.775 1 98.5 99 ASN B O 1
ATOM 3087 N N . SER B 1 100 ? -6.465 22.062 4.27 1 98.81 100 SER B N 1
ATOM 3088 C CA . SER B 1 100 ? -5.133 22.188 3.689 1 98.81 100 SER B CA 1
ATOM 3089 C C . SER B 1 100 ? -4.047 21.938 4.73 1 98.81 100 SER B C 1
ATOM 3091 O O . SER B 1 100 ? -4.32 21.953 5.934 1 98.81 100 SER B O 1
ATOM 3093 N N . ALA B 1 101 ? -2.906 21.562 4.309 1 98.94 101 ALA B N 1
ATOM 3094 C CA . ALA B 1 101 ? -1.669 21.547 5.086 1 98.94 101 ALA B CA 1
ATOM 3095 C C . ALA B 1 101 ? -0.586 22.391 4.41 1 98.94 101 ALA B C 1
ATOM 3097 O O . ALA B 1 101 ? -0.446 22.359 3.186 1 98.94 101 ALA B O 1
ATOM 3098 N N . ALA B 1 102 ? 0.167 23.141 5.227 1 98.88 102 ALA B N 1
ATOM 3099 C CA . ALA B 1 102 ? 1.228 24 4.703 1 98.88 102 ALA B CA 1
ATOM 3100 C C . ALA B 1 102 ? 2.592 23.578 5.23 1 98.88 102 ALA B C 1
ATOM 3102 O O . ALA B 1 102 ? 2.703 23.094 6.359 1 98.88 102 ALA B O 1
ATOM 3103 N N . TYR B 1 103 ? 3.561 23.625 4.422 1 98.94 103 TYR B N 1
ATOM 3104 C CA . TYR B 1 103 ? 4.961 23.625 4.82 1 98.94 103 TYR B CA 1
ATOM 3105 C C . TYR B 1 103 ? 5.531 25.031 4.855 1 98.94 103 TYR B C 1
ATOM 3107 O O . TYR B 1 103 ? 5.59 25.703 3.824 1 98.94 103 TYR B O 1
ATOM 3115 N N . LEU B 1 104 ? 5.945 25.484 6.051 1 98.88 104 LEU B N 1
ATOM 3116 C CA . LEU B 1 104 ? 6.461 26.844 6.211 1 98.88 104 LEU B CA 1
ATOM 3117 C C . LEU B 1 104 ? 7.934 26.812 6.613 1 98.88 104 LEU B C 1
ATOM 3119 O O . LEU B 1 104 ? 8.375 25.891 7.301 1 98.88 104 LEU B O 1
ATOM 3123 N N . GLU B 1 105 ? 8.617 27.812 6.145 1 98.69 105 GLU B N 1
ATOM 3124 C CA . GLU B 1 105 ? 9.945 28.156 6.641 1 98.69 105 GLU B CA 1
ATOM 3125 C C . GLU B 1 105 ? 9.906 29.438 7.453 1 98.69 105 GLU B C 1
ATOM 3127 O O . GLU B 1 105 ? 10.07 30.531 6.902 1 98.69 105 GLU B O 1
ATOM 3132 N N . LEU B 1 106 ? 9.648 29.266 8.781 1 98.44 106 LEU B N 1
ATOM 3133 C CA . LEU B 1 106 ? 9.484 30.422 9.648 1 98.44 106 LEU B CA 1
ATOM 3134 C C . LEU B 1 106 ? 10.82 31.094 9.922 1 98.44 106 LEU B C 1
ATOM 3136 O O . LEU B 1 106 ? 11.828 30.406 10.148 1 98.44 106 LEU B O 1
ATOM 3140 N N . PRO B 1 107 ? 10.891 32.406 9.906 1 97.94 107 PRO B N 1
ATOM 3141 C CA . PRO B 1 107 ? 9.758 33.312 9.766 1 97.94 107 PRO B CA 1
ATOM 3142 C C . PRO B 1 107 ? 9.594 33.812 8.336 1 97.94 107 PRO B C 1
ATOM 3144 O O . PRO B 1 107 ? 8.992 34.875 8.117 1 97.94 107 PRO B O 1
ATOM 3147 N N . HIS B 1 108 ? 10.016 33.094 7.34 1 98 108 HIS B N 1
ATOM 3148 C CA . HIS B 1 108 ? 10.258 33.688 6.031 1 98 108 HIS B CA 1
ATOM 3149 C C . HIS B 1 108 ? 9.047 33.5 5.113 1 98 108 HIS B C 1
ATOM 3151 O O . HIS B 1 108 ? 8.578 34.469 4.504 1 98 108 HIS B O 1
ATOM 3157 N N . ARG B 1 109 ? 8.547 32.281 5.008 1 98.25 109 ARG B N 1
ATOM 3158 C CA . ARG B 1 109 ? 7.605 32.094 3.91 1 98.25 109 ARG B CA 1
ATOM 3159 C C . ARG B 1 109 ? 6.84 30.781 4.066 1 98.25 109 ARG B C 1
ATOM 3161 O O . ARG B 1 109 ? 7.258 29.906 4.812 1 98.25 109 ARG B O 1
ATOM 3168 N N . VAL B 1 110 ? 5.73 30.734 3.295 1 98.75 110 VAL B N 1
ATOM 3169 C CA . VAL B 1 110 ? 5.062 29.484 2.996 1 98.75 110 VAL B CA 1
ATOM 3170 C C . VAL B 1 110 ? 5.719 28.812 1.785 1 98.75 110 VAL B C 1
ATOM 3172 O O . VAL B 1 110 ? 5.742 29.391 0.695 1 98.75 110 VAL B O 1
ATOM 3175 N N . VAL B 1 111 ? 6.211 27.625 1.965 1 98.75 111 VAL B N 1
ATOM 3176 C CA . VAL B 1 111 ? 6.945 26.938 0.91 1 98.75 111 VAL B CA 1
ATOM 3177 C C . VAL B 1 111 ? 5.965 26.219 -0.013 1 98.75 111 VAL B C 1
ATOM 3179 O O . VAL B 1 111 ? 6.137 26.219 -1.234 1 98.75 111 VAL B O 1
ATOM 3182 N N . HIS B 1 112 ? 4.973 25.594 0.538 1 98.75 112 HIS B N 1
ATOM 3183 C CA . HIS B 1 112 ? 4.016 24.781 -0.211 1 98.75 112 HIS B CA 1
ATOM 3184 C C . HIS B 1 112 ? 2.713 24.609 0.565 1 98.75 112 HIS B C 1
ATOM 3186 O O . HIS B 1 112 ? 2.723 24.562 1.798 1 98.75 112 HIS B O 1
ATOM 3192 N N . VAL B 1 113 ? 1.606 24.594 -0.158 1 98.81 113 VAL B N 1
ATOM 3193 C CA . VAL B 1 113 ? 0.312 24.25 0.417 1 98.81 113 VAL B CA 1
ATOM 3194 C C . VAL B 1 113 ? -0.304 23.094 -0.364 1 98.81 113 VAL B C 1
ATOM 3196 O O . VAL B 1 113 ? -0.354 23.109 -1.596 1 98.81 113 VAL B O 1
ATOM 3199 N N . HIS B 1 114 ? -0.658 22.078 0.339 1 98.81 114 HIS B N 1
ATOM 3200 C CA . HIS B 1 114 ? -1.414 20.953 -0.206 1 98.81 114 HIS B CA 1
ATOM 3201 C C . HIS B 1 114 ? -2.875 21.016 0.232 1 98.81 114 HIS B C 1
ATOM 3203 O O . HIS B 1 114 ? -3.164 21.125 1.426 1 98.81 114 HIS B O 1
ATOM 3209 N N . ARG B 1 115 ? -3.752 20.984 -0.749 1 98.56 115 ARG B N 1
ATOM 3210 C CA . ARG B 1 115 ? -5.184 20.891 -0.473 1 98.56 115 ARG B CA 1
ATOM 3211 C C . ARG B 1 115 ? -5.664 19.438 -0.537 1 98.56 115 ARG B C 1
ATOM 3213 O O . ARG B 1 115 ? -5.379 18.734 -1.504 1 98.56 115 ARG B O 1
ATOM 3220 N N . LYS B 1 116 ? -6.336 19.031 0.495 1 98.19 116 LYS B N 1
ATOM 3221 C CA . LYS B 1 116 ? -6.797 17.656 0.611 1 98.19 116 LYS B CA 1
ATOM 3222 C C . LYS B 1 116 ? -7.617 17.25 -0.609 1 98.19 116 LYS B C 1
ATOM 3224 O O . LYS B 1 116 ? -8.531 17.969 -1.02 1 98.19 116 LYS B O 1
ATOM 3229 N N . VAL B 1 117 ? -7.266 16.094 -1.174 1 97.19 117 VAL B N 1
ATOM 3230 C CA . VAL B 1 117 ? -7.91 15.625 -2.396 1 97.19 117 VAL B CA 1
ATOM 3231 C C . VAL B 1 117 ? -9.102 14.734 -2.045 1 97.19 117 VAL B C 1
ATOM 3233 O O . VAL B 1 117 ? -10.188 14.891 -2.611 1 97.19 117 VAL B O 1
ATOM 3236 N N . PHE B 1 118 ? -8.883 13.781 -1.162 1 97 118 PHE B N 1
ATOM 3237 C CA . PHE B 1 118 ? -9.938 12.859 -0.748 1 97 118 PHE B CA 1
ATOM 3238 C C . PHE B 1 118 ? -10.648 13.375 0.498 1 97 118 PHE B C 1
ATOM 3240 O O . PHE B 1 118 ? -10.086 13.336 1.597 1 97 118 PHE B O 1
ATOM 3247 N N . LEU B 1 119 ? -11.906 13.789 0.303 1 96.31 119 LEU B N 1
ATOM 3248 C CA . LEU B 1 119 ? -12.727 14.328 1.388 1 96.31 119 LEU B CA 1
ATOM 3249 C C . LEU B 1 119 ? -13.719 13.281 1.883 1 96.31 119 LEU B C 1
ATOM 3251 O O . LEU B 1 119 ? -14.75 13.047 1.248 1 96.31 119 LEU B O 1
ATOM 3255 N N . PRO B 1 120 ? -13.453 12.711 3.012 1 92 120 PRO B N 1
ATOM 3256 C CA . PRO B 1 120 ? -14.352 11.641 3.465 1 92 120 PRO B CA 1
ATOM 3257 C C . PRO B 1 120 ? -15.742 12.148 3.811 1 92 120 PRO B C 1
ATOM 3259 O O . PRO B 1 120 ? -15.883 13.219 4.414 1 92 120 PRO B O 1
ATOM 3262 N N . THR B 1 121 ? -16.734 11.398 3.389 1 90.19 121 THR B N 1
ATOM 3263 C CA . THR B 1 121 ? -18.141 11.688 3.678 1 90.19 121 THR B CA 1
ATOM 3264 C C . THR B 1 121 ? -18.859 10.43 4.145 1 90.19 121 THR B C 1
ATOM 3266 O O . THR B 1 121 ? -20 10.18 3.756 1 90.19 121 THR B O 1
ATOM 3269 N N . TYR B 1 122 ? -18.25 9.656 4.883 1 86.38 122 TYR B N 1
ATOM 3270 C CA . TYR B 1 122 ? -18.828 8.43 5.426 1 86.38 122 TYR B CA 1
ATOM 3271 C C . TYR B 1 122 ? -18.656 8.367 6.938 1 86.38 122 TYR B C 1
ATOM 3273 O O . TYR B 1 122 ? -17.812 9.078 7.504 1 86.38 122 TYR B O 1
ATOM 3281 N N . GLY B 1 123 ? -19.484 7.559 7.574 1 81.81 123 GLY B N 1
ATOM 3282 C CA . GLY B 1 123 ? -19.422 7.492 9.023 1 81.81 123 GLY B CA 1
ATOM 3283 C C . GLY B 1 123 ? -19.641 8.836 9.695 1 81.81 123 GLY B C 1
ATOM 3284 O O . GLY B 1 123 ? -20.656 9.492 9.453 1 81.81 123 GLY B O 1
ATOM 3285 N N . VAL B 1 124 ? -18.531 9.266 10.367 1 83.25 124 VAL B N 1
ATOM 3286 C CA . VAL B 1 124 ? -18.656 10.5 11.125 1 83.25 124 VAL B CA 1
ATOM 3287 C C . VAL B 1 124 ? -18.141 11.68 10.289 1 83.25 124 VAL B C 1
ATOM 3289 O O . VAL B 1 124 ? -18.219 12.828 10.727 1 83.25 124 VAL B O 1
ATOM 3292 N N . PHE B 1 125 ? -17.719 11.383 9.133 1 88.12 125 PHE B N 1
ATOM 3293 C CA . PHE B 1 125 ? -17.047 12.398 8.328 1 88.12 125 PHE B CA 1
ATOM 3294 C C . PHE B 1 125 ? -18.016 13.055 7.363 1 88.12 125 PHE B C 1
ATOM 3296 O O . PHE B 1 125 ? -18.891 12.391 6.793 1 88.12 125 PHE B O 1
ATOM 3303 N N . ASP B 1 126 ? -17.922 14.375 7.23 1 89.19 126 ASP B N 1
ATOM 3304 C CA . ASP B 1 126 ? -18.797 15.125 6.324 1 89.19 126 ASP B CA 1
ATOM 3305 C C . ASP B 1 126 ? -18.016 16.234 5.629 1 89.19 126 ASP B C 1
ATOM 3307 O O . ASP B 1 126 ? -18.562 17.328 5.391 1 89.19 126 ASP B O 1
ATOM 3311 N N . GLU B 1 127 ? -16.797 16.047 5.277 1 91.12 127 GLU B N 1
ATOM 3312 C CA . GLU B 1 127 ? -15.906 17.094 4.777 1 91.12 127 GLU B CA 1
ATOM 3313 C C . GLU B 1 127 ? -16.422 17.672 3.465 1 91.12 127 GLU B C 1
ATOM 3315 O O . GLU B 1 127 ? -16.359 18.875 3.244 1 91.12 127 GLU B O 1
ATOM 3320 N N . GLU B 1 128 ? -16.969 16.812 2.627 1 90.31 128 GLU B N 1
ATOM 3321 C CA . GLU B 1 128 ? -17.375 17.281 1.299 1 90.31 128 GLU B CA 1
ATOM 3322 C C . GLU B 1 128 ? -18.516 18.281 1.383 1 90.31 128 GLU B C 1
ATOM 3324 O O . GLU B 1 128 ? -18.734 19.062 0.448 1 90.31 128 GLU B O 1
ATOM 3329 N N . ARG B 1 129 ? -19.172 18.281 2.473 1 89.56 129 ARG B N 1
ATOM 3330 C CA . ARG B 1 129 ? -20.281 19.188 2.686 1 89.56 129 ARG B CA 1
ATOM 3331 C C . ARG B 1 129 ? -19.781 20.625 2.836 1 89.56 129 ARG B C 1
ATOM 3333 O O . ARG B 1 129 ? -20.484 21.578 2.469 1 89.56 129 ARG B O 1
ATOM 3340 N N . TYR B 1 130 ? -18.547 20.781 3.307 1 93.06 130 TYR B N 1
ATOM 3341 C CA . TYR B 1 130 ? -18.141 22.109 3.742 1 93.06 130 TYR B CA 1
ATOM 3342 C C . TYR B 1 130 ? -16.891 22.562 3.002 1 93.06 130 TYR B C 1
ATOM 3344 O O . TYR B 1 130 ? -16.547 23.75 3.025 1 93.06 130 TYR B O 1
ATOM 3352 N N . LEU B 1 131 ? -16.234 21.609 2.328 1 97.06 131 LEU B N 1
ATOM 3353 C CA . LEU B 1 131 ? -14.914 21.922 1.808 1 97.06 131 LEU B CA 1
ATOM 3354 C C . LEU B 1 131 ? -14.812 21.562 0.329 1 97.06 131 LEU B C 1
ATOM 3356 O O . LEU B 1 131 ? -15.406 20.578 -0.117 1 97.06 131 LEU B O 1
ATOM 3360 N N . ALA B 1 132 ? -14.109 22.406 -0.403 1 96.19 132 ALA B N 1
ATOM 3361 C CA . ALA B 1 132 ? -13.742 22.078 -1.778 1 96.19 132 ALA B CA 1
ATOM 3362 C C . ALA B 1 132 ? -12.586 21.078 -1.814 1 96.19 132 ALA B C 1
ATOM 3364 O O . ALA B 1 132 ? -11.789 21.016 -0.876 1 96.19 132 ALA B O 1
ATOM 3365 N N . ARG B 1 133 ? -12.523 20.328 -2.904 1 95.5 133 ARG B N 1
ATOM 3366 C CA . ARG B 1 133 ? -11.484 19.328 -3.062 1 95.5 133 ARG B CA 1
ATOM 3367 C C . ARG B 1 133 ? -10.219 19.922 -3.66 1 95.5 133 ARG B C 1
ATOM 3369 O O . ARG B 1 133 ? -10.289 20.797 -4.523 1 95.5 133 ARG B O 1
ATOM 3376 N N . GLY B 1 134 ? -9.062 19.453 -3.109 1 95.69 134 GLY B N 1
ATOM 3377 C CA . GLY B 1 134 ? -7.832 19.641 -3.865 1 95.69 134 GLY B CA 1
ATOM 3378 C C . GLY B 1 134 ? -7.75 18.766 -5.098 1 95.69 134 GLY B C 1
ATOM 3379 O O . GLY B 1 134 ? -8.578 17.859 -5.277 1 95.69 134 GLY B O 1
ATOM 3380 N N . ARG B 1 135 ? -6.762 19 -5.973 1 93.62 135 ARG B N 1
ATOM 3381 C CA . ARG B 1 135 ? -6.676 18.219 -7.207 1 93.62 135 ARG B CA 1
ATOM 3382 C C . ARG B 1 135 ? -5.219 17.953 -7.578 1 93.62 135 ARG B C 1
ATOM 3384 O O . ARG B 1 135 ? -4.91 17.672 -8.742 1 93.62 135 ARG B O 1
ATOM 3391 N N . ARG B 1 136 ? -4.41 18.125 -6.578 1 95.5 136 ARG B N 1
ATOM 3392 C CA . ARG B 1 136 ? -2.994 18 -6.906 1 95.5 136 ARG B CA 1
ATOM 3393 C C . ARG B 1 136 ? -2.238 17.266 -5.801 1 95.5 136 ARG B C 1
ATOM 3395 O O . ARG B 1 136 ? -2.449 17.531 -4.613 1 95.5 136 ARG B O 1
ATOM 3402 N N . VAL B 1 137 ? -1.535 16.266 -6.195 1 97.56 137 VAL B N 1
ATOM 3403 C CA . VAL B 1 137 ? -0.521 15.633 -5.359 1 97.56 137 VAL B CA 1
ATOM 3404 C C . VAL B 1 137 ? 0.86 15.836 -5.977 1 97.56 137 VAL B C 1
ATOM 3406 O O . VAL B 1 137 ? 1.078 15.508 -7.145 1 97.56 137 VAL B O 1
ATOM 3409 N N . GLU B 1 138 ? 1.76 16.438 -5.211 1 97.25 138 GLU B N 1
ATOM 3410 C CA . GLU B 1 138 ? 3.084 16.703 -5.766 1 97.25 138 GLU B CA 1
ATOM 3411 C C . GLU B 1 138 ? 4.137 16.781 -4.664 1 97.25 138 GLU B C 1
ATOM 3413 O O . GLU B 1 138 ? 3.809 17.016 -3.5 1 97.25 138 GLU B O 1
ATOM 3418 N N . ALA B 1 139 ? 5.324 16.5 -5.043 1 98.25 139 ALA B N 1
ATOM 3419 C CA . ALA B 1 139 ? 6.469 16.797 -4.184 1 98.25 139 ALA B CA 1
ATOM 3420 C C . ALA B 1 139 ? 6.98 18.203 -4.422 1 98.25 139 ALA B C 1
ATOM 3422 O O . ALA B 1 139 ? 6.699 18.812 -5.461 1 98.25 139 ALA B O 1
ATOM 3423 N N . PHE B 1 140 ? 7.637 18.766 -3.414 1 98.44 140 PHE B N 1
ATOM 3424 C CA . PHE B 1 140 ? 8.18 20.109 -3.49 1 98.44 140 PHE B CA 1
ATOM 3425 C C . PHE B 1 140 ? 9.531 20.203 -2.793 1 98.44 140 PHE B C 1
ATOM 3427 O O . PHE B 1 140 ? 9.859 19.344 -1.959 1 98.44 140 PHE B O 1
ATOM 3434 N N . ARG B 1 141 ? 10.305 21.172 -3.139 1 98.25 141 ARG B N 1
ATOM 3435 C CA . ARG B 1 141 ? 11.641 21.344 -2.592 1 98.25 141 ARG B CA 1
ATOM 3436 C C . ARG B 1 141 ? 11.602 22.078 -1.25 1 98.25 141 ARG B C 1
ATOM 3438 O O . ARG B 1 141 ? 10.852 23.031 -1.084 1 98.25 141 ARG B O 1
ATOM 3445 N N . THR B 1 142 ? 12.328 21.594 -0.267 1 98.12 142 THR B N 1
ATOM 3446 C CA . THR B 1 142 ? 12.633 22.266 0.991 1 98.12 142 THR B CA 1
ATOM 3447 C C . THR B 1 142 ? 14.141 22.438 1.159 1 98.12 142 THR B C 1
ATOM 3449 O O . THR B 1 142 ? 14.922 21.938 0.348 1 98.12 142 THR B O 1
ATOM 3452 N N . ARG B 1 143 ? 14.547 23.141 2.18 1 96.31 143 ARG B N 1
ATOM 3453 C CA . ARG B 1 143 ? 15.984 23.281 2.408 1 96.31 143 ARG B CA 1
ATOM 3454 C C . ARG B 1 143 ? 16.609 21.969 2.875 1 96.31 143 ARG B C 1
ATOM 3456 O O . ARG B 1 143 ? 17.828 21.844 2.92 1 96.31 143 ARG B O 1
ATOM 3463 N N . PHE B 1 144 ? 15.781 20.922 3.115 1 97.81 144 PHE B N 1
ATOM 3464 C CA . PHE B 1 144 ? 16.297 19.641 3.598 1 97.81 144 PHE B CA 1
ATOM 3465 C C . PHE B 1 144 ? 16.125 18.562 2.545 1 97.81 144 PHE B C 1
ATOM 3467 O O . PHE B 1 144 ? 16.438 17.391 2.795 1 97.81 144 PHE B O 1
ATOM 3474 N N . GLY B 1 145 ? 15.602 18.891 1.39 1 96.94 145 GLY B N 1
ATOM 3475 C CA . GLY B 1 145 ? 15.297 17.922 0.345 1 96.94 145 GLY B CA 1
ATOM 3476 C C . GLY B 1 145 ? 13.875 18.031 -0.167 1 96.94 145 GLY B C 1
ATOM 3477 O O . GLY B 1 145 ? 13.211 19.047 0.043 1 96.94 145 GLY B O 1
ATOM 3478 N N . ARG B 1 146 ? 13.383 17.031 -0.841 1 98.19 146 ARG B N 1
ATOM 3479 C CA . ARG B 1 146 ? 12.039 17.078 -1.415 1 98.19 146 ARG B CA 1
ATOM 3480 C C . ARG B 1 146 ? 11.031 16.375 -0.509 1 98.19 146 ARG B C 1
ATOM 3482 O O . ARG B 1 146 ? 11.312 15.289 0.017 1 98.19 146 ARG B O 1
ATOM 3489 N N . ALA B 1 147 ? 9.938 17 -0.325 1 98.75 147 ALA B N 1
ATOM 3490 C CA . ALA B 1 147 ? 8.898 16.5 0.565 1 98.75 147 ALA B CA 1
ATOM 3491 C C . ALA B 1 147 ? 7.535 16.516 -0.124 1 98.75 147 ALA B C 1
ATOM 3493 O O . ALA B 1 147 ? 7.379 17.094 -1.197 1 98.75 147 ALA B O 1
ATOM 3494 N N . ALA B 1 148 ? 6.617 15.758 0.387 1 98.88 148 ALA B N 1
ATOM 3495 C CA . ALA B 1 148 ? 5.211 15.844 0 1 98.88 148 ALA B CA 1
ATOM 3496 C C . ALA B 1 148 ? 4.309 15.906 1.229 1 98.88 148 ALA B C 1
ATOM 3498 O O . ALA B 1 148 ? 4.707 15.492 2.32 1 98.88 148 ALA B O 1
ATOM 3499 N N . LEU B 1 149 ? 3.176 16.516 1.066 1 98.94 149 LEU B N 1
ATOM 3500 C CA . LEU B 1 149 ? 2.125 16.562 2.078 1 98.94 149 LEU B CA 1
ATOM 3501 C C . LEU B 1 149 ? 0.907 15.758 1.632 1 98.94 149 LEU B C 1
ATOM 3503 O O . LEU B 1 149 ? 0.41 15.945 0.519 1 98.94 149 LEU B O 1
ATOM 3507 N N . LEU B 1 150 ? 0.497 14.828 2.381 1 98.88 150 LEU B N 1
ATOM 3508 C CA . LEU B 1 150 ? -0.76 14.102 2.213 1 98.88 150 LEU B CA 1
ATOM 3509 C C . LEU B 1 150 ? -1.593 14.156 3.49 1 98.88 150 LEU B C 1
ATOM 3511 O O . LEU B 1 150 ? -1.117 13.781 4.562 1 98.88 150 LEU B O 1
ATOM 3515 N N . ILE B 1 151 ? -2.855 14.586 3.391 1 98.75 151 ILE B N 1
ATOM 3516 C CA . ILE B 1 151 ? -3.637 14.852 4.594 1 98.75 151 ILE B CA 1
ATOM 3517 C C . ILE B 1 151 ? -4.57 13.68 4.871 1 98.75 151 ILE B C 1
ATOM 3519 O O . ILE B 1 151 ? -5.52 13.438 4.121 1 98.75 151 ILE B O 1
ATOM 3523 N N . CYS B 1 152 ? -4.32 12.984 5.938 1 97.75 152 CYS B N 1
ATOM 3524 C CA . CYS B 1 152 ? -5.203 11.977 6.516 1 97.75 152 CYS B CA 1
ATOM 3525 C C . CYS B 1 152 ? -5.734 11.031 5.441 1 97.75 152 CYS B C 1
ATOM 3527 O O . CYS B 1 152 ? -4.98 10.234 4.879 1 97.75 152 CYS B O 1
ATOM 3529 N N . GLU B 1 153 ? -6.953 11.242 4.938 1 97 153 GLU B N 1
ATOM 3530 C CA . GLU B 1 153 ? -7.613 10.383 3.957 1 97 153 GLU B CA 1
ATOM 3531 C C . GLU B 1 153 ? -6.781 10.258 2.682 1 97 153 GLU B C 1
ATOM 3533 O O . GLU B 1 153 ? -6.789 9.219 2.027 1 97 153 GLU B O 1
ATOM 3538 N N . ASP B 1 154 ? -6.09 11.289 2.277 1 97.88 154 ASP B N 1
ATOM 3539 C CA . ASP B 1 154 ? -5.23 11.219 1.101 1 97.88 154 ASP B CA 1
ATOM 3540 C C . ASP B 1 154 ? -4.281 10.023 1.187 1 97.88 154 ASP B C 1
ATOM 3542 O O . ASP B 1 154 ? -4.086 9.305 0.203 1 97.88 154 ASP B O 1
ATOM 3546 N N . PHE B 1 155 ? -3.748 9.82 2.369 1 98.12 155 PHE B N 1
ATOM 3547 C CA . PHE B 1 155 ? -2.686 8.844 2.541 1 98.12 155 PHE B CA 1
ATOM 3548 C C . PHE B 1 155 ? -3.252 7.426 2.551 1 98.12 155 PHE B C 1
ATOM 3550 O O . PHE B 1 155 ? -2.537 6.465 2.264 1 98.12 155 PHE B O 1
ATOM 3557 N N . TRP B 1 156 ? -4.535 7.297 2.854 1 97.06 156 TRP B N 1
ATOM 3558 C CA . TRP B 1 156 ? -5.164 5.98 2.84 1 97.06 156 TRP B CA 1
ATOM 3559 C C . TRP B 1 156 ? -5.199 5.406 1.428 1 97.06 156 TRP B C 1
ATOM 3561 O O . TRP B 1 156 ? -5.449 4.215 1.241 1 97.06 156 TRP B O 1
ATOM 3571 N N . HIS B 1 157 ? -5.102 6.227 0.484 1 97.25 157 HIS B N 1
ATOM 3572 C CA . HIS B 1 157 ? -4.996 5.793 -0.905 1 97.25 157 HIS B CA 1
ATOM 3573 C C . HIS B 1 157 ? -3.539 5.73 -1.354 1 97.25 157 HIS B C 1
ATOM 3575 O O . HIS B 1 157 ? -2.941 6.758 -1.685 1 97.25 157 HIS B O 1
ATOM 3581 N N . SER B 1 158 ? -2.998 4.543 -1.49 1 96.81 158 SER B N 1
ATOM 3582 C CA . SER B 1 158 ? -1.572 4.336 -1.729 1 96.81 158 SER B CA 1
ATOM 3583 C C . SER B 1 158 ? -1.129 5 -3.029 1 96.81 158 SER B C 1
ATOM 3585 O O . SER B 1 158 ? 0.042 5.352 -3.184 1 96.81 158 SER B O 1
ATOM 3587 N N . ILE B 1 159 ? -2.051 5.258 -3.949 1 95.56 159 ILE B N 1
ATOM 3588 C CA . ILE B 1 159 ? -1.719 5.852 -5.238 1 95.56 159 ILE B CA 1
ATOM 3589 C C . ILE B 1 159 ? -1.187 7.266 -5.035 1 95.56 159 ILE B C 1
ATOM 3591 O O . ILE B 1 159 ? -0.34 7.734 -5.801 1 95.56 159 ILE B O 1
ATOM 3595 N N . THR B 1 160 ? -1.666 8.008 -3.992 1 98.06 160 THR B N 1
ATOM 3596 C CA . THR B 1 160 ? -1.174 9.359 -3.742 1 98.06 160 THR B CA 1
ATOM 3597 C C . THR B 1 160 ? 0.289 9.328 -3.307 1 98.06 160 THR B C 1
ATOM 3599 O O . THR B 1 160 ? 1.088 10.156 -3.742 1 98.06 160 THR B O 1
ATOM 3602 N N . ALA B 1 161 ? 0.634 8.352 -2.482 1 98.44 161 ALA B N 1
ATOM 3603 C CA . ALA B 1 161 ? 2.029 8.188 -2.084 1 98.44 161 ALA B CA 1
ATOM 3604 C C . ALA B 1 161 ? 2.898 7.801 -3.277 1 98.44 161 ALA B C 1
ATOM 3606 O O . ALA B 1 161 ? 4.047 8.242 -3.385 1 98.44 161 ALA B O 1
ATOM 3607 N N . THR B 1 162 ? 2.35 6.941 -4.148 1 97.12 162 THR B N 1
ATOM 3608 C CA . THR B 1 162 ? 3.057 6.555 -5.367 1 97.12 162 THR B CA 1
ATOM 3609 C C . THR B 1 162 ? 3.379 7.777 -6.219 1 97.12 162 THR B C 1
ATOM 3611 O O . THR B 1 162 ? 4.516 7.949 -6.66 1 97.12 162 THR B O 1
ATOM 3614 N N . ILE B 1 163 ? 2.385 8.648 -6.367 1 96.44 163 ILE B N 1
ATOM 3615 C CA . ILE B 1 163 ? 2.574 9.859 -7.156 1 96.44 163 ILE B CA 1
ATOM 3616 C C . ILE B 1 163 ? 3.641 10.742 -6.504 1 96.44 163 ILE B C 1
ATOM 3618 O O . ILE B 1 163 ? 4.551 11.227 -7.18 1 96.44 163 ILE B O 1
ATOM 3622 N N . ALA B 1 164 ? 3.559 10.922 -5.199 1 98.38 164 ALA B N 1
ATOM 3623 C CA . ALA B 1 164 ? 4.523 11.734 -4.465 1 98.38 164 ALA B CA 1
ATOM 3624 C C . ALA B 1 164 ? 5.938 11.18 -4.613 1 98.38 164 ALA B C 1
ATOM 3626 O O . ALA B 1 164 ? 6.887 11.938 -4.84 1 98.38 164 ALA B O 1
ATOM 3627 N N . ALA B 1 165 ? 6.07 9.867 -4.496 1 98.06 165 ALA B N 1
ATOM 3628 C CA . ALA B 1 165 ? 7.371 9.219 -4.59 1 98.06 165 ALA B CA 1
ATOM 3629 C C . ALA B 1 165 ? 7.965 9.375 -5.984 1 98.06 165 ALA B C 1
ATOM 3631 O O . ALA B 1 165 ? 9.141 9.719 -6.129 1 98.06 165 ALA B O 1
ATOM 3632 N N . LEU B 1 166 ? 7.145 9.133 -6.996 1 96.25 166 LEU B N 1
ATOM 3633 C CA . LEU B 1 166 ? 7.594 9.258 -8.375 1 96.25 166 LEU B CA 1
ATOM 3634 C C . LEU B 1 166 ? 7.969 10.703 -8.703 1 96.25 166 LEU B C 1
ATOM 3636 O O . LEU B 1 166 ? 8.75 10.953 -9.617 1 96.25 166 LEU B O 1
ATOM 3640 N N . ASP B 1 167 ? 7.379 11.641 -7.926 1 97.19 167 ASP B N 1
ATOM 3641 C CA . ASP B 1 167 ? 7.68 13.062 -8.109 1 97.19 167 ASP B CA 1
ATOM 3642 C C . ASP B 1 167 ? 8.914 13.469 -7.312 1 97.19 167 ASP B C 1
ATOM 3644 O O . ASP B 1 167 ? 9.227 14.656 -7.199 1 97.19 167 ASP B O 1
ATOM 3648 N N . GLY B 1 168 ? 9.508 12.539 -6.594 1 96.94 168 GLY B N 1
ATOM 3649 C CA . GLY B 1 168 ? 10.836 12.742 -6.027 1 96.94 168 GLY B CA 1
ATOM 3650 C C . GLY B 1 168 ? 10.812 12.953 -4.523 1 96.94 168 GLY B C 1
ATOM 3651 O O . GLY B 1 168 ? 11.836 13.289 -3.926 1 96.94 168 GLY B O 1
ATOM 3652 N N . ALA B 1 169 ? 9.711 12.75 -3.863 1 98.5 169 ALA B N 1
ATOM 3653 C CA . ALA B 1 169 ? 9.641 12.969 -2.42 1 98.5 169 ALA B CA 1
ATOM 3654 C C . ALA B 1 169 ? 10.578 12.023 -1.678 1 98.5 169 ALA B C 1
ATOM 3656 O O . ALA B 1 169 ? 10.688 10.844 -2.025 1 98.5 169 ALA B O 1
ATOM 3657 N N . GLU B 1 170 ? 11.258 12.555 -0.691 1 98.5 170 GLU B N 1
ATOM 3658 C CA . GLU B 1 170 ? 12.117 11.781 0.205 1 98.5 170 GLU B CA 1
ATOM 3659 C C . GLU B 1 170 ? 11.438 11.555 1.555 1 98.5 170 GLU B C 1
ATOM 3661 O O . GLU B 1 170 ? 11.836 10.672 2.316 1 98.5 170 GLU B O 1
ATOM 3666 N N . VAL B 1 171 ? 10.484 12.359 1.819 1 98.88 171 VAL B N 1
ATOM 3667 C CA . VAL B 1 171 ? 9.664 12.25 3.02 1 98.88 171 VAL B CA 1
ATOM 3668 C C . VAL B 1 171 ? 8.227 12.664 2.701 1 98.88 171 VAL B C 1
ATOM 3670 O O . VAL B 1 171 ? 8 13.617 1.95 1 98.88 171 VAL B O 1
ATOM 3673 N N . ILE B 1 172 ? 7.305 11.875 3.148 1 98.94 172 ILE B N 1
ATOM 3674 C CA . ILE B 1 172 ? 5.895 12.258 3.117 1 98.94 172 ILE B CA 1
ATOM 3675 C C . ILE B 1 172 ? 5.426 12.609 4.527 1 98.94 172 ILE B C 1
ATOM 3677 O O . ILE B 1 172 ? 5.48 11.773 5.434 1 98.94 172 ILE B O 1
ATOM 3681 N N . TYR B 1 173 ? 5.066 13.844 4.762 1 98.94 173 TYR B N 1
ATOM 3682 C CA . TYR B 1 173 ? 4.395 14.242 5.992 1 98.94 173 TYR B CA 1
ATOM 3683 C C . TYR B 1 173 ? 2.891 14.031 5.887 1 98.94 173 TYR B C 1
ATOM 3685 O O . TYR B 1 173 ? 2.268 14.422 4.898 1 98.94 173 TYR B O 1
ATOM 3693 N N . VAL B 1 174 ? 2.33 13.406 6.918 1 98.94 174 VAL B N 1
ATOM 3694 C CA . VAL B 1 174 ? 0.913 13.055 6.906 1 98.94 174 VAL B CA 1
ATOM 3695 C C . VAL B 1 174 ? 0.224 13.656 8.133 1 98.94 174 VAL B C 1
ATOM 3697 O O . VAL B 1 174 ? 0.009 12.969 9.133 1 98.94 174 VAL B O 1
ATOM 3700 N N . PRO B 1 175 ? -0.153 14.969 8.031 1 98.88 175 PRO B N 1
ATOM 3701 C CA . PRO B 1 175 ? -1.046 15.477 9.07 1 98.88 175 PRO B CA 1
ATOM 3702 C C . PRO B 1 175 ? -2.379 14.734 9.125 1 98.88 175 PRO B C 1
ATOM 3704 O O . PRO B 1 175 ? -3.045 14.586 8.094 1 98.88 175 PRO B O 1
ATOM 3707 N N . SER B 1 176 ? -2.764 14.297 10.312 1 98 176 SER B N 1
ATOM 3708 C CA . SER B 1 176 ? -3.941 13.438 10.398 1 98 176 SER B CA 1
ATOM 3709 C C . SER B 1 176 ? -4.812 13.812 11.594 1 98 176 SER B C 1
ATOM 3711 O O . SER B 1 176 ? -4.305 14.266 12.617 1 98 176 SER B O 1
ATOM 3713 N N . ALA B 1 177 ? -6.066 13.75 11.438 1 96.25 177 ALA B N 1
ATOM 3714 C CA . ALA B 1 177 ? -7.102 13.742 12.469 1 96.25 177 ALA B CA 1
ATOM 3715 C C . ALA B 1 177 ? -8 12.523 12.336 1 96.25 177 ALA B C 1
ATOM 3717 O O . ALA B 1 177 ? -8.938 12.516 11.539 1 96.25 177 ALA B O 1
ATOM 3718 N N . SER B 1 178 ? -7.723 11.539 13.055 1 91.38 178 SER B N 1
ATOM 3719 C CA . SER B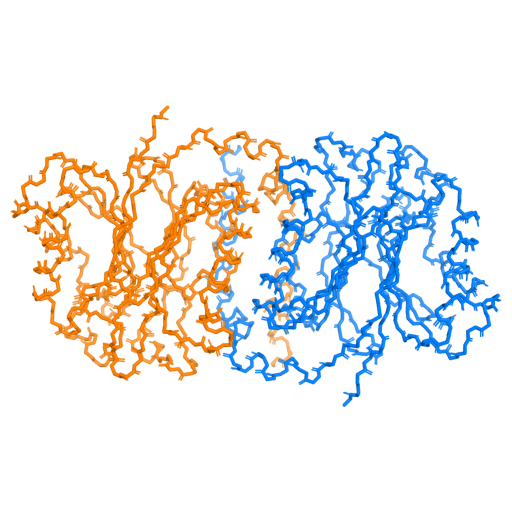 1 178 ? -8.406 10.258 12.906 1 91.38 178 SER B CA 1
ATOM 3720 C C . SER B 1 178 ? -9.125 9.859 14.188 1 91.38 178 SER B C 1
ATOM 3722 O O . SER B 1 178 ? -8.492 9.531 15.188 1 91.38 178 SER B O 1
ATOM 3724 N N . PRO B 1 179 ? -10.367 9.906 14.125 1 90.06 179 PRO B N 1
ATOM 3725 C CA . PRO B 1 179 ? -11.102 9.422 15.297 1 90.06 179 PRO B CA 1
ATOM 3726 C C . PRO B 1 179 ? -10.906 7.926 15.531 1 90.06 179 PRO B C 1
ATOM 3728 O O . PRO B 1 179 ? -10.812 7.148 14.578 1 90.06 179 PRO B O 1
ATOM 3731 N N . ALA B 1 180 ? -10.867 7.582 16.766 1 86.56 180 ALA B N 1
ATOM 3732 C CA . ALA B 1 180 ? -10.703 6.176 17.125 1 86.56 180 ALA B CA 1
ATOM 3733 C C . ALA B 1 180 ? -11.898 5.352 16.656 1 86.56 180 ALA B C 1
ATOM 3735 O O . ALA B 1 180 ? -13.047 5.785 16.797 1 86.56 180 ALA B O 1
ATOM 3736 N N . ARG B 1 181 ? -11.586 4.379 15.977 1 78.12 181 ARG B N 1
ATOM 3737 C CA . ARG B 1 181 ? -12.594 3.422 15.523 1 78.12 181 ARG B CA 1
ATOM 3738 C C . ARG B 1 181 ? -12.188 1.994 15.859 1 78.12 181 ARG B C 1
ATOM 3740 O O . ARG B 1 181 ? -11 1.654 15.812 1 78.12 181 ARG B O 1
ATOM 3747 N N . GLY B 1 182 ? -13.188 1.13 16.188 1 67.25 182 GLY B N 1
ATOM 3748 C CA . GLY B 1 182 ? -13 -0.3 16.359 1 67.25 182 GLY B CA 1
ATOM 3749 C C . GLY B 1 182 ? -12.094 -0.639 17.531 1 67.25 182 GLY B C 1
ATOM 3750 O O . GLY B 1 182 ? -10.977 -0.128 17.625 1 67.25 182 GLY B O 1
ATOM 3751 N N . PHE B 1 183 ? -12.586 -0.913 18.75 1 64.12 183 PHE B N 1
ATOM 3752 C CA . PHE B 1 183 ? -11.766 -1.28 19.891 1 64.12 183 PHE B CA 1
ATOM 3753 C C . PHE B 1 183 ? -11.641 -2.795 20 1 64.12 183 PHE B C 1
ATOM 3755 O O . PHE B 1 183 ? -12.477 -3.447 20.625 1 64.12 183 PHE B O 1
ATOM 3762 N N . GLN B 1 184 ? -11.195 -3.385 18.875 1 54.47 184 GLN B N 1
ATOM 3763 C CA . GLN B 1 184 ? -10.953 -4.809 19.062 1 54.47 184 GLN B CA 1
ATOM 3764 C C . GLN B 1 184 ? -9.609 -5.047 19.75 1 54.47 184 GLN B C 1
ATOM 3766 O O . GLN B 1 184 ? -8.57 -4.582 19.266 1 54.47 184 GLN B O 1
ATOM 3771 N N . GLY B 1 185 ? -9.469 -5.758 20.828 1 56.81 185 GLY B N 1
ATOM 3772 C CA . GLY B 1 185 ? -8.336 -6.18 21.625 1 56.81 185 GLY B CA 1
ATOM 3773 C C . GLY B 1 185 ? -7.641 -5.035 22.344 1 56.81 185 GLY B C 1
ATOM 3774 O O . GLY B 1 185 ? -6.434 -5.086 22.594 1 56.81 185 GLY B O 1
ATOM 3775 N N . GLY B 1 186 ? -8.297 -3.828 22.406 1 62.31 186 GLY B N 1
ATOM 3776 C CA . GLY B 1 186 ? -7.777 -2.709 23.188 1 62.31 186 GLY B CA 1
ATOM 3777 C C . GLY B 1 186 ? -7.062 -1.677 22.328 1 62.31 186 GLY B C 1
ATOM 3778 O O . GLY B 1 186 ? -6.754 -0.581 22.797 1 62.31 186 GLY B O 1
ATOM 3779 N N . TYR B 1 187 ? -6.605 -2.016 21.141 1 75.31 187 TYR B N 1
ATOM 3780 C CA . TYR B 1 187 ? -5.902 -1.088 20.266 1 75.31 187 TYR B CA 1
ATOM 3781 C C . TYR B 1 187 ? -6.797 -0.644 19.109 1 75.31 187 TYR B C 1
ATOM 3783 O O . TYR B 1 187 ? -7.426 -1.473 18.453 1 75.31 187 TYR B O 1
ATOM 3791 N N . PRO B 1 188 ? -6.93 0.639 19.078 1 86.25 188 PRO B N 1
ATOM 3792 C CA . PRO B 1 188 ? -7.812 1.103 18.016 1 86.25 188 PRO B CA 1
ATOM 3793 C C . PRO B 1 188 ? -7.375 0.605 16.641 1 86.25 188 PRO B C 1
ATOM 3795 O O . PRO B 1 188 ? -6.199 0.708 16.281 1 86.25 188 PRO B O 1
ATOM 3798 N N . GLU B 1 189 ? -8.297 0.06 15.891 1 86.12 189 GLU B N 1
ATOM 3799 C CA . GLU B 1 189 ? -8.039 -0.551 14.594 1 86.12 189 GLU B CA 1
ATOM 3800 C C . GLU B 1 189 ? -7.461 0.462 13.609 1 86.12 189 GLU B C 1
ATOM 3802 O O . GLU B 1 189 ? -6.621 0.116 12.773 1 86.12 189 GLU B O 1
ATOM 3807 N N . ASN B 1 190 ? -7.879 1.661 13.75 1 87.38 190 ASN B N 1
ATOM 3808 C CA . ASN B 1 190 ? -7.367 2.682 12.844 1 87.38 190 ASN B CA 1
ATOM 3809 C C . ASN B 1 190 ? -5.867 2.889 13.016 1 87.38 190 ASN B C 1
ATOM 3811 O O . ASN B 1 190 ? -5.148 3.102 12.031 1 87.38 190 ASN B O 1
ATOM 3815 N N . VAL B 1 191 ? -5.402 2.803 14.25 1 90.5 191 VAL B N 1
ATOM 3816 C CA . VAL B 1 191 ? -3.986 3.008 14.531 1 90.5 191 VAL B CA 1
ATOM 3817 C C . VAL B 1 191 ? -3.166 1.884 13.906 1 90.5 191 VAL B C 1
ATOM 3819 O O . VAL B 1 191 ? -2.121 2.133 13.297 1 90.5 191 VAL B O 1
ATOM 3822 N N . ALA B 1 192 ? -3.66 0.684 14.055 1 91.88 192 ALA B N 1
ATOM 3823 C CA . ALA B 1 192 ? -2.988 -0.461 13.445 1 91.88 192 ALA B CA 1
ATOM 3824 C C . ALA B 1 192 ? -2.943 -0.325 11.922 1 91.88 192 ALA B C 1
ATOM 3826 O O . ALA B 1 192 ? -1.933 -0.645 11.297 1 91.88 192 ALA B O 1
ATOM 3827 N N . ARG B 1 193 ? -3.961 0.123 11.367 1 93 193 ARG B N 1
ATOM 3828 C CA . ARG B 1 193 ? -4.043 0.291 9.922 1 93 193 ARG B CA 1
ATOM 3829 C C . ARG B 1 193 ? -3.096 1.386 9.445 1 93 193 ARG B C 1
ATOM 3831 O O . ARG B 1 193 ? -2.467 1.252 8.391 1 93 193 ARG B O 1
ATOM 3838 N N . TRP B 1 194 ? -2.992 2.447 10.203 1 94.19 194 TRP B N 1
ATOM 3839 C CA . TRP B 1 194 ? -2.047 3.516 9.891 1 94.19 194 TRP B CA 1
ATOM 3840 C C . TRP B 1 194 ? -0.616 2.988 9.883 1 94.19 194 TRP B C 1
ATOM 3842 O O . TRP B 1 194 ? 0.154 3.283 8.961 1 94.19 194 TRP B O 1
ATOM 3852 N N . ARG B 1 195 ? -0.346 2.264 10.922 1 96.12 195 ARG B N 1
ATOM 3853 C CA . ARG B 1 195 ? 0.991 1.693 11.047 1 96.12 195 ARG B CA 1
ATOM 3854 C C . ARG B 1 195 ? 1.323 0.804 9.859 1 96.12 195 ARG B C 1
ATOM 3856 O O . ARG B 1 195 ? 2.373 0.962 9.234 1 96.12 195 ARG B O 1
ATOM 3863 N N . THR B 1 196 ? 0.411 -0.073 9.531 1 97.31 196 THR B N 1
ATOM 3864 C CA . THR B 1 196 ? 0.589 -1.021 8.438 1 97.31 196 THR B CA 1
ATOM 3865 C C . THR B 1 196 ? 0.764 -0.289 7.109 1 97.31 196 THR B C 1
ATOM 3867 O O . THR B 1 196 ? 1.691 -0.581 6.352 1 97.31 196 THR B O 1
ATOM 3870 N N . LEU B 1 197 ? -0.06 0.655 6.855 1 97.62 197 LEU B N 1
ATOM 3871 C CA . LEU B 1 197 ? -0.001 1.394 5.602 1 97.62 197 LEU B CA 1
ATOM 3872 C C . LEU B 1 197 ? 1.29 2.199 5.504 1 97.62 197 LEU B C 1
ATOM 3874 O O . LEU B 1 197 ? 1.947 2.203 4.461 1 97.62 197 LEU B O 1
ATOM 3878 N N . ALA B 1 198 ? 1.651 2.896 6.566 1 98.5 198 ALA B N 1
ATOM 3879 C CA . ALA B 1 198 ? 2.867 3.707 6.57 1 98.5 198 ALA B CA 1
ATOM 3880 C C . ALA B 1 198 ? 4.102 2.848 6.305 1 98.5 198 ALA B C 1
ATOM 3882 O O . ALA B 1 198 ? 4.98 3.238 5.535 1 98.5 198 ALA B O 1
ATOM 3883 N N . GLN B 1 199 ? 4.125 1.7 6.914 1 98.44 199 GLN B N 1
ATOM 3884 C CA . GLN B 1 199 ? 5.242 0.787 6.711 1 98.44 199 GLN B CA 1
ATOM 3885 C C . GLN B 1 199 ? 5.297 0.297 5.266 1 98.44 199 GLN B C 1
ATOM 3887 O O . GLN B 1 199 ? 6.367 0.249 4.66 1 98.44 199 GLN B O 1
ATOM 3892 N N . ALA B 1 200 ? 4.168 -0.079 4.742 1 98.44 200 ALA B N 1
ATOM 3893 C CA . ALA B 1 200 ? 4.098 -0.581 3.373 1 98.44 200 ALA B CA 1
ATOM 3894 C C . ALA B 1 200 ? 4.551 0.483 2.377 1 98.44 200 ALA B C 1
ATOM 3896 O O . ALA B 1 200 ? 5.359 0.207 1.489 1 98.44 200 ALA B O 1
ATOM 3897 N N . VAL B 1 201 ? 4.055 1.698 2.566 1 98.56 201 VAL B N 1
ATOM 3898 C CA . VAL B 1 201 ? 4.371 2.801 1.664 1 98.56 201 VAL B CA 1
ATOM 3899 C C . VAL B 1 201 ? 5.859 3.135 1.756 1 98.56 201 VAL B C 1
ATOM 3901 O O . VAL B 1 201 ? 6.535 3.275 0.733 1 98.56 201 VAL B O 1
ATOM 3904 N N . ALA B 1 202 ? 6.344 3.246 2.967 1 98.75 202 ALA B N 1
ATOM 3905 C CA . ALA B 1 202 ? 7.75 3.58 3.164 1 98.75 202 ALA B CA 1
ATOM 3906 C C . ALA B 1 202 ? 8.656 2.543 2.506 1 98.75 202 ALA B C 1
ATOM 3908 O O . ALA B 1 202 ? 9.586 2.895 1.773 1 98.75 202 ALA B O 1
ATOM 3909 N N . ALA B 1 203 ? 8.367 1.297 2.705 1 97.69 203 ALA B N 1
ATOM 3910 C CA . ALA B 1 203 ? 9.188 0.204 2.184 1 97.69 203 ALA B CA 1
ATOM 3911 C C . ALA B 1 203 ? 9.094 0.128 0.663 1 97.69 203 ALA B C 1
ATOM 3913 O O . ALA B 1 203 ? 10.086 -0.162 -0.011 1 97.69 203 ALA B O 1
ATOM 3914 N N . GLU B 1 204 ? 7.938 0.322 0.138 1 97.69 204 GLU B N 1
ATOM 3915 C CA . GLU B 1 204 ? 7.723 0.233 -1.304 1 97.69 204 GLU B CA 1
ATOM 3916 C C . GLU B 1 204 ? 8.523 1.298 -2.047 1 97.69 204 GLU B C 1
ATOM 3918 O O . GLU B 1 204 ? 9.094 1.027 -3.105 1 97.69 204 GLU B O 1
ATOM 3923 N N . HIS B 1 205 ? 8.602 2.51 -1.455 1 98.12 205 HIS B N 1
ATOM 3924 C CA . HIS B 1 205 ? 9.141 3.617 -2.238 1 98.12 205 HIS B CA 1
ATOM 3925 C C . HIS B 1 205 ? 10.5 4.059 -1.706 1 98.12 205 HIS B C 1
ATOM 3927 O O . HIS B 1 205 ? 11.148 4.918 -2.301 1 98.12 205 HIS B O 1
ATOM 3933 N N . GLY B 1 206 ? 10.953 3.48 -0.6 1 98.06 206 GLY B N 1
ATOM 3934 C CA . GLY B 1 206 ? 12.227 3.869 -0.019 1 98.06 206 GLY B CA 1
ATOM 3935 C C . GLY B 1 206 ? 12.258 5.316 0.432 1 98.06 206 GLY B C 1
ATOM 3936 O O . GLY B 1 206 ? 13.172 6.062 0.076 1 98.06 206 GLY B O 1
ATOM 3937 N N . LEU B 1 207 ? 11.281 5.715 1.203 1 98.69 207 LEU B N 1
ATOM 3938 C CA . LEU B 1 207 ? 11.211 7.082 1.701 1 98.69 207 LEU B CA 1
ATOM 3939 C C . LEU B 1 207 ? 10.664 7.117 3.125 1 98.69 207 LEU B C 1
ATOM 3941 O O . LEU B 1 207 ? 10.18 6.105 3.631 1 98.69 207 LEU B O 1
ATOM 3945 N N . TYR B 1 208 ? 10.773 8.25 3.811 1 98.88 208 TYR B N 1
ATOM 3946 C CA . TYR B 1 208 ? 10.266 8.422 5.168 1 98.88 208 TYR B CA 1
ATOM 3947 C C . TYR B 1 208 ? 8.781 8.758 5.152 1 98.88 208 TYR B C 1
ATOM 3949 O O . TYR B 1 208 ? 8.305 9.477 4.266 1 98.88 208 TYR B O 1
ATOM 3957 N N . VAL B 1 209 ? 8.07 8.25 6.078 1 98.94 209 VAL B N 1
ATOM 3958 C CA . VAL B 1 209 ? 6.691 8.641 6.324 1 98.94 209 VAL B CA 1
ATOM 3959 C C . VAL B 1 209 ? 6.547 9.164 7.754 1 98.94 209 VAL B C 1
ATOM 3961 O O . VAL B 1 209 ? 6.949 8.492 8.711 1 98.94 209 VAL B O 1
ATOM 3964 N N . VAL B 1 210 ? 6.066 10.352 7.91 1 98.94 210 VAL B N 1
ATOM 3965 C CA . VAL B 1 210 ? 5.867 10.984 9.211 1 98.94 210 VAL B CA 1
ATOM 3966 C C . VAL B 1 210 ? 4.387 11.305 9.406 1 98.94 210 VAL B C 1
ATOM 3968 O O . VAL B 1 210 ? 3.855 12.234 8.789 1 98.94 210 VAL B O 1
ATOM 3971 N N . VAL B 1 211 ? 3.754 10.555 10.266 1 98.75 211 VAL B N 1
ATOM 3972 C CA . VAL B 1 211 ? 2.344 10.766 10.578 1 98.75 211 VAL B CA 1
ATOM 3973 C C . VAL B 1 211 ? 2.211 11.594 11.852 1 98.75 211 VAL B C 1
ATOM 3975 O O . VAL B 1 211 ? 2.746 11.219 12.898 1 98.75 211 VAL B O 1
ATOM 3978 N N . ALA B 1 212 ? 1.607 12.727 11.773 1 98.75 212 ALA B N 1
ATOM 3979 C CA . ALA B 1 212 ? 1.305 13.562 12.93 1 98.75 212 ALA B CA 1
ATOM 3980 C C . ALA B 1 212 ? -0.192 13.57 13.227 1 98.75 212 ALA B C 1
ATOM 3982 O O . ALA B 1 212 ? -0.984 14.102 12.445 1 98.75 212 ALA B O 1
ATOM 3983 N N . SER B 1 213 ? -0.542 13.117 14.375 1 97.75 213 SER B N 1
ATOM 3984 C CA . SER B 1 213 ? -1.949 12.844 14.648 1 97.75 213 SER B CA 1
ATOM 3985 C C . SER B 1 213 ? -2.5 13.789 15.711 1 97.75 213 SER B C 1
ATOM 3987 O O . SER B 1 213 ? -1.811 14.117 16.688 1 97.75 213 SER B O 1
ATOM 3989 N N . LEU B 1 214 ? -3.719 14.172 15.461 1 97 214 LEU B N 1
ATOM 3990 C CA . LEU B 1 214 ? -4.469 14.93 16.453 1 97 214 LEU B CA 1
ATOM 3991 C C . LEU B 1 214 ? -4.852 14.047 17.641 1 97 214 LEU B C 1
ATOM 3993 O O . LEU B 1 214 ? -4.988 12.828 17.484 1 97 214 LEU B O 1
ATOM 3997 N N . VAL B 1 215 ? -4.938 14.664 18.797 1 96.31 215 VAL B N 1
ATOM 3998 C CA . VAL B 1 215 ? -5.508 13.992 19.953 1 96.31 215 VAL B CA 1
ATOM 3999 C C . VAL B 1 215 ? -6.555 14.891 20.609 1 96.31 215 VAL B C 1
ATOM 4001 O O . VAL B 1 215 ? -6.645 16.078 20.297 1 96.31 215 VAL B O 1
ATOM 4004 N N . GLY B 1 216 ? -7.277 14.227 21.547 1 93.31 216 GLY B N 1
ATOM 4005 C CA . GLY B 1 216 ? -8.344 14.953 22.219 1 93.31 216 GLY B CA 1
ATOM 4006 C C . GLY B 1 216 ? -9.727 14.492 21.812 1 93.31 216 GLY B C 1
ATOM 4007 O O . GLY B 1 216 ? -9.875 13.508 21.078 1 93.31 216 GLY B O 1
ATOM 4008 N N . PHE B 1 217 ? -10.711 15.188 22.359 1 90.69 217 PHE B N 1
ATOM 4009 C CA . PHE B 1 217 ? -12.102 14.836 22.109 1 90.69 217 PHE B CA 1
ATOM 4010 C C . PHE B 1 217 ? -12.844 15.984 21.438 1 90.69 217 PHE B C 1
ATOM 4012 O O . PHE B 1 217 ? -12.68 17.141 21.828 1 90.69 217 PHE B O 1
ATOM 4019 N N . GLU B 1 218 ? -13.461 15.672 20.328 1 88.5 218 GLU B N 1
ATOM 4020 C CA . GLU B 1 218 ? -14.328 16.625 19.641 1 88.5 218 GLU B CA 1
ATOM 4021 C C . GLU B 1 218 ? -15.727 16.047 19.438 1 88.5 218 GLU B C 1
ATOM 4023 O O . GLU B 1 218 ? -15.898 15.055 18.719 1 88.5 218 GLU B O 1
ATOM 4028 N N . GLY B 1 219 ? -16.734 16.719 20.016 1 80.75 219 GLY B N 1
ATOM 4029 C CA . GLY B 1 219 ? -18.109 16.25 19.812 1 80.75 219 GLY B CA 1
ATOM 4030 C C . GLY B 1 219 ? -18.297 14.789 20.172 1 80.75 219 GLY B C 1
ATOM 4031 O O . GLY B 1 219 ? -18.953 14.055 19.438 1 80.75 219 GLY B O 1
ATOM 4032 N N . GLY B 1 220 ? -17.672 14.312 21.141 1 81.56 220 GLY B N 1
ATOM 4033 C CA . GLY B 1 220 ? -17.844 12.938 21.609 1 81.56 220 GLY B CA 1
ATOM 4034 C C . GLY B 1 220 ? -16.953 11.953 20.875 1 81.56 220 GLY B C 1
ATOM 4035 O O . GLY B 1 220 ? -16.984 10.758 21.172 1 81.56 220 GLY B O 1
ATOM 4036 N N . LYS B 1 221 ? -16.219 12.406 19.922 1 86.75 221 LYS B N 1
ATOM 4037 C CA . LYS B 1 221 ? -15.297 11.555 19.172 1 86.75 221 LYS B CA 1
ATOM 4038 C C . LYS B 1 221 ? -13.859 11.727 19.672 1 86.75 221 LYS B C 1
ATOM 4040 O O . LYS B 1 221 ? -13.336 12.836 19.703 1 86.75 221 LYS B O 1
ATOM 4045 N N . GLY B 1 222 ? -13.297 10.672 20.047 1 89.81 222 GLY B N 1
ATOM 4046 C CA . GLY B 1 222 ? -11.922 10.719 20.531 1 89.81 222 GLY B CA 1
ATOM 4047 C C . GLY B 1 222 ? -10.898 10.492 19.438 1 89.81 222 GLY B C 1
ATOM 4048 O O . GLY B 1 222 ? -10.922 9.461 18.766 1 89.81 222 GLY B O 1
ATOM 4049 N N . MET B 1 223 ? -10.07 11.516 19.25 1 93.06 223 MET B N 1
ATOM 4050 C CA . MET B 1 223 ? -8.953 11.359 18.328 1 93.06 223 MET B CA 1
ATOM 4051 C C . MET B 1 223 ? -7.875 10.453 18.922 1 93.06 223 MET B C 1
ATOM 4053 O O . MET B 1 223 ? -7.402 10.703 20.031 1 93.06 223 MET B O 1
ATOM 4057 N N . SER B 1 224 ? -7.438 9.461 18.219 1 92.88 224 SER B N 1
ATOM 4058 C CA . SER B 1 224 ? -6.68 8.344 18.766 1 92.88 224 SER B CA 1
ATOM 4059 C C . SER B 1 224 ? -5.23 8.734 19.031 1 92.88 224 SER B C 1
ATOM 4061 O O . SER B 1 224 ? -4.574 8.148 19.891 1 92.88 224 SER B O 1
ATOM 4063 N N . GLY B 1 225 ? -4.742 9.812 18.391 1 95.62 225 GLY B N 1
ATOM 4064 C CA . GLY B 1 225 ? -3.301 9.984 18.391 1 95.62 225 GLY B CA 1
ATOM 4065 C C . GLY B 1 225 ? -2.568 8.859 17.672 1 95.62 225 GLY B C 1
ATOM 4066 O O . GLY B 1 225 ? -2.975 8.438 16.594 1 95.62 225 GLY B O 1
ATOM 4067 N N . GLY B 1 226 ? -1.422 8.492 18.266 1 95.56 226 GLY B N 1
ATOM 4068 C CA . GLY B 1 226 ? -0.659 7.418 17.656 1 95.56 226 GLY B CA 1
ATOM 4069 C C . GLY B 1 226 ? 0.215 7.887 16.516 1 95.56 226 GLY B C 1
ATOM 4070 O O . GLY B 1 226 ? 0.321 7.211 15.484 1 95.56 226 GLY B O 1
ATOM 4071 N N . SER B 1 227 ? 0.782 9.125 16.625 1 98.19 227 SER B N 1
ATOM 4072 C CA . SER B 1 227 ? 1.734 9.594 15.617 1 98.19 227 SER B CA 1
ATOM 4073 C C . SER B 1 227 ? 2.84 8.57 15.391 1 98.19 227 SER B C 1
ATOM 4075 O O . SER B 1 227 ? 3.158 7.777 16.281 1 98.19 227 SER B O 1
ATOM 4077 N N . LEU B 1 228 ? 3.33 8.594 14.211 1 97.62 228 LEU B N 1
ATOM 4078 C CA . LEU B 1 228 ? 4.195 7.496 13.789 1 97.62 228 LEU B CA 1
ATOM 4079 C C . LEU B 1 228 ? 5.258 7.988 12.805 1 97.62 228 LEU B C 1
ATOM 4081 O O . LEU B 1 228 ? 4.965 8.789 11.922 1 97.62 228 LEU B O 1
ATOM 4085 N N . VAL B 1 229 ? 6.5 7.516 13 1 98.69 229 VAL B N 1
ATOM 4086 C CA . VAL B 1 229 ? 7.582 7.773 12.055 1 98.69 229 VAL B CA 1
ATOM 4087 C C . VAL B 1 229 ? 8.125 6.453 11.516 1 98.69 229 VAL B C 1
ATOM 4089 O O . VAL B 1 229 ? 8.492 5.566 12.289 1 98.69 229 VAL B O 1
ATOM 4092 N N . VAL B 1 230 ? 8.156 6.305 10.234 1 98.69 230 VAL B N 1
ATOM 4093 C CA . VAL B 1 230 ? 8.633 5.086 9.594 1 98.69 230 VAL B CA 1
ATOM 4094 C C . VAL B 1 230 ? 9.828 5.41 8.695 1 98.69 230 VAL B C 1
ATOM 4096 O O . VAL B 1 230 ? 9.805 6.398 7.953 1 98.69 230 VAL B O 1
ATOM 4099 N N . GLY B 1 231 ? 10.844 4.613 8.766 1 98.44 231 GLY B N 1
ATOM 4100 C CA . GLY B 1 231 ? 12.023 4.789 7.934 1 98.44 231 GLY B CA 1
ATOM 4101 C C . GLY B 1 231 ? 11.852 4.238 6.531 1 98.44 231 GLY B C 1
ATOM 4102 O O . GLY B 1 231 ? 10.867 3.559 6.238 1 98.44 231 GLY B O 1
ATOM 4103 N N . PRO B 1 232 ? 12.875 4.559 5.684 1 98.25 232 PRO B N 1
ATOM 4104 C CA . PRO B 1 232 ? 12.742 4.18 4.273 1 98.25 232 PRO B CA 1
ATOM 4105 C C . PRO B 1 232 ? 12.695 2.668 4.07 1 98.25 232 PRO B C 1
ATOM 4107 O O . PRO B 1 232 ? 12.242 2.197 3.023 1 98.25 232 PRO B O 1
ATOM 4110 N N . ASP B 1 233 ? 13.086 1.887 5.027 1 96.12 233 ASP B N 1
ATOM 4111 C CA . ASP B 1 233 ? 13.07 0.433 4.898 1 96.12 233 ASP B CA 1
ATOM 4112 C C . ASP B 1 233 ? 11.773 -0.153 5.449 1 96.12 233 ASP B C 1
ATOM 4114 O O . ASP B 1 233 ? 11.617 -1.374 5.516 1 96.12 233 ASP B O 1
ATOM 4118 N N . GLY B 1 234 ? 10.922 0.714 5.926 1 97.12 234 GLY B N 1
ATOM 4119 C CA . GLY B 1 234 ? 9.633 0.259 6.422 1 97.12 234 GLY B CA 1
ATOM 4120 C C . GLY B 1 234 ? 9.625 0.012 7.918 1 97.12 234 GLY B C 1
ATOM 4121 O O . GLY B 1 234 ? 8.594 -0.369 8.484 1 97.12 234 GLY B O 1
ATOM 4122 N N . ARG B 1 235 ? 10.703 0.237 8.609 1 95.75 235 ARG B N 1
ATOM 4123 C CA . ARG B 1 235 ? 10.766 0.026 10.047 1 95.75 235 ARG B CA 1
ATOM 4124 C C . ARG B 1 235 ? 10.234 1.24 10.805 1 95.75 235 ARG B C 1
ATOM 4126 O O . ARG B 1 235 ? 10.508 2.381 10.43 1 95.75 235 ARG B O 1
ATOM 4133 N N . VAL B 1 236 ? 9.516 1.021 11.859 1 97.44 236 VAL B N 1
ATOM 4134 C CA . VAL B 1 236 ? 9.023 2.09 12.719 1 97.44 236 VAL B CA 1
ATOM 4135 C C . VAL B 1 236 ? 10.18 2.668 13.539 1 97.44 236 VAL B C 1
ATOM 4137 O O . VAL B 1 236 ? 10.883 1.934 14.234 1 97.44 236 VAL B O 1
ATOM 4140 N N . LEU B 1 237 ? 10.352 3.914 13.406 1 97.44 237 LEU B N 1
ATOM 4141 C CA . LEU B 1 237 ? 11.438 4.586 14.109 1 97.44 237 LEU B CA 1
ATOM 4142 C C . LEU B 1 237 ? 10.945 5.172 15.43 1 97.44 237 LEU B C 1
ATOM 4144 O O . LEU B 1 237 ? 11.711 5.262 16.391 1 97.44 237 LEU B O 1
ATOM 4148 N N . ALA B 1 238 ? 9.688 5.66 15.461 1 97 238 ALA B N 1
ATOM 4149 C CA . ALA B 1 238 ? 9.102 6.27 16.656 1 97 238 ALA B CA 1
ATOM 4150 C C . ALA B 1 238 ? 7.582 6.211 16.609 1 97 238 ALA B C 1
ATOM 4152 O O . ALA B 1 238 ? 6.98 6.277 15.531 1 97 238 ALA B O 1
ATOM 4153 N N . GLU B 1 239 ? 7 6.062 17.734 1 96.62 239 GLU B N 1
ATOM 4154 C CA . GLU B 1 239 ? 5.547 6.031 17.875 1 96.62 239 GLU B CA 1
ATOM 4155 C C . GLU B 1 239 ? 5.102 6.777 19.141 1 96.62 239 GLU B C 1
ATOM 4157 O O . GLU B 1 239 ? 5.727 6.656 20.188 1 96.62 239 GLU B O 1
ATOM 4162 N N . ALA B 1 240 ? 4.066 7.547 19.016 1 96.94 240 ALA B N 1
ATOM 4163 C CA . ALA B 1 240 ? 3.533 8.305 20.141 1 96.94 240 ALA B CA 1
ATOM 4164 C C . ALA B 1 240 ? 2.449 7.516 20.859 1 96.94 240 ALA B C 1
ATOM 4166 O O . ALA B 1 240 ? 1.842 6.609 20.297 1 96.94 240 ALA B O 1
ATOM 4167 N N . PRO B 1 241 ? 2.238 7.801 22.188 1 95.69 241 PRO B N 1
ATOM 4168 C CA . PRO B 1 241 ? 1.155 7.137 22.922 1 95.69 241 PRO B CA 1
ATOM 4169 C C . PRO B 1 241 ? -0.227 7.504 22.391 1 95.69 241 PRO B C 1
ATOM 4171 O O . PRO B 1 241 ? -0.367 8.477 21.641 1 95.69 241 PRO B O 1
ATOM 4174 N N . LEU B 1 242 ? -1.178 6.672 22.766 1 94.62 242 LEU B N 1
ATOM 4175 C CA . LEU B 1 242 ? -2.553 6.926 22.344 1 94.62 242 LEU B CA 1
ATOM 4176 C C . LEU B 1 242 ? -3.242 7.891 23.312 1 94.62 242 LEU B C 1
ATOM 4178 O O . LEU B 1 242 ? -2.969 7.875 24.516 1 94.62 242 LEU B O 1
ATOM 4182 N N . PHE B 1 243 ? -3.996 8.789 22.797 1 93.75 243 PHE B N 1
ATOM 4183 C CA . PHE B 1 243 ? -4.961 9.633 23.5 1 93.75 243 PHE B CA 1
ATOM 4184 C C . PHE B 1 243 ? -4.25 10.633 24.406 1 93.75 243 PHE B C 1
ATOM 4186 O O . PHE B 1 243 ? -4.848 11.156 25.344 1 93.75 243 PHE B O 1
ATOM 4193 N N . GLU B 1 244 ? -2.961 10.812 24.141 1 95.38 244 GLU B N 1
ATOM 4194 C CA . GLU B 1 244 ? -2.184 11.773 24.906 1 95.38 244 GLU B CA 1
ATOM 4195 C C . GLU B 1 244 ? -1.359 12.68 24 1 95.38 244 GLU B C 1
ATOM 4197 O O . GLU B 1 244 ? -0.885 12.234 22.953 1 95.38 244 GLU B O 1
ATOM 4202 N N . GLU B 1 245 ? -1.244 13.945 24.391 1 97.19 245 GLU B N 1
ATOM 4203 C CA . GLU B 1 245 ? -0.278 14.789 23.703 1 97.19 245 GLU B CA 1
ATOM 4204 C C . GLU B 1 245 ? 1.143 14.25 23.859 1 97.19 245 GLU B C 1
ATOM 4206 O O . GLU B 1 245 ? 1.46 13.617 24.875 1 97.19 245 GLU B O 1
ATOM 4211 N N . ALA B 1 246 ? 1.897 14.43 22.922 1 97.62 246 ALA B N 1
ATOM 4212 C CA . ALA B 1 246 ? 3.277 13.953 22.969 1 97.62 246 ALA B CA 1
ATOM 4213 C C . ALA B 1 246 ? 4.133 14.672 21.922 1 97.62 246 ALA B C 1
ATOM 4215 O O . ALA B 1 246 ? 3.611 15.188 20.938 1 97.62 246 ALA B O 1
ATOM 4216 N N . ALA B 1 247 ? 5.383 14.805 22.219 1 98 247 ALA B N 1
ATOM 4217 C CA . ALA B 1 247 ? 6.375 15.227 21.234 1 98 247 ALA B CA 1
ATOM 4218 C C . ALA B 1 247 ? 7.305 14.078 20.875 1 98 247 ALA B C 1
ATOM 4220 O O . ALA B 1 247 ? 7.996 13.523 21.734 1 98 247 ALA B O 1
ATOM 4221 N N . LEU B 1 248 ? 7.297 13.688 19.609 1 98 248 LEU B N 1
ATOM 4222 C CA . LEU B 1 248 ? 8.219 12.672 19.109 1 98 248 LEU B CA 1
ATOM 4223 C C . LEU B 1 248 ? 9.445 13.312 18.469 1 98 248 LEU B C 1
ATOM 4225 O O . LEU B 1 248 ? 9.344 13.984 17.453 1 98 248 LEU B O 1
ATOM 4229 N N . LEU B 1 249 ? 10.586 13.07 19.156 1 98.12 249 LEU B N 1
ATOM 4230 C CA . LEU B 1 249 ? 11.844 13.594 18.641 1 98.12 249 LEU B CA 1
ATOM 4231 C C . LEU B 1 249 ? 12.586 12.523 17.844 1 98.12 249 LEU B C 1
ATOM 4233 O O . LEU B 1 249 ? 12.695 11.375 18.281 1 98.12 249 LEU B O 1
ATOM 4237 N N . PHE B 1 250 ? 12.992 12.875 16.641 1 97.69 250 PHE B N 1
ATOM 4238 C CA . PHE B 1 250 ? 13.75 11.938 15.812 1 97.69 250 PHE B CA 1
ATOM 4239 C C . PHE B 1 250 ? 14.586 12.68 14.773 1 97.69 250 PHE B C 1
ATOM 4241 O O . PHE B 1 250 ? 14.406 13.883 14.57 1 97.69 250 PHE B O 1
ATOM 4248 N N . ALA B 1 251 ? 15.477 11.969 14.219 1 97.5 251 ALA B N 1
ATOM 4249 C CA . ALA B 1 251 ? 16.297 12.523 13.141 1 97.5 251 ALA B CA 1
ATOM 4250 C C . ALA B 1 251 ? 16.031 11.797 11.828 1 97.5 251 ALA B C 1
ATOM 4252 O O . ALA B 1 251 ? 15.859 10.578 11.805 1 97.5 251 ALA B O 1
ATOM 4253 N N . LEU B 1 252 ? 15.852 12.562 10.805 1 97.5 252 LEU B N 1
ATOM 4254 C CA . LEU B 1 252 ? 15.789 12.008 9.461 1 97.5 252 LEU B CA 1
ATOM 4255 C C . LEU B 1 252 ? 17.141 12.102 8.766 1 97.5 252 LEU B C 1
ATOM 4257 O O . LEU B 1 252 ? 17.75 13.172 8.711 1 97.5 252 LEU B O 1
ATOM 4261 N N . ASP B 1 253 ? 17.609 11 8.281 1 97 253 ASP B N 1
ATOM 4262 C CA . ASP B 1 253 ? 18.875 10.938 7.57 1 97 253 ASP B CA 1
ATOM 4263 C C . ASP B 1 253 ? 18.672 10.586 6.102 1 97 253 ASP B C 1
ATOM 4265 O O . ASP B 1 253 ? 18.531 9.406 5.754 1 97 253 ASP B O 1
ATOM 4269 N N . ARG B 1 254 ? 18.766 11.586 5.309 1 95.25 254 ARG B N 1
ATOM 4270 C CA . ARG B 1 254 ? 18.531 11.391 3.883 1 95.25 254 ARG B CA 1
ATOM 4271 C C . ARG B 1 254 ? 19.516 10.391 3.293 1 95.25 254 ARG B C 1
ATOM 4273 O O . ARG B 1 254 ? 19.234 9.758 2.275 1 95.25 254 ARG B O 1
ATOM 4280 N N . GLU B 1 255 ? 20.625 10.242 3.879 1 95.75 255 GLU B N 1
ATOM 4281 C CA . GLU B 1 255 ? 21.672 9.367 3.357 1 95.75 255 GLU B CA 1
ATOM 4282 C C . GLU B 1 255 ? 21.297 7.895 3.521 1 95.75 255 GLU B C 1
ATOM 4284 O O . GLU B 1 255 ? 21.922 7.02 2.932 1 95.75 255 GLU B O 1
ATOM 4289 N N . ARG B 1 256 ? 20.266 7.66 4.262 1 96.69 256 ARG B N 1
ATOM 4290 C CA . ARG B 1 256 ? 19.797 6.293 4.438 1 96.69 256 ARG B CA 1
ATOM 4291 C C . ARG B 1 256 ? 18.953 5.844 3.242 1 96.69 256 ARG B C 1
ATOM 4293 O O . ARG B 1 256 ? 18.719 4.648 3.053 1 96.69 256 ARG B O 1
ATOM 4300 N N . ILE B 1 257 ? 18.547 6.727 2.432 1 97.75 257 ILE B N 1
ATOM 4301 C CA . ILE B 1 257 ? 17.578 6.426 1.374 1 97.75 257 ILE B CA 1
ATOM 4302 C C . ILE B 1 257 ? 18.281 5.688 0.237 1 97.75 257 ILE B C 1
ATOM 4304 O O . ILE B 1 257 ? 17.844 4.613 -0.182 1 97.75 257 ILE B O 1
ATOM 4308 N N . PRO B 1 258 ? 19.5 6.16 -0.242 1 96.81 258 PRO B N 1
ATOM 4309 C CA . PRO B 1 258 ? 20.109 5.508 -1.397 1 96.81 258 PRO B CA 1
ATOM 4310 C C . PRO B 1 258 ? 20.422 4.031 -1.147 1 96.81 258 PRO B C 1
ATOM 4312 O O . PRO B 1 258 ? 20.078 3.18 -1.977 1 96.81 258 PRO B O 1
ATOM 4315 N N . PRO B 1 259 ? 20.984 3.658 0.004 1 96.62 259 PRO B N 1
ATOM 4316 C CA . PRO B 1 259 ? 21.25 2.23 0.194 1 96.62 259 PRO B CA 1
ATOM 4317 C C . PRO B 1 259 ? 19.984 1.396 0.26 1 96.62 259 PRO B C 1
ATOM 4319 O O . PRO B 1 259 ? 19.953 0.257 -0.214 1 96.62 259 PRO B O 1
ATOM 4322 N N . VAL B 1 260 ? 18.953 1.888 0.856 1 96.19 260 VAL B N 1
ATOM 4323 C CA . VAL B 1 260 ? 17.688 1.169 0.937 1 96.19 260 VAL B CA 1
ATOM 4324 C C . VAL B 1 260 ? 17.125 0.944 -0.467 1 96.19 260 VAL B C 1
ATOM 4326 O O . VAL B 1 260 ? 16.703 -0.163 -0.802 1 96.19 260 VAL B O 1
ATOM 4329 N N . ARG B 1 261 ? 17.172 2.006 -1.307 1 96.31 261 ARG B N 1
ATOM 4330 C CA . ARG B 1 261 ? 16.656 1.914 -2.668 1 96.31 261 ARG B CA 1
ATOM 4331 C C . ARG B 1 261 ? 17.547 1.026 -3.533 1 96.31 261 ARG B C 1
ATOM 4333 O O . ARG B 1 261 ? 17.078 0.436 -4.508 1 96.31 261 ARG B O 1
ATOM 4340 N N . TYR B 1 262 ? 18.797 0.935 -3.195 1 94.69 262 TYR B N 1
ATOM 4341 C CA . TYR B 1 262 ? 19.703 0.018 -3.889 1 94.69 262 TYR B CA 1
ATOM 4342 C C . TYR B 1 262 ? 19.328 -1.432 -3.596 1 94.69 262 TYR B C 1
ATOM 4344 O O . TYR B 1 262 ? 19.25 -2.254 -4.512 1 94.69 262 TYR B O 1
ATOM 4352 N N . ASP B 1 263 ? 19.078 -1.687 -2.326 1 92.06 263 ASP B N 1
ATOM 4353 C CA . ASP B 1 263 ? 18.781 -3.051 -1.9 1 92.06 263 ASP B CA 1
ATOM 4354 C C . ASP B 1 263 ? 17.391 -3.488 -2.385 1 92.06 263 ASP B C 1
ATOM 4356 O O . ASP B 1 263 ? 17.172 -4.672 -2.633 1 92.06 263 ASP B O 1
ATOM 4360 N N . SER B 1 264 ? 16.484 -2.607 -2.48 1 92.5 264 SER B N 1
ATOM 4361 C CA . SER B 1 264 ? 15.109 -2.814 -2.943 1 92.5 264 SER B CA 1
ATOM 4362 C C . SER B 1 264 ? 14.703 -1.742 -3.947 1 92.5 264 SER B C 1
ATOM 4364 O O . SER B 1 264 ? 13.984 -0.8 -3.598 1 92.5 264 SER B O 1
ATOM 4366 N N . PRO B 1 265 ? 15.078 -1.987 -5.184 1 95.12 265 PRO B N 1
ATOM 4367 C CA . PRO B 1 265 ? 14.898 -0.922 -6.172 1 95.12 265 PRO B CA 1
ATOM 4368 C C . PRO B 1 265 ? 13.484 -0.88 -6.746 1 95.12 265 PRO B C 1
ATOM 4370 O O . PRO B 1 265 ? 13.312 -0.762 -7.961 1 95.12 265 PRO B O 1
ATOM 4373 N N . LEU B 1 266 ? 12.492 -0.904 -5.895 1 95.56 266 LEU B N 1
ATOM 4374 C CA . LEU B 1 266 ? 11.094 -0.949 -6.305 1 95.56 266 LEU B CA 1
ATOM 4375 C C . LEU B 1 266 ? 10.688 0.355 -6.984 1 95.56 266 LEU B C 1
ATOM 4377 O O . LEU B 1 266 ? 9.961 0.341 -7.977 1 95.56 266 LEU B O 1
ATOM 4381 N N . LEU B 1 267 ? 11.164 1.472 -6.445 1 96.31 267 LEU B N 1
ATOM 4382 C CA . LEU B 1 267 ? 10.773 2.754 -7.016 1 96.31 267 LEU B CA 1
ATOM 4383 C C . LEU B 1 267 ? 11.305 2.9 -8.438 1 96.31 267 LEU B C 1
ATOM 4385 O O . LEU B 1 267 ? 10.562 3.283 -9.344 1 96.31 267 LEU B O 1
ATOM 4389 N N . SER B 1 268 ? 12.586 2.598 -8.617 1 94.25 268 SER B N 1
ATOM 4390 C CA . SER B 1 268 ? 13.148 2.684 -9.961 1 94.25 268 SER B CA 1
ATOM 4391 C C . SER B 1 268 ? 12.484 1.687 -10.906 1 94.25 268 SER B C 1
ATOM 4393 O O . SER B 1 268 ? 12.281 1.981 -12.086 1 94.25 268 SER B O 1
ATOM 4395 N N . ASP B 1 269 ? 12.141 0.516 -10.383 1 94.19 269 ASP B N 1
ATOM 4396 C CA . ASP B 1 269 ? 11.422 -0.48 -11.172 1 94.19 269 ASP B CA 1
ATOM 4397 C C . ASP B 1 269 ? 10.039 0.03 -11.57 1 94.19 269 ASP B C 1
ATOM 4399 O O . ASP B 1 269 ? 9.602 -0.18 -12.703 1 94.19 269 ASP B O 1
ATOM 4403 N N . LEU B 1 270 ? 9.398 0.653 -10.664 1 94.44 270 LEU B N 1
ATOM 4404 C CA . LEU B 1 270 ? 8.086 1.236 -10.945 1 94.44 270 LEU B CA 1
ATOM 4405 C C . LEU B 1 270 ? 8.195 2.314 -12.016 1 94.44 270 LEU B C 1
ATOM 4407 O O . LEU B 1 270 ? 7.375 2.363 -12.938 1 94.44 270 LEU B O 1
ATOM 4411 N N . GLU B 1 271 ? 9.141 3.162 -11.875 1 92.12 271 GLU B N 1
ATOM 4412 C CA . GLU B 1 271 ? 9.352 4.215 -12.867 1 92.12 271 GLU B CA 1
ATOM 4413 C C . GLU B 1 271 ? 9.516 3.629 -14.266 1 92.12 271 GLU B C 1
ATOM 4415 O O . GLU B 1 271 ? 8.953 4.152 -15.227 1 92.12 271 GLU B O 1
ATOM 4420 N N . ALA B 1 272 ? 10.211 2.549 -14.297 1 89.19 272 ALA B N 1
ATOM 4421 C CA . ALA B 1 272 ? 10.477 1.91 -15.578 1 89.19 272 ALA B CA 1
ATOM 4422 C C . ALA B 1 272 ? 9.242 1.176 -16.094 1 89.19 272 ALA B C 1
ATOM 4424 O O . ALA B 1 272 ? 9.016 1.095 -17.297 1 89.19 272 ALA B O 1
ATOM 4425 N N . GLY B 1 273 ? 8.484 0.671 -15.195 1 90.5 273 GLY B N 1
ATOM 4426 C CA . GLY B 1 273 ? 7.391 -0.206 -15.57 1 90.5 273 GLY B CA 1
ATOM 4427 C C . GLY B 1 273 ? 6.059 0.513 -15.664 1 90.5 273 GLY B C 1
ATOM 4428 O O . GLY B 1 273 ? 5.113 0.002 -16.266 1 90.5 273 GLY B O 1
ATOM 4429 N N . LEU B 1 274 ? 5.902 1.711 -15.047 1 88.06 274 LEU B N 1
ATOM 4430 C CA . LEU B 1 274 ? 4.625 2.406 -14.938 1 88.06 274 LEU B CA 1
ATOM 4431 C C . LEU B 1 274 ? 4.055 2.711 -16.328 1 88.06 274 LEU B C 1
ATOM 4433 O O . LEU B 1 274 ? 2.848 2.584 -16.547 1 88.06 274 LEU B O 1
ATOM 4437 N N . PRO B 1 275 ? 4.855 3.064 -17.344 1 87.62 275 PRO B N 1
ATOM 4438 C CA . PRO B 1 275 ? 4.309 3.303 -18.688 1 87.62 275 PRO B CA 1
ATOM 4439 C C . PRO B 1 275 ? 3.561 2.094 -19.234 1 87.62 275 PRO B C 1
ATOM 4441 O O . PRO B 1 275 ? 2.604 2.252 -20 1 87.62 275 PRO B O 1
ATOM 4444 N N . LEU B 1 276 ? 3.959 0.881 -18.812 1 88.81 276 LEU B N 1
ATOM 4445 C CA . LEU B 1 276 ? 3.322 -0.346 -19.281 1 88.81 276 LEU B CA 1
ATOM 4446 C C . LEU B 1 276 ? 1.911 -0.474 -18.703 1 88.81 276 LEU B C 1
ATOM 4448 O O . LEU B 1 276 ? 1.092 -1.229 -19.234 1 88.81 276 LEU B O 1
ATOM 4452 N N . LEU B 1 277 ? 1.655 0.266 -17.625 1 89.69 277 LEU B N 1
ATOM 4453 C CA . LEU B 1 277 ? 0.394 0.1 -16.906 1 89.69 277 LEU B CA 1
ATOM 4454 C C . LEU B 1 277 ? -0.545 1.269 -17.188 1 89.69 277 LEU B C 1
ATOM 4456 O O . LEU B 1 277 ? -1.687 1.278 -16.719 1 89.69 277 LEU B O 1
ATOM 4460 N N . LEU B 1 278 ? -0.11 2.234 -17.969 1 85.5 278 LEU B N 1
ATOM 4461 C CA . LEU B 1 278 ? -0.911 3.426 -18.219 1 85.5 278 LEU B CA 1
ATOM 4462 C C . LEU B 1 278 ? -2.217 3.062 -18.922 1 85.5 278 LEU B C 1
ATOM 4464 O O . LEU B 1 278 ? -3.266 3.637 -18.625 1 85.5 278 LEU B O 1
ATOM 4468 N N . SER B 1 279 ? -2.076 2.145 -19.859 1 87.31 279 SER B N 1
ATOM 4469 C CA . SER B 1 279 ? -3.277 1.728 -20.578 1 87.31 279 SER B CA 1
ATOM 4470 C C . SER B 1 279 ? -4.289 1.087 -19.641 1 87.31 279 SER B C 1
ATOM 4472 O O . SER B 1 279 ? -5.5 1.282 -19.797 1 87.31 279 SER B O 1
ATOM 4474 N N . ASP B 1 280 ? -3.799 0.336 -18.719 1 91.69 280 ASP B N 1
ATOM 4475 C CA . ASP B 1 280 ? -4.684 -0.317 -17.766 1 91.69 280 ASP B CA 1
ATOM 4476 C C . ASP B 1 280 ? -5.309 0.701 -16.812 1 91.69 280 ASP B C 1
ATOM 4478 O O . ASP B 1 280 ? -6.484 0.585 -16.453 1 91.69 280 ASP B O 1
ATOM 4482 N N . LEU B 1 281 ? -4.535 1.659 -16.359 1 87.56 281 LEU B N 1
ATOM 4483 C CA . LEU B 1 281 ? -5.055 2.725 -15.508 1 87.56 281 LEU B CA 1
ATOM 4484 C C . LEU B 1 281 ? -6.168 3.49 -16.219 1 87.56 281 LEU B C 1
ATOM 4486 O O . LEU B 1 281 ? -7.211 3.77 -15.625 1 87.56 281 LEU B O 1
ATOM 4490 N N . GLN B 1 282 ? -5.973 3.725 -17.516 1 85.62 282 GLN B N 1
ATOM 4491 C CA . GLN B 1 282 ? -6.988 4.406 -18.297 1 85.62 282 GLN B CA 1
ATOM 4492 C C . GLN B 1 282 ? -8.227 3.531 -18.484 1 85.62 282 GLN B C 1
ATOM 4494 O O . GLN B 1 282 ? -9.352 4.02 -18.406 1 85.62 282 GLN B O 1
ATOM 4499 N N . ARG B 1 283 ? -7.949 2.295 -18.719 1 88.06 283 ARG B N 1
ATOM 4500 C CA . ARG B 1 283 ? -9.031 1.341 -18.922 1 88.06 283 ARG B CA 1
ATOM 4501 C C . ARG B 1 283 ? -9.938 1.271 -17.703 1 88.06 283 ARG B C 1
ATOM 4503 O O . ARG B 1 283 ? -11.164 1.32 -17.828 1 88.06 283 ARG B O 1
ATOM 4510 N N . VAL B 1 284 ? -9.414 1.208 -16.578 1 88.19 284 VAL B N 1
ATOM 4511 C CA . VAL B 1 284 ? -10.211 1.02 -15.367 1 88.19 284 VAL B CA 1
ATOM 4512 C C . VAL B 1 284 ? -10.898 2.332 -14.992 1 88.19 284 VAL B C 1
ATOM 4514 O O . VAL B 1 284 ? -11.891 2.334 -14.258 1 88.19 284 VAL B O 1
ATOM 4517 N N . LEU B 1 285 ? -10.359 3.424 -15.445 1 80 285 LEU B N 1
ATOM 4518 C CA . LEU B 1 285 ? -10.992 4.723 -15.258 1 80 285 LEU B CA 1
ATOM 4519 C C . LEU B 1 285 ? -12.164 4.895 -16.219 1 80 285 LEU B C 1
ATOM 4521 O O . LEU B 1 285 ? -13.148 5.57 -15.898 1 80 285 LEU B O 1
ATOM 4525 N N . GLY B 1 286 ? -11.898 4.457 -17.594 1 71.12 286 GLY B N 1
ATOM 4526 C CA . GLY B 1 286 ? -12.898 4.59 -18.641 1 71.12 286 GLY B CA 1
ATOM 4527 C C . GLY B 1 286 ? -14.055 3.615 -18.5 1 71.12 286 GLY B C 1
ATOM 4528 O O . GLY B 1 286 ? -15.141 3.848 -19.031 1 71.12 286 GLY B O 1
ATOM 4529 N N . ARG B 1 287 ? -13.781 2.309 -18.172 1 58.16 287 ARG B N 1
ATOM 4530 C CA . ARG B 1 287 ? -14.875 1.355 -18 1 58.16 287 ARG B CA 1
ATOM 4531 C C . ARG B 1 287 ? -15.984 1.952 -17.141 1 58.16 287 ARG B C 1
ATOM 4533 O O . ARG B 1 287 ? -17.125 1.486 -17.188 1 58.16 287 ARG B O 1
ATOM 4540 N N . ARG B 1 288 ? -15.734 2.861 -16.375 1 51.53 288 ARG B N 1
ATOM 4541 C CA . ARG B 1 288 ? -16.875 3.447 -15.664 1 51.53 288 ARG B CA 1
ATOM 4542 C C . ARG B 1 288 ? -17.734 4.277 -16.609 1 51.53 288 ARG B C 1
ATOM 4544 O O . ARG B 1 288 ? -18.922 4.496 -16.344 1 51.53 288 ARG B O 1
ATOM 4551 N N . ASP B 1 289 ? -17.094 4.949 -17.578 1 47.06 289 ASP B N 1
ATOM 4552 C CA . ASP B 1 289 ? -17.969 5.727 -18.438 1 47.06 289 ASP B CA 1
ATOM 4553 C C . ASP B 1 289 ? -18.938 4.816 -19.203 1 47.06 289 ASP B C 1
ATOM 4555 O O . ASP B 1 289 ? -19.969 5.273 -19.703 1 47.06 289 ASP B O 1
ATOM 4559 N N . ALA B 1 290 ? -18.531 3.619 -19.703 1 38.91 290 ALA B N 1
ATOM 4560 C CA . ALA B 1 290 ? -19.453 2.828 -20.516 1 38.91 290 ALA B CA 1
ATOM 4561 C C . ALA B 1 290 ? -20.531 2.182 -19.641 1 38.91 290 ALA B C 1
ATOM 4563 O O . ALA B 1 290 ? -21.516 1.642 -20.156 1 38.91 290 ALA B O 1
ATOM 4564 N N . ASP B 1 291 ? -20.266 1.669 -18.469 1 35.03 291 ASP B N 1
ATOM 4565 C CA . ASP B 1 291 ? -21.344 1.01 -17.75 1 35.03 291 ASP B CA 1
ATOM 4566 C C . ASP B 1 291 ? -22.328 2.031 -17.172 1 35.03 291 ASP B C 1
ATOM 4568 O O . ASP B 1 291 ? -23.266 1.667 -16.453 1 35.03 291 ASP B O 1
ATOM 4572 N N . THR B 1 292 ? -21.922 3.254 -17.109 1 31.02 292 THR B N 1
ATOM 4573 C CA . THR B 1 292 ? -23.016 4.191 -16.875 1 31.02 292 THR B CA 1
ATOM 4574 C C . THR B 1 292 ? -23.734 4.512 -18.188 1 31.02 292 THR B C 1
ATOM 4576 O O . THR B 1 292 ? -23.094 4.625 -19.234 1 31.02 292 THR B O 1
#

Solvent-accessible surface area (backbone atoms only — not comparable to full-atom values): 29327 Å² total; per-residue (Å²): 125,74,66,44,38,31,28,33,35,25,41,61,42,38,65,80,30,49,70,59,16,48,52,51,48,32,52,53,51,47,71,40,51,88,72,56,47,42,32,40,33,32,8,30,22,39,42,34,34,74,89,44,63,79,48,43,78,76,66,36,33,38,73,64,55,47,50,52,55,51,35,50,40,44,58,74,54,60,66,82,76,67,37,32,37,34,40,15,36,45,30,42,57,96,92,42,37,29,52,25,36,34,39,30,40,37,80,74,46,78,72,47,76,36,38,33,51,51,59,55,66,52,94,91,38,57,42,57,81,66,32,51,69,30,65,63,66,56,35,44,81,52,100,88,45,31,32,24,66,33,44,40,58,29,55,65,38,62,64,51,53,49,42,18,43,65,50,56,26,49,31,37,41,26,23,16,66,49,60,58,40,59,75,62,94,80,46,40,46,53,54,55,49,49,52,33,38,43,23,34,52,11,38,40,54,26,18,32,31,39,38,12,14,19,21,47,72,56,96,88,37,44,19,33,28,44,23,35,32,23,35,28,75,26,47,76,73,46,72,44,59,66,61,39,71,41,74,46,77,48,68,49,51,70,72,57,29,60,61,42,32,65,78,46,46,46,45,64,48,42,67,69,46,45,73,51,43,48,64,44,54,48,44,45,60,46,54,53,62,69,76,94,126,74,67,44,40,30,29,34,35,25,40,61,42,37,65,80,31,49,69,59,16,47,52,51,49,32,55,52,50,46,70,39,50,88,71,56,48,42,33,39,33,30,7,31,23,39,43,33,34,73,89,44,64,79,49,43,79,77,65,36,33,38,74,64,55,48,49,53,55,49,34,50,40,44,58,74,54,60,64,82,77,69,37,31,37,34,39,15,35,45,29,41,58,95,94,39,35,30,53,27,38,35,38,28,41,37,79,74,45,76,73,45,74,35,38,33,50,52,58,55,64,54,92,93,39,58,43,57,80,67,32,50,69,29,64,64,66,56,36,45,80,52,99,88,45,32,31,23,68,34,45,41,59,29,55,65,39,63,63,52,53,50,42,17,42,64,49,54,26,49,32,38,41,26,23,15,65,52,61,60,40,60,75,62,94,79,48,40,46,53,54,55,50,48,52,34,38,42,22,33,52,11,37,39,54,27,17,31,31,39,36,12,13,19,22,47,73,56,96,88,39,45,18,33,28,45,23,36,32,24,35,28,74,26,47,77,74,47,71,43,58,67,62,40,71,42,75,48,75,49,68,50,48,69,71,56,29,61,61,43,32,64,79,48,47,46,45,66,47,43,66,69,46,46,73,50,44,47,64,44,54,48,45,48,61,46,56,54,60,69,78,92

pLDDT: mean 93.81, std 9.96, range [31.02, 98.94]

Radius of gyration: 25.01 Å; Cα contacts (8 Å, |Δi|>4): 1384; chains: 2; bounding box: 48×76×56 Å

=== Feature glossary ===
Reading guide. The protein is described through the following features:

Foldseek 3Di. A 3Di character summarizes, for each residue, the relative orientation of the Cα frame of its nearest spatial neighbor. Because it encodes fold topology rather than chemistry, 3Di alignments detect remote structural similarity that sequence alignment misses.

Contact-map, Ramachandran, and PAE plots. Plot images: a contact map (which residues are close in 3D, as an N×N binary image), a Ramachandran scatter (backbone torsion angles, revealing secondary-structure composition at a glance), and — for AlphaFold structures — a PAE heatmap (pairwise prediction confidence).

Radius of gyration, Cα contacts, bounding box. Radius of gyration (Rg) is the root-mean-square distance of Cα atoms from their centroid — a single number for overall size and compactness. A globular domain of N 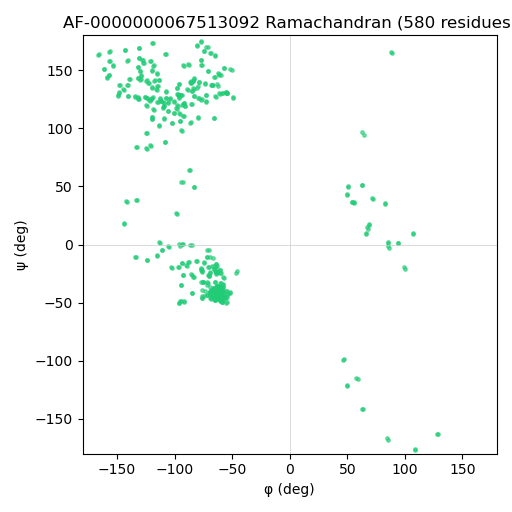residues has Rg ≈ 2.2·N^0.38 Å; an extended or disordered chain has a much larger Rg. The Cα contact count is the number of residue pairs whose Cα atoms are within 8 Å and are more than four positions apart in sequence — a standard proxy for tertiary packing density. The bounding box is the smallest axis-aligned box enclosing all Cα atoms.

Secondary structure (8-state, DSSP). Eight-state secondary structure (DSSP): H is the canonical α-helix, G the tighter 3₁₀-helix, I the wider π-helix; E/B are β-structure, T and S are turns and bends, and '-' is everything else. DSSP derives these from the pattern of main-chain N–H···O=C hydrogen bonds, not from the sequence.

B-factor. B-factor (Debye–Waller factor) reflects atomic displacement in the crystal lattice. It is an experimental observable (units Å²), not a prediction; low values mean the atom is pinned down, high values mean it moves or is heterogeneous across the crystal.

pLDDT. pLDDT is the predicted lDDT-Cα score: AlphaFold's confidence that the local environment of each residue (all inter-atomic distances within 15 Å) is correctly placed. It is a per-residue number between 0 and 100, with higher meaning more reliable.

Nearest PDB structures. Nearest PDB neighbors are the top structural matches found by Foldseek when searching this structure against the entire Protein Data Bank. Each hit reports a TM-score (0 to 1; >0.5 almost always implies the same fold) and an E-value. These are *structural* homologs — they may share no detectable sequence similarity.

Solvent-accessible surface area. Accessible surface area quantifies burial. A residue with SASA near zero is packed into the hydrophobic core; one with SASA >100 Å² sits on the surface. Computed here via the Shrake–Rupley numerical algorithm with a 1.4 Å probe.

Rendered structure images. Structure images are PyMOL renders from six orthogonal camera directions. Cartoon representation draws helices as coils and strands as arrows; sticks shows the backbone as bonds; surface shows the solvent-excluded envelope. Rainbow coloring maps sequence position to hue (blue→red, N→C); chain coloring assigns a distinct color per polypeptide.

Backbone torsions (φ/ψ). φ (phi) and ψ (psi) are the two rotatable backbone dihedrals per residue: φ is the C(i-1)–N–Cα–C torsion, ψ is the N–Cα–C–N(i+1) torsion, both in degrees on (−180°, 180°]. α-helical residues cluster near (−60°, −45°); β-strand residues near (−120°, +130°). A Ramachandran plot is simply a scatter of (φ, ψ) for every residue.

Predicted aligned error. Predicted Aligned Error (PAE) is an AlphaFold confidence matrix: entry (i, j) is the expected error in the position of residue j, in ångströms, when the prediction is superimposed on the true structure at residue i. Low PAE within a block of residues means that block is internally rigid and well-predicted; high PAE between two blocks means their relative placement is uncertain even if each block individually is confident.

mmCIF coordinates. Structure coordinates are given as an mmCIF _atom_site loop: one row per atom with element, residue name, chain id, sequence number, and x/y/z position in Å. Only the four main-chain atoms per residue are included here; side chains are omitted to keep the record compact.

InterPro / GO / CATH / organism. Database cross-references. InterPro integrates a dozen domain/family signature databases into unified entries with residue-range hits. GO terms attach function/process/location labels with evidence codes. CATH codes position the fold in a four-level structural taxonomy. Organism is the NCBI-taxonomy species name.

Secondary structure (3-state, P-SEA). SS3 is a coarse helix/strand/coil call (letters a/b/c) made by the P-SEA algorithm from inter-Cα distances and dihedrals. It is less detailed than DSSP but needs only Cα positions.

Sequence. Sequence gives the chain of amino acids in standard one-letter code (A=alanine, C=cysteine, …, Y=tyrosine), read N→C. It is the only feature that is directly encoded by the gene; all structural features are derived from the folded form of this sequence.